Protein 6KUB (pdb70)

Solvent-accessible surface area: 17902 Å² total; per-residue (Å²): 16,70,102,132,47,150,36,16,18,5,26,0,81,6,80,14,27,63,49,68,36,24,127,55,13,158,108,115,183,31,85,95,84,0,53,97,12,5,74,78,58,101,136,55,96,43,134,190,88,190,165,41,28,130,92,94,62,49,82,63,129,80,15,24,7,19,3,20,12,33,75,0,67,0,5,65,78,20,24,118,2,42,0,23,7,81,17,25,15,0,1,0,19,0,0,0,88,153,20,123,21,150,16,1,134,98,13,67,52,0,29,24,94,138,8,185,54,61,94,147,43,75,71,105,17,129,57,101,56,196,57,8,35,19,20,5,38,4,0,56,2,50,0,12,2,34,119,15,35,0,51,5,74,0,0,10,7,41,64,8,85,30,55,82,94,68,16,64,135,24,106,4,2,3,36,0,0,2,0,35,86,39,66,22,178,53,101,28,51,14,0,0,33,38,0,82,81,82,131,96,22,129,55,0,5,1,0,3,0,0,7,41,142,68,72,68,51,0,36,0,0,3,0,0,37,4,117,113,0,16,68,55,107,40,32,91,17,168,23,57,81,108,80,36,5,20,0,72,4,38,0,27,1,39,160,24,49,23,111,149,0,43,0,17,1,25,2,12,2,7,6,0,0,0,25,38,110,7,0,72,94,9,27,120,89,8,46,19,17,30,0,58,162,34,74,7,25,1,6,72,48,60,18,139,113,14,33,43,0,46,0,100,15,140,114,81,62,1,34,0,85,29,162,36,0,8,26,78,0,110,91,6,47,81,48,7,3,11,11,10,1,33,21,2,78,48,126,187,40,2,0,0,1,0,9,7,0,0,16,37,11,0,0,0,4,10,9,58,104,74,18,0,0,3,5,90,20,66,98,92

Sequence (380 aa):
AISDPKYSTVGFNIENSYDRLMMKTIKEHKLKNYIKESVKLFNKGLTKKSYLGSEFDNVELKDLANVLSFGEEAKLGDNGQKFNFLFHTASSNVWVPSIKCTSESCESKNHYDSSKSKTYEKDDTPVKLTSKAGTISGIFSKDLVTIGKLSSVPYKFIEMTEEIVGFEPFYSESDVDGVFGLGWKDLSIGSIDPYIVELKKTQNKIEQAVVYSIYLPPENKNKGYLTIGGIEERFFDGPLNYEKLNHDLMMWQVDLDVHFGNVSSKKANVILDSATSVITVPTEFFNQFVESASVFKVPFLSLYVVTTCCGNTKLPTLEYRSPNKVYTLEPKQYLEPLENIFSALCCMLNIVPIDLEKNTFVLGDPFMRKYFTVYDYDNHTVGFALAKNL

Structure (mmCIF, N/CA/C/O backbone):
data_6KUB
#
_entry.id   6KUB
#
_cell.length_a   122.900
_cell.length_b   69.300
_cell.length_c   73.400
_cell.angle_alpha   90.000
_cell.angle_beta   126.100
_cell.angle_gamma   90.000
#
_symmetry.space_group_name_H-M   'C 1 2 1'
#
loop_
_entity.id
_entity.type
_entity.pdbx_description
1 polymer 'HAP protein'
2 non-polymer GLYCEROL
3 non-polymer DI(HYDROXYETHYL)ETHER
4 water water
#
loop_
_atom_site.group_PDB
_atom_site.id
_atom_site.type_symbol
_atom_site.label_atom_id
_atom_site.label_alt_id
_atom_site.label_comp_id
_atom_site.label_asym_id
_atom_site.label_entity_id
_atom_site.label_seq_id
_atom_site.pdbx_PDB_ins_code
_atom_site.Cartn_x
_atom_site.Cartn_y
_atom_site.Cartn_z
_atom_site.occupancy
_atom_site.B_iso_or_equiv
_atom_site.auth_seq_id
_atom_site.auth_comp_id
_atom_site.auth_asym_id
_atom_site.auth_atom_id
_atom_site.pdbx_PDB_model_num
ATOM 1 N N . ALA A 1 1 ? -20.785 -9.570 -7.096 1.00 103.58 -4 ALA A N 1
ATOM 2 C CA . ALA A 1 1 ? -19.905 -8.714 -7.936 1.00 100.97 -4 ALA A CA 1
ATOM 3 C C . ALA A 1 1 ? -20.077 -9.106 -9.400 1.00 100.76 -4 ALA A C 1
ATOM 4 O O . ALA A 1 1 ? -20.810 -8.420 -10.120 1.00 98.50 -4 ALA A O 1
ATOM 6 N N . ILE A 1 2 ? -19.433 -10.204 -9.828 1.00 101.38 -3 ILE A N 1
ATOM 7 C CA . ILE A 1 2 ? -19.527 -10.683 -11.235 1.00 100.59 -3 ILE A CA 1
ATOM 8 C C . ILE A 1 2 ? -20.419 -11.935 -11.407 1.00 105.20 -3 ILE A C 1
ATOM 9 O O . ILE A 1 2 ? -20.971 -12.142 -12.491 1.00 108.88 -3 ILE A O 1
ATOM 14 N N . SER A 1 3 ? -20.574 -12.747 -10.358 1.00 109.67 -2 SER A N 1
ATOM 15 C CA . SER A 1 3 ? -21.585 -13.820 -10.328 1.00 114.03 -2 SER A CA 1
ATOM 16 C C . SER A 1 3 ? -22.896 -13.306 -9.716 1.00 116.67 -2 SER A C 1
ATOM 17 O O . SER A 1 3 ? -23.028 -13.258 -8.489 1.00 122.48 -2 SER A O 1
ATOM 20 N N . ASP A 1 4 ? -23.856 -12.933 -10.566 1.00 114.69 -1 ASP A N 1
ATOM 21 C CA . ASP A 1 4 ? -25.160 -12.362 -10.136 1.00 114.78 -1 ASP A CA 1
ATOM 22 C C . ASP A 1 4 ? -25.058 -11.008 -9.382 1.00 110.40 -1 ASP A C 1
ATOM 23 O O . ASP A 1 4 ? -25.348 -10.949 -8.180 1.00 108.48 -1 ASP A O 1
ATOM 28 N N . PRO A 1 5 ? -24.646 -9.922 -10.089 1.00 104.28 0 PRO A N 1
ATOM 29 C CA . PRO A 1 5 ? -24.600 -8.581 -9.471 1.00 100.50 0 PRO A CA 1
ATOM 30 C C . PRO A 1 5 ? -25.954 -7.938 -9.134 1.00 97.05 0 PRO A C 1
ATOM 31 O O . PRO A 1 5 ? -27.017 -8.437 -9.512 1.00 98.55 0 PRO A O 1
ATOM 35 N N . LYS A 1 6 P -25.861 -6.818 -8.421 1.00 92.88 77 LYS A N 1
ATOM 36 C CA . LYS A 1 6 P -26.999 -5.999 -7.987 1.00 89.97 77 LYS A CA 1
ATOM 37 C C . LYS A 1 6 P -27.440 -5.033 -9.103 1.00 81.93 77 LYS A C 1
ATOM 38 O O . LYS A 1 6 P -28.632 -4.865 -9.348 1.00 80.13 77 LYS A O 1
ATOM 44 N N . TYR A 1 7 P -26.456 -4.401 -9.751 1.00 73.43 78 TYR A N 1
ATOM 45 C CA . TYR A 1 7 P -26.665 -3.495 -10.879 1.00 67.92 78 TYR A CA 1
ATOM 46 C C . TYR A 1 7 P -26.093 -4.126 -12.140 1.00 64.02 78 TYR A C 1
ATOM 47 O O . TYR A 1 7 P -25.192 -4.954 -12.066 1.00 65.80 78 TYR A O 1
ATOM 56 N N . SER A 1 8 P -26.590 -3.716 -13.300 1.00 60.46 79 SER A N 1
ATOM 57 C CA . SER A 1 8 P -26.167 -4.307 -14.589 1.00 56.96 79 SER A CA 1
ATOM 58 C C . SER A 1 8 P -24.698 -4.158 -14.901 1.00 51.70 79 SER A C 1
ATOM 59 O O . SER A 1 8 P -24.201 -3.054 -15.009 1.00 48.47 79 SER A O 1
ATOM 62 N N . THR A 1 9 P -24.034 -5.285 -15.090 1.00 49.73 80 THR A N 1
ATOM 63 C CA . THR A 1 9 P -22.626 -5.297 -15.368 1.00 48.87 80 THR A CA 1
ATOM 64 C C . THR A 1 9 P -22.334 -6.003 -16.681 1.00 47.79 80 THR A C 1
ATOM 65 O O . THR A 1 9 P -22.890 -7.056 -16.940 1.00 49.61 80 THR A O 1
ATOM 69 N N . VAL A 1 10 P -21.438 -5.444 -17.485 1.00 45.78 81 VAL A N 1
ATOM 70 C CA . VAL A 1 10 P -20.948 -6.128 -18.675 1.00 44.99 81 VAL A CA 1
ATOM 71 C C . VAL A 1 10 P -19.435 -6.213 -18.693 1.00 43.33 81 VAL A C 1
ATOM 72 O O . VAL A 1 10 P -18.756 -5.248 -18.349 1.00 42.30 81 VAL A O 1
ATOM 76 N N . GLY A 1 11 P -18.933 -7.359 -19.149 1.00 43.13 82 GLY A N 1
ATOM 77 C CA . GLY A 1 11 P -17.528 -7.598 -19.305 1.00 42.96 82 GLY A CA 1
ATOM 78 C C . GLY A 1 11 P -17.127 -7.038 -20.646 1.00 42.94 82 GLY A C 1
ATOM 79 O O . GLY A 1 11 P -17.938 -6.962 -21.554 1.00 44.09 82 GLY A O 1
ATOM 80 N N . PHE A 1 12 P -15.890 -6.597 -20.754 1.00 41.28 83 PHE A N 1
ATOM 81 C CA . PHE A 1 12 P -15.319 -6.201 -22.020 1.00 40.76 83 PHE A CA 1
ATOM 82 C C . PHE A 1 12 P -13.908 -6.679 -22.113 1.00 40.64 83 PHE A C 1
ATOM 83 O O . PHE A 1 12 P -13.239 -6.906 -21.082 1.00 39.50 83 PHE A O 1
ATOM 91 N N . ASN A 1 13 P -13.465 -6.807 -23.360 1.00 41.47 84 ASN A N 1
ATOM 92 C CA . ASN A 1 13 P -12.164 -7.315 -23.692 1.00 42.33 84 ASN A CA 1
ATOM 93 C C . ASN A 1 13 P -11.249 -6.159 -23.973 1.00 41.37 84 ASN A C 1
ATOM 94 O O . ASN A 1 13 P -11.703 -5.080 -24.378 1.00 41.82 84 ASN A O 1
ATOM 99 N N . ILE A 1 14 P -9.961 -6.370 -23.726 1.00 41.04 85 ILE A N 1
ATOM 100 C CA . ILE A 1 14 P -8.935 -5.349 -23.920 1.00 40.36 85 ILE A CA 1
ATOM 101 C C . ILE A 1 14 P -7.761 -5.920 -24.714 1.00 41.70 85 ILE A C 1
ATOM 102 O O . ILE A 1 14 P -7.195 -6.948 -24.347 1.00 40.68 85 ILE A O 1
ATOM 107 N N . GLU A 1 15 P -7.428 -5.262 -25.816 1.00 44.58 86 GLU A N 1
ATOM 108 C CA . GLU A 1 15 P -6.135 -5.428 -26.458 1.00 48.25 86 GLU A CA 1
ATOM 109 C C . GLU A 1 15 P -5.260 -4.338 -25.898 1.00 49.01 86 GLU A C 1
ATOM 110 O O . GLU A 1 15 P -5.551 -3.161 -26.115 1.00 50.06 86 GLU A O 1
ATOM 116 N N . ASN A 1 16 P -4.191 -4.740 -25.205 1.00 50.10 87 ASN A N 1
ATOM 117 C CA . ASN A 1 16 P -3.359 -3.830 -24.426 1.00 50.25 87 ASN A CA 1
ATOM 118 C C . ASN A 1 16 P -1.981 -3.577 -25.060 1.00 48.83 87 ASN A C 1
ATOM 119 O O . ASN A 1 16 P -1.685 -4.080 -26.136 1.00 48.12 87 ASN A O 1
ATOM 124 N N . SER A 1 17 P -1.162 -2.775 -24.386 1.00 49.68 88 SER A N 1
ATOM 125 C CA . SER A 1 17 P 0.135 -2.357 -24.926 1.00 50.16 88 SER A CA 1
ATOM 126 C C . SER A 1 17 P 1.173 -3.481 -24.882 1.00 46.23 88 SER A C 1
ATOM 127 O O . SER A 1 17 P 1.966 -3.647 -25.796 1.00 46.15 88 SER A O 1
ATOM 130 N N . TYR A 1 18 P 1.115 -4.281 -23.843 1.00 44.30 89 TYR A N 1
ATOM 131 C CA . TYR A 1 18 P 1.901 -5.486 -23.790 1.00 44.44 89 TYR A CA 1
ATOM 132 C C . TYR A 1 18 P 1.642 -6.345 -25.061 1.00 43.17 89 TYR A C 1
ATOM 133 O O . TYR A 1 18 P 2.571 -6.771 -25.709 1.00 40.93 89 TYR A O 1
ATOM 142 N N . ASP A 1 19 P 0.383 -6.571 -25.405 1.00 43.50 90 ASP A N 1
ATOM 143 C CA . ASP A 1 19 P 0.052 -7.422 -26.537 1.00 43.68 90 ASP A CA 1
ATOM 144 C C . ASP A 1 19 P 0.614 -6.870 -27.840 1.00 42.43 90 ASP A C 1
ATOM 145 O O . ASP A 1 19 P 1.143 -7.616 -28.642 1.00 40.83 90 ASP A O 1
ATOM 150 N N . ARG A 1 20 P 0.489 -5.568 -28.028 1.00 41.77 91 ARG A N 1
ATOM 151 C CA . ARG A 1 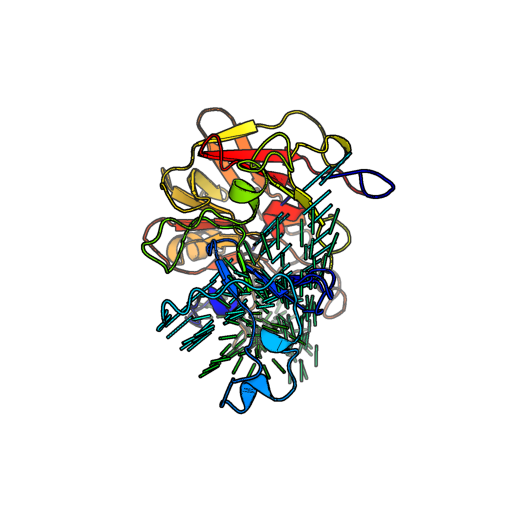20 P 0.943 -4.928 -29.251 1.00 43.58 91 ARG A CA 1
ATOM 152 C C . ARG A 1 20 P 2.474 -4.985 -29.320 1.00 42.41 91 ARG A C 1
ATOM 153 O O . ARG A 1 20 P 3.056 -5.313 -30.367 1.00 42.74 91 ARG A O 1
ATOM 161 N N . LEU A 1 21 P 3.127 -4.701 -28.194 1.00 40.80 92 LEU A N 1
ATOM 162 C CA . LEU A 1 21 P 4.570 -4.803 -28.123 1.00 38.55 92 LEU A CA 1
ATOM 163 C C . LEU A 1 21 P 5.044 -6.194 -28.452 1.00 37.59 92 LEU A C 1
ATOM 164 O O . LEU A 1 21 P 5.978 -6.318 -29.212 1.00 38.75 92 LEU A O 1
ATOM 169 N N A MET A 1 22 P 4.440 -7.231 -27.880 0.88 37.19 93 MET A N 1
ATOM 170 N N B MET A 1 22 P 4.424 -7.223 -27.874 0.12 37.67 93 MET A N 1
ATOM 171 C CA A MET A 1 22 P 4.853 -8.608 -28.198 0.88 39.81 93 MET A CA 1
ATOM 172 C CA B MET A 1 22 P 4.801 -8.608 -28.172 0.12 38.39 93 MET A CA 1
ATOM 173 C C A MET A 1 22 P 4.648 -8.908 -29.704 0.88 39.74 93 MET A C 1
ATOM 174 C C B MET A 1 22 P 4.622 -8.942 -29.659 0.12 39.79 93 MET A C 1
ATOM 175 O O A MET A 1 22 P 5.449 -9.581 -30.322 0.88 39.08 93 MET A O 1
ATOM 176 O O B MET A 1 22 P 5.420 -9.686 -30.223 0.12 40.34 93 MET A O 1
ATOM 185 N N . LYS A 1 23 P 3.583 -8.385 -30.283 1.00 40.06 94 LYS A N 1
ATOM 186 C CA . LYS A 1 23 P 3.340 -8.579 -31.737 1.00 44.23 94 LYS A CA 1
ATOM 187 C C . LYS A 1 23 P 4.510 -7.966 -32.535 1.00 42.99 94 LYS A C 1
ATOM 188 O O . LYS A 1 23 P 5.159 -8.633 -33.336 1.00 42.59 94 LYS A O 1
ATOM 194 N N . THR A 1 24 P 4.817 -6.717 -32.240 1.00 43.05 95 THR A N 1
ATOM 195 C CA . THR A 1 24 P 5.940 -6.046 -32.854 1.00 45.74 95 THR A CA 1
ATOM 196 C C . THR A 1 24 P 7.282 -6.762 -32.685 1.00 44.97 95 THR A C 1
ATOM 197 O O . THR A 1 24 P 8.101 -6.786 -33.621 1.00 44.53 95 THR A O 1
ATOM 201 N N . ILE A 1 25 P 7.498 -7.350 -31.507 1.00 42.69 96 ILE A N 1
ATOM 202 C CA . ILE A 1 25 P 8.723 -8.067 -31.236 1.00 42.94 96 ILE A CA 1
ATOM 203 C C . ILE A 1 25 P 8.812 -9.340 -32.049 1.00 44.41 96 ILE A C 1
ATOM 204 O O . ILE A 1 25 P 9.872 -9.622 -32.574 1.00 44.83 96 ILE A O 1
ATOM 209 N N . LYS A 1 26 P 7.732 -10.111 -32.124 1.00 47.99 97 LYS A N 1
ATOM 210 C CA . LYS A 1 26 P 7.665 -11.304 -33.027 1.00 53.75 97 LYS A CA 1
ATOM 211 C C . LYS A 1 26 P 7.836 -10.937 -34.516 1.00 55.05 97 LYS A C 1
ATOM 212 O O . LYS A 1 26 P 8.608 -11.563 -35.239 1.00 56.54 97 LYS A O 1
ATOM 218 N N . GLU A 1 27 P 7.096 -9.928 -34.950 1.00 56.19 98 GLU A N 1
ATOM 219 C CA . GLU A 1 27 P 7.128 -9.449 -36.337 1.00 59.13 98 GLU A CA 1
ATOM 220 C C . GLU A 1 27 P 8.534 -9.135 -36.778 1.00 57.36 98 GLU A C 1
ATOM 221 O O . GLU A 1 27 P 8.972 -9.610 -37.800 1.00 57.06 98 GLU A O 1
ATOM 227 N N . HIS A 1 28 P 9.229 -8.318 -35.990 1.00 53.48 99 HIS A N 1
ATOM 228 C CA . HIS A 1 28 P 10.527 -7.835 -36.374 1.00 51.92 99 HIS A CA 1
ATOM 229 C C . HIS A 1 28 P 11.650 -8.639 -35.764 1.00 49.70 99 HIS A C 1
ATOM 230 O O . HIS A 1 28 P 12.797 -8.289 -35.945 1.00 49.01 99 HIS A O 1
ATOM 237 N N . LYS A 1 29 P 11.323 -9.751 -35.112 1.00 48.81 100 LYS A N 1
ATOM 238 C CA . LYS A 1 29 P 12.293 -10.640 -34.479 1.00 48.42 100 LYS A CA 1
ATOM 239 C C . LYS A 1 29 P 13.287 -9.889 -33.527 1.00 45.52 100 LYS A C 1
ATOM 240 O O . LYS A 1 29 P 14.494 -9.927 -33.726 1.00 43.61 100 LYS A O 1
ATOM 246 N N . LEU A 1 30 P 12.735 -9.169 -32.559 1.00 43.83 101 LEU A N 1
ATOM 247 C CA . LEU A 1 30 P 13.507 -8.211 -31.714 1.00 43.45 101 LEU A CA 1
ATOM 248 C C . LEU A 1 30 P 13.966 -8.703 -30.344 1.00 42.62 101 LEU A C 1
ATOM 249 O O . LEU A 1 30 P 14.617 -7.957 -29.632 1.00 43.75 101 LEU A O 1
ATOM 254 N N . LYS A 1 31 P 13.625 -9.922 -29.961 1.00 42.76 102 LYS A N 1
ATOM 255 C CA . LYS A 1 31 P 13.847 -10.398 -28.615 1.00 42.78 102 LYS A CA 1
ATOM 256 C C . LYS A 1 31 P 15.337 -10.352 -28.220 1.00 44.50 102 LYS A C 1
ATOM 257 O O . LYS A 1 31 P 15.695 -9.835 -27.141 1.00 42.36 102 LYS A O 1
ATOM 263 N N . ASN A 1 32 P 16.177 -10.919 -29.087 1.00 43.77 103 ASN A N 1
ATOM 264 C CA . ASN A 1 32 P 17.605 -10.999 -28.852 1.00 43.35 103 ASN A CA 1
ATOM 265 C C . ASN A 1 32 P 18.270 -9.632 -28.889 1.00 42.44 103 ASN A C 1
ATOM 266 O O . ASN A 1 32 P 19.142 -9.346 -28.054 1.00 40.85 103 ASN A O 1
ATOM 271 N N . TYR A 1 33 P 17.832 -8.758 -29.788 1.00 40.35 104 TYR A N 1
ATOM 272 C CA . TYR A 1 33 P 18.302 -7.383 -29.745 1.00 39.61 104 TYR A CA 1
ATOM 273 C C . TYR A 1 33 P 18.068 -6.765 -28.361 1.00 40.31 104 TYR A C 1
ATOM 274 O O . TYR A 1 33 P 19.001 -6.152 -27.812 1.00 40.72 104 TYR A O 1
ATOM 283 N N . ILE A 1 34 P 16.836 -6.900 -27.841 1.00 39.31 105 ILE A N 1
ATOM 284 C CA . ILE A 1 34 P 16.458 -6.320 -26.569 1.00 39.54 105 ILE A CA 1
ATOM 285 C C . ILE A 1 34 P 17.334 -6.945 -25.459 1.00 39.79 105 ILE A C 1
ATOM 286 O O . ILE A 1 34 P 17.904 -6.217 -24.712 1.00 40.46 105 ILE A O 1
ATOM 291 N N . LYS A 1 35 P 17.420 -8.276 -25.411 1.00 40.78 106 LYS A N 1
ATOM 292 C CA . LYS A 1 35 P 18.227 -9.035 -24.467 1.00 43.53 106 LYS A CA 1
ATOM 293 C C . LYS A 1 35 P 19.697 -8.606 -24.498 1.00 42.84 106 LYS A C 1
ATOM 294 O O . LYS A 1 35 P 20.267 -8.258 -23.449 1.00 43.28 106 LYS A O 1
ATOM 300 N N . GLU A 1 36 P 20.299 -8.613 -25.685 1.00 40.44 107 GLU A N 1
ATOM 301 C CA . GLU A 1 36 P 21.671 -8.169 -25.836 1.00 41.08 107 GLU A CA 1
ATOM 302 C C . GLU A 1 36 P 21.883 -6.691 -25.454 1.00 39.84 107 GLU A C 1
ATOM 303 O O . GLU A 1 36 P 22.901 -6.358 -24.833 1.00 38.73 107 GLU A O 1
ATOM 309 N N . SER A 1 37 P 20.920 -5.819 -25.736 1.00 38.69 108 SER A N 1
ATOM 310 C CA . SER A 1 37 P 21.070 -4.413 -25.323 1.00 40.39 108 SER A CA 1
ATOM 311 C C . SER A 1 37 P 21.032 -4.228 -23.788 1.00 40.63 108 SER A C 1
ATOM 312 O O . SER A 1 37 P 21.765 -3.393 -23.253 1.00 40.30 108 SER A O 1
ATOM 315 N N . VAL A 1 38 P 20.155 -4.985 -23.125 1.00 41.20 109 VAL A N 1
ATOM 316 C CA . VAL A 1 38 P 20.022 -4.932 -21.688 1.00 43.18 109 VAL A CA 1
ATOM 317 C C . VAL A 1 38 P 21.314 -5.394 -21.043 1.00 43.92 109 VAL A C 1
ATOM 318 O O . VAL A 1 38 P 21.783 -4.744 -20.122 1.00 45.61 109 VAL A O 1
ATOM 322 N N . LYS A 1 39 P 21.859 -6.517 -21.521 1.00 44.67 110 LYS A N 1
ATOM 323 C CA . LYS A 1 39 P 23.145 -7.023 -21.056 1.00 45.28 110 LYS A CA 1
ATOM 324 C C . LYS A 1 39 P 24.244 -5.972 -21.111 1.00 45.72 110 LYS A C 1
ATOM 325 O O . LYS A 1 39 P 25.050 -5.856 -20.169 1.00 44.78 110 LYS A O 1
ATOM 331 N N . LEU A 1 40 P 24.225 -5.176 -22.181 1.00 44.86 111 LEU A N 1
ATOM 332 C CA . LEU A 1 40 P 25.147 -4.075 -22.364 1.00 44.95 111 LEU A CA 1
ATOM 333 C C . LEU A 1 40 P 24.983 -3.012 -21.283 1.00 45.58 111 LEU A C 1
ATOM 334 O O . LEU A 1 40 P 25.981 -2.515 -20.725 1.00 45.58 111 LEU A O 1
ATOM 339 N N . PHE A 1 41 P 23.731 -2.662 -21.014 1.00 43.60 112 PHE A N 1
ATOM 340 C CA . PHE A 1 41 P 23.378 -1.723 -19.971 1.00 44.54 112 PHE A CA 1
ATOM 341 C C . PHE A 1 41 P 23.906 -2.197 -18.592 1.00 45.27 112 PHE A C 1
ATOM 342 O O . PHE A 1 41 P 24.513 -1.407 -17.876 1.00 45.12 112 PHE A O 1
ATOM 350 N N . ASN A 1 42 P 23.699 -3.486 -18.285 1.00 44.35 113 ASN A N 1
ATOM 351 C CA . ASN A 1 42 P 24.064 -4.087 -17.021 1.00 44.78 113 ASN A CA 1
ATOM 352 C C . ASN A 1 42 P 25.597 -4.161 -16.818 1.00 47.43 113 ASN A C 1
ATOM 353 O O . ASN A 1 42 P 26.060 -4.123 -15.670 1.00 46.91 113 ASN A O 1
ATOM 358 N N . LYS A 1 43 P 26.353 -4.298 -17.917 1.00 47.91 114 LYS A N 1
ATOM 359 C CA . LYS A 1 43 P 27.808 -4.279 -17.895 1.00 49.40 114 LYS A CA 1
ATOM 360 C C . LYS A 1 43 P 28.384 -2.858 -17.726 1.00 51.66 114 LYS A C 1
ATOM 361 O O . LYS A 1 43 P 29.573 -2.692 -17.510 1.00 53.66 114 LYS A O 1
ATOM 367 N N . GLY A 1 44 P 27.552 -1.829 -17.789 1.00 53.26 115 GLY A N 1
ATOM 368 C CA . GLY A 1 44 P 28.020 -0.457 -17.549 1.00 54.62 115 GLY A CA 1
ATOM 369 C C . GLY A 1 44 P 28.591 0.165 -18.813 1.00 55.93 115 GLY A C 1
ATOM 370 O O . GLY A 1 44 P 29.311 1.155 -18.745 1.00 56.40 115 GLY A O 1
ATOM 371 N N . LEU A 1 45 P 28.220 -0.382 -19.976 1.00 55.11 116 LEU A N 1
ATOM 372 C CA . LEU A 1 45 P 28.843 -0.006 -21.245 1.00 55.44 116 LEU A CA 1
ATOM 373 C C . LEU A 1 45 P 28.008 0.918 -22.106 1.00 54.28 116 LEU A C 1
ATOM 374 O O . LEU A 1 45 P 28.380 1.168 -23.238 1.00 55.88 116 LEU A O 1
ATOM 379 N N . THR A 1 46 P 26.904 1.439 -21.578 1.00 54.53 117 THR A N 1
ATOM 380 C CA . THR A 1 46 P 26.084 2.430 -22.284 1.00 56.67 117 THR A CA 1
ATOM 381 C C . THR A 1 46 P 26.251 3.691 -21.488 1.00 62.05 117 THR A C 1
ATOM 382 O O . THR A 1 46 P 26.203 3.633 -20.275 1.00 66.19 117 THR A O 1
ATOM 386 N N . LYS A 1 47 P 26.510 4.825 -22.119 1.00 68.49 118 LYS A N 1
ATOM 387 C CA . LYS A 1 47 P 27.020 5.951 -21.334 1.00 74.46 118 LYS A CA 1
ATOM 388 C C . LYS A 1 47 P 26.976 7.314 -22.029 1.00 79.70 118 LYS A C 1
ATOM 389 O O . LYS A 1 47 P 26.705 7.380 -23.231 1.00 78.88 118 LYS A O 1
ATOM 395 N N . LYS A 1 48 P 27.188 8.410 -21.277 1.00 86.75 119 LYS A N 1
ATOM 396 C CA . LYS A 1 48 P 27.160 8.451 -19.785 1.00 89.97 119 LYS A CA 1
ATOM 397 C C . LYS A 1 48 P 25.756 8.025 -19.384 1.00 91.83 119 LYS A C 1
ATOM 398 O O . LYS A 1 48 P 25.554 7.225 -18.470 1.00 93.31 119 LYS A O 1
ATOM 404 N N . SER A 1 49 P 24.810 8.624 -20.093 1.00 95.78 120 SER A N 1
ATOM 405 C CA . SER A 1 49 P 23.491 8.082 -20.389 1.00 95.95 120 SER A CA 1
ATOM 406 C C . SER A 1 49 P 22.995 9.122 -21.383 1.00 98.26 120 SER A C 1
ATOM 407 O O . SER A 1 49 P 22.996 10.322 -21.072 1.00 100.75 120 SER A O 1
ATOM 410 N N . TYR A 1 50 P 22.629 8.699 -22.585 1.00 98.63 121 TYR A N 1
ATOM 411 C CA . TYR A 1 50 P 22.195 9.664 -23.589 1.00 101.84 121 TYR A CA 1
ATOM 412 C C . TYR A 1 50 P 20.681 9.726 -23.687 1.00 104.18 121 TYR A C 1
ATOM 413 O O . TYR A 1 50 P 19.970 8.880 -23.132 1.00 101.90 121 TYR A O 1
ATOM 422 N N . LEU A 1 51 P 20.207 10.754 -24.384 1.00 109.31 122 LEU A N 1
ATOM 423 C CA . LEU A 1 51 P 18.788 11.054 -24.488 1.00 111.08 122 LEU A CA 1
ATOM 424 C C . LEU A 1 51 P 18.350 10.724 -25.921 1.00 113.90 122 LEU A C 1
ATOM 425 O O . LEU A 1 51 P 18.681 11.453 -26.863 1.00 115.21 122 LEU A O 1
ATOM 430 N N . GLY A 1 52 P 17.655 9.590 -26.069 1.00 114.26 123 GLY A N 1
ATOM 431 C CA . GLY A 1 52 P 17.063 9.157 -27.342 1.00 115.65 123 GLY A CA 1
ATOM 432 C C . GLY A 1 52 P 15.568 8.902 -27.221 1.00 116.82 123 GLY A C 1
ATOM 433 O O . GLY A 1 52 P 15.041 7.977 -27.845 1.00 116.85 123 GLY A O 1
ATOM 434 N N . SER A 1 53 ? 14.889 9.743 -26.434 1.00 118.60 1 SER A N 1
ATOM 435 C CA . SER A 1 53 ? 13.442 9.635 -26.184 1.00 116.75 1 SER A CA 1
ATOM 436 C C . SER A 1 53 ? 12.556 10.192 -27.307 1.00 117.75 1 SER A C 1
ATOM 437 O O . SER A 1 53 ? 11.335 10.002 -27.258 1.00 118.09 1 SER A O 1
ATOM 440 N N . GLU A 1 54 ? 13.157 10.882 -28.287 1.00 118.11 2 GLU A N 1
ATOM 441 C CA . GLU A 1 54 ? 12.431 11.593 -29.348 1.00 117.05 2 GLU A CA 1
ATOM 442 C C . GLU A 1 54 ? 12.696 10.977 -30.739 1.00 114.48 2 GLU A C 1
ATOM 443 O O . GLU A 1 54 ? 13.597 11.456 -31.444 1.00 114.77 2 GLU A O 1
ATOM 449 N N . PHE A 1 55 ? 11.954 9.952 -31.192 1.00 109.73 3 PHE A N 1
ATOM 450 C CA . PHE A 1 55 ? 10.774 9.278 -30.563 1.00 105.36 3 PHE A CA 1
ATOM 451 C C . PHE A 1 55 ? 9.649 10.129 -29.958 1.00 104.24 3 PHE A C 1
ATOM 452 O O . PHE A 1 55 ? 8.985 9.739 -28.999 1.00 97.98 3 PHE A O 1
ATOM 460 N N . ASP A 1 56 ? 9.441 11.291 -30.572 1.00 107.38 4 ASP A N 1
ATOM 461 C CA . ASP A 1 56 ? 8.234 12.059 -30.402 1.00 108.44 4 ASP A CA 1
ATOM 462 C C . ASP A 1 56 ? 7.247 11.304 -31.264 1.00 107.24 4 ASP A C 1
ATOM 463 O O . ASP A 1 56 ? 7.232 11.498 -32.487 1.00 109.34 4 ASP A O 1
ATOM 468 N N . ASN A 1 57 ? 6.465 10.408 -30.652 1.00 103.38 5 ASN A N 1
ATOM 469 C CA . ASN A 1 57 ? 5.420 9.696 -31.424 1.00 102.10 5 ASN A CA 1
ATOM 470 C C . ASN A 1 57 ? 4.464 10.764 -31.991 1.00 103.91 5 ASN A C 1
ATOM 471 O O . ASN A 1 57 ? 4.159 10.722 -33.186 1.00 106.62 5 ASN A O 1
ATOM 476 N N . VAL A 1 58 ? 3.963 11.698 -31.166 1.00 102.54 6 VAL A N 1
ATOM 477 C CA . VAL A 1 58 ? 3.776 11.530 -29.696 1.00 96.15 6 VAL A CA 1
ATOM 478 C C . VAL A 1 58 ? 2.437 10.833 -29.488 1.00 89.63 6 VAL A C 1
ATOM 479 O O . VAL A 1 58 ? 2.358 9.830 -28.782 1.00 87.90 6 VAL A O 1
ATOM 483 N N . GLU A 1 59 ? 1.422 11.385 -30.152 1.00 86.75 7 GLU A N 1
ATOM 484 C CA . GLU A 1 59 ? 0.032 10.954 -30.148 1.00 82.00 7 GLU A CA 1
ATOM 485 C C . GLU A 1 59 ? -0.476 10.114 -28.963 1.00 74.30 7 GLU A C 1
ATOM 486 O O . GLU A 1 59 ? -0.034 8.982 -28.720 1.00 70.51 7 GLU A O 1
ATOM 492 N N . LEU A 1 60 ? -1.435 10.697 -28.249 1.00 69.70 8 LEU A N 1
ATOM 493 C CA . LEU A 1 60 ? -2.218 9.971 -27.262 1.00 64.80 8 LEU A CA 1
ATOM 494 C C . LEU A 1 60 ? -2.904 8.735 -27.885 1.00 61.90 8 LEU A C 1
ATOM 495 O O . LEU A 1 60 ? -3.051 7.731 -27.200 1.00 56.53 8 LEU A O 1
ATOM 500 N N . LYS A 1 61 ? -3.259 8.766 -29.181 1.00 62.60 9 LYS A N 1
ATOM 501 C CA . LYS A 1 61 ? -3.912 7.598 -29.810 1.00 62.73 9 LYS A CA 1
ATOM 502 C C . LYS A 1 61 ? -2.967 6.412 -30.108 1.00 61.67 9 LYS A C 1
ATOM 503 O O . LYS A 1 61 ? -3.412 5.277 -30.153 1.00 58.45 9 LYS A O 1
ATOM 509 N N . ASP A 1 62 ? -1.668 6.650 -30.258 1.00 65.99 10 ASP A N 1
ATOM 510 C CA . ASP A 1 62 ? -0.659 5.539 -30.217 1.00 69.55 10 ASP A CA 1
ATOM 511 C C . ASP A 1 62 ? -0.682 4.740 -28.901 1.00 66.62 10 ASP A C 1
ATOM 512 O O . ASP A 1 62 ? -0.095 3.654 -28.821 1.00 69.57 10 ASP A O 1
ATOM 517 N N . LEU A 1 63 ? -1.331 5.281 -27.867 1.00 62.08 11 LEU A N 1
ATOM 518 C CA . LEU A 1 63 ? -1.324 4.690 -26.536 1.00 57.00 11 LEU A CA 1
ATOM 519 C C . LEU A 1 63 ? -2.672 4.110 -26.174 1.00 52.95 11 LEU A C 1
ATOM 520 O O . LEU A 1 63 ? -2.837 3.561 -25.102 1.00 50.07 11 LEU A O 1
ATOM 525 N N . ALA A 1 64 ? -3.645 4.198 -27.068 1.00 50.96 12 ALA A N 1
ATOM 526 C CA . ALA A 1 64 ? -4.985 3.749 -26.729 1.00 50.59 12 ALA A CA 1
ATOM 527 C C . ALA A 1 64 ? -5.076 2.228 -26.775 1.00 48.21 12 ALA A C 1
ATOM 528 O O . ALA A 1 64 ? -4.572 1.598 -27.684 1.00 49.84 12 ALA A O 1
ATOM 530 N N . ASN A 1 65 ? -5.648 1.638 -25.741 1.00 45.65 13 ASN A N 1
ATOM 531 C CA . ASN A 1 65 ? -6.088 0.269 -25.814 1.00 44.25 13 ASN A CA 1
ATOM 532 C C . ASN A 1 65 ? -7.441 0.237 -26.494 1.00 45.44 13 ASN A C 1
ATOM 533 O O . ASN A 1 65 ? -8.146 1.250 -26.532 1.00 46.28 13 ASN A O 1
ATOM 538 N N . VAL A 1 66 ? -7.823 -0.951 -26.958 1.00 44.61 14 VAL A N 1
ATOM 539 C CA . VAL A 1 66 ? -9.137 -1.182 -27.535 1.00 43.67 14 VAL A CA 1
ATOM 540 C C . VAL A 1 66 ? -9.950 -1.948 -26.537 1.00 41.71 14 VAL A C 1
ATOM 541 O O . VAL A 1 66 ? -9.686 -3.112 -26.296 1.00 42.26 14 VAL A O 1
ATOM 545 N N . LEU A 1 67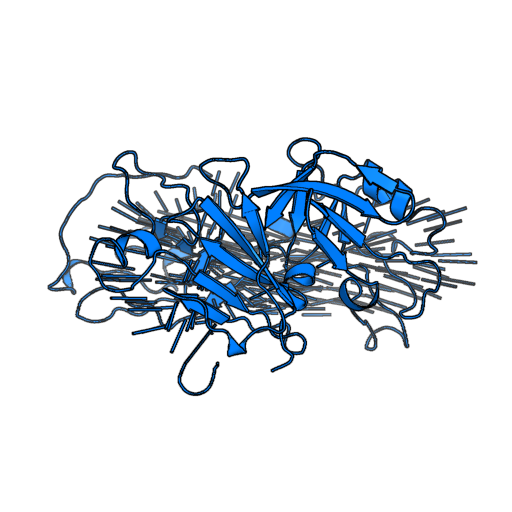 ? -10.942 -1.291 -25.971 1.00 41.85 15 LEU A N 1
ATOM 546 C CA . LEU A 1 67 ? -11.872 -1.882 -25.023 1.00 43.09 15 LEU A CA 1
ATOM 547 C C . LEU A 1 67 ? -13.162 -2.210 -25.785 1.00 44.29 15 LEU A C 1
ATOM 548 O O . LEU A 1 67 ? -13.892 -1.309 -26.144 1.00 45.26 15 LEU A O 1
ATOM 553 N N . SER A 1 68 ? -13.467 -3.478 -25.978 1.00 44.43 16 SER A N 1
ATOM 554 C CA . SER A 1 68 ? -14.562 -3.843 -26.849 1.00 46.95 16 SER A CA 1
ATOM 555 C C . SER A 1 68 ? -15.490 -4.884 -26.238 1.00 47.13 16 SER A C 1
ATOM 556 O O . SER A 1 68 ? -15.105 -5.652 -25.373 1.00 43.50 16 SER A O 1
ATOM 559 N N . PHE A 1 69 ? -16.723 -4.902 -26.728 1.00 49.45 17 PHE A N 1
ATOM 560 C CA . PHE A 1 69 ? -17.690 -5.918 -26.335 1.00 51.45 17 PHE A CA 1
ATOM 561 C C . PHE A 1 69 ? -18.800 -6.056 -27.391 1.00 52.98 17 PHE A C 1
ATOM 562 O O . PHE A 1 69 ? -19.033 -5.140 -28.188 1.00 51.29 17 PHE A O 1
ATOM 570 N N . GLY A 1 70 ? -19.460 -7.200 -27.377 1.00 55.78 18 GLY A N 1
ATOM 571 C CA . GLY A 1 70 ? -20.347 -7.602 -28.491 1.00 61.34 18 GLY A CA 1
ATOM 572 C C . GLY A 1 70 ? -21.772 -7.947 -28.112 1.00 62.82 18 GLY A C 1
ATOM 573 O O . GLY A 1 70 ? -22.468 -8.619 -28.862 1.00 65.31 18 GLY A O 1
ATOM 574 N N A GLU A 1 71 ? -22.191 -7.450 -26.954 0.50 62.75 19 GLU A N 1
ATOM 575 N N B GLU A 1 71 ? -22.203 -7.490 -26.942 0.50 63.24 19 GLU A N 1
ATOM 576 C CA A GLU A 1 71 ? -23.465 -7.786 -26.346 0.50 64.04 19 GLU A CA 1
ATOM 577 C CA B GLU A 1 71 ? -23.519 -7.820 -26.423 0.50 64.86 19 GLU A CA 1
ATOM 578 C C A GLU A 1 71 ? -24.505 -6.662 -26.480 0.50 63.64 19 GLU A C 1
ATOM 579 C C B GLU A 1 71 ? -24.560 -6.733 -26.699 0.50 64.13 19 GLU A C 1
ATOM 580 O O A GLU A 1 71 ? -25.631 -6.828 -26.029 0.50 65.49 19 GLU A O 1
ATOM 581 O O B GLU A 1 71 ? -25.750 -7.011 -26.601 0.50 65.99 19 GLU A O 1
ATOM 592 N N . ALA A 1 72 ? -24.136 -5.525 -27.072 1.00 61.90 20 ALA A N 1
ATOM 593 C CA . ALA A 1 72 ? -25.084 -4.426 -27.280 1.00 63.47 20 ALA A CA 1
ATOM 594 C C . ALA A 1 72 ? -25.857 -4.593 -28.593 1.00 65.99 20 ALA A C 1
ATOM 595 O O . ALA A 1 72 ? -25.329 -5.093 -29.584 1.00 67.14 20 ALA A O 1
ATOM 597 N N . LYS A 1 73 ? -27.118 -4.189 -28.554 1.00 67.30 21 LYS A N 1
ATOM 598 C CA . LYS A 1 73 ? -28.045 -4.409 -29.659 1.00 71.06 21 LYS A CA 1
ATOM 599 C C . LYS A 1 73 ? -28.852 -3.163 -29.930 1.00 69.80 21 LYS A C 1
ATOM 600 O O . LYS A 1 73 ? -29.111 -2.363 -29.014 1.00 67.70 21 LYS A O 1
ATOM 606 N N . LEU A 1 74 ? -29.224 -3.010 -31.199 1.00 71.29 22 LEU A N 1
ATOM 607 C CA . LEU A 1 74 ? -30.037 -1.891 -31.688 1.00 73.12 22 LEU A CA 1
ATOM 608 C C . LEU A 1 74 ? -31.350 -2.424 -32.263 1.00 74.80 22 LEU A C 1
ATOM 609 O O . LEU A 1 74 ? -31.365 -3.437 -32.944 1.00 73.40 22 LEU A O 1
ATOM 614 N N . GLY A 1 75 ? -32.446 -1.761 -31.926 1.00 77.79 23 GLY A N 1
ATOM 615 C CA . GLY A 1 75 ? -33.779 -2.121 -32.418 1.00 82.10 23 GLY A CA 1
ATOM 616 C C . GLY A 1 75 ? -34.464 -3.282 -31.732 1.00 84.82 23 GLY A C 1
ATOM 617 O O . GLY A 1 75 ? -33.847 -4.028 -30.979 1.00 82.73 23 GLY A O 1
ATOM 618 N N . ASP A 1 76 ? -35.758 -3.435 -32.019 1.00 89.36 24 ASP A N 1
ATOM 619 C CA . ASP A 1 76 ? -36.587 -4.497 -31.438 1.00 92.09 24 ASP A CA 1
ATOM 620 C C . ASP A 1 76 ? -36.242 -5.891 -31.967 1.00 93.34 24 ASP A C 1
ATOM 621 O O . ASP A 1 76 ? -36.549 -6.891 -31.316 1.00 91.70 24 ASP A O 1
ATOM 626 N N . ASN A 1 77 ? -35.631 -5.945 -33.153 1.00 96.22 25 ASN A N 1
ATOM 627 C CA . ASN A 1 77 ? -35.024 -7.186 -33.686 1.00 96.76 25 ASN A CA 1
ATOM 628 C C . ASN A 1 77 ? -33.600 -7.450 -33.160 1.00 93.33 25 ASN A C 1
ATOM 629 O O . ASN A 1 77 ? -32.986 -8.451 -33.525 1.00 93.75 25 ASN A O 1
ATOM 634 N N . GLY A 1 78 ? -33.080 -6.557 -32.312 1.00 90.47 26 GLY A N 1
ATOM 635 C CA . GLY A 1 78 ? -31.805 -6.755 -31.645 1.00 85.99 26 GLY A CA 1
ATOM 636 C C . GLY A 1 78 ? -30.690 -7.012 -32.630 1.00 85.14 26 GLY A C 1
ATOM 637 O O . GLY A 1 78 ? -30.141 -8.107 -32.664 1.00 87.68 26 GLY A O 1
ATOM 638 N N . GLN A 1 79 ? -30.371 -6.006 -33.438 1.00 83.32 27 GLN A N 1
ATOM 639 C CA . GLN A 1 79 ? -29.301 -6.104 -34.439 1.00 82.97 27 GLN A CA 1
ATOM 640 C C . GLN A 1 79 ? -27.965 -6.048 -33.673 1.00 80.88 27 GLN A C 1
ATOM 641 O O . GLN A 1 79 ? -27.754 -5.120 -32.902 1.00 78.21 27 GLN A O 1
ATOM 647 N N . LYS A 1 80 ? -27.102 -7.050 -33.863 1.00 80.38 28 LYS A N 1
ATOM 648 C CA . LYS A 1 80 ? -25.869 -7.201 -33.076 1.00 79.87 28 LYS A CA 1
ATOM 649 C C . LYS A 1 80 ? -24.701 -6.360 -33.604 1.00 75.35 28 LYS A C 1
ATOM 650 O O . LYS A 1 80 ? -24.519 -6.220 -34.836 1.00 74.21 28 LYS A O 1
ATOM 656 N N . PHE A 1 81 ? -23.935 -5.784 -32.666 1.00 67.43 29 PHE A N 1
ATOM 657 C CA . PHE A 1 81 ? -22.742 -4.995 -32.975 1.00 63.31 29 PHE A CA 1
ATOM 658 C C . PHE A 1 81 ? -21.617 -5.217 -31.953 1.00 60.50 29 PHE A C 1
ATOM 659 O O . PHE A 1 81 ? -21.883 -5.569 -30.793 1.00 57.12 29 PHE A O 1
ATOM 667 N N . ASN A 1 82 ? -20.377 -5.012 -32.422 1.00 58.45 30 ASN A N 1
ATOM 668 C CA . ASN A 1 82 ? -19.176 -4.984 -31.618 1.00 56.73 30 ASN A CA 1
ATOM 669 C C . ASN A 1 82 ? -18.786 -3.540 -31.536 1.00 56.44 30 ASN A C 1
ATOM 670 O O . ASN A 1 82 ? -18.581 -2.915 -32.571 1.00 56.87 30 ASN A O 1
ATOM 675 N N . PHE A 1 83 ? -18.689 -3.036 -30.299 1.00 53.80 31 PHE A N 1
ATOM 676 C CA . PHE A 1 83 ? -18.489 -1.628 -29.997 1.00 53.96 31 PHE A CA 1
ATOM 677 C C . PHE A 1 83 ? -17.188 -1.512 -29.222 1.00 52.57 31 PHE A C 1
ATOM 678 O O . PHE A 1 83 ? -16.912 -2.374 -28.375 1.00 52.34 31 PHE A O 1
ATOM 686 N N . LEU A 1 84 ? -16.416 -0.461 -29.473 1.00 52.24 32 LEU A N 1
ATOM 687 C CA . LEU A 1 84 ? -15.355 -0.071 -28.515 1.00 51.76 32 LEU A CA 1
ATOM 688 C C . LEU A 1 84 ? -15.863 1.064 -27.639 1.00 51.90 32 LEU A C 1
ATOM 689 O O . LEU A 1 84 ? -16.720 1.845 -28.061 1.00 53.84 32 LEU A O 1
ATOM 694 N N . PHE A 1 85 ? -15.395 1.114 -26.391 1.00 50.78 33 PHE A N 1
ATOM 695 C CA . PHE A 1 85 ? -15.789 2.170 -25.461 1.00 49.98 33 PHE A CA 1
ATOM 696 C C . PHE A 1 85 ? -14.849 3.338 -25.627 1.00 49.14 33 PHE A C 1
ATOM 697 O O . PHE A 1 85 ? -13.671 3.151 -25.864 1.00 49.72 33 PHE A O 1
ATOM 705 N N . HIS A 1 86 ? -15.401 4.541 -25.556 1.00 51.42 34 HIS A N 1
ATOM 706 C CA . HIS A 1 86 ? -14.667 5.801 -25.697 1.00 53.60 34 HIS A CA 1
ATOM 707 C C . HIS A 1 86 ? -15.126 6.636 -24.518 1.00 53.32 34 HIS A C 1
ATOM 708 O O . HIS A 1 86 ? -16.332 6.846 -24.340 1.00 53.09 34 HIS A O 1
ATOM 715 N N . THR A 1 87 ? -14.182 7.057 -23.674 1.00 52.03 35 THR A N 1
ATOM 716 C CA . THR A 1 87 ? -14.543 7.692 -22.390 1.00 53.42 35 THR A CA 1
ATOM 717 C C . THR A 1 87 ? -14.814 9.185 -22.494 1.00 56.03 35 THR A C 1
ATOM 718 O O . THR A 1 87 ? -15.305 9.750 -21.533 1.00 58.40 35 THR A O 1
ATOM 722 N N . ALA A 1 88 ? -14.485 9.800 -23.630 1.00 57.74 36 ALA A N 1
ATOM 723 C CA . ALA A 1 88 ? -14.746 11.236 -23.884 1.00 61.70 36 ALA A CA 1
ATOM 724 C C . ALA A 1 88 ? -16.011 11.593 -24.740 1.00 62.16 36 ALA A C 1
ATOM 725 O O . ALA A 1 88 ? -16.596 12.656 -24.565 1.00 66.53 36 ALA A O 1
ATOM 727 N N . SER A 1 89 ? -16.510 10.667 -25.539 1.00 61.34 37 SER A N 1
ATOM 728 C CA . SER A 1 89 ? -17.669 10.890 -26.431 1.00 62.70 37 SER A CA 1
ATOM 729 C C . SER A 1 89 ? -18.921 10.529 -25.658 1.00 62.26 37 SER A C 1
ATOM 730 O O . SER A 1 89 ? -18.884 9.587 -24.866 1.00 58.68 37 SER A O 1
ATOM 733 N N . SER A 1 90 ? -20.038 11.233 -25.892 1.00 62.21 38 SER A N 1
ATOM 734 C CA . SER A 1 90 ? -21.311 10.820 -25.278 1.00 64.16 38 SER A CA 1
ATOM 735 C C . SER A 1 90 ? -22.294 10.179 -26.269 1.00 64.65 38 SER A C 1
ATOM 736 O O . SER A 1 90 ? -23.384 9.820 -25.844 1.00 65.13 38 SER A O 1
ATOM 739 N N . ASN A 1 91 ? -21.887 10.028 -27.532 1.00 63.84 39 ASN A N 1
ATOM 740 C CA . ASN A 1 91 ? -22.716 9.393 -28.589 1.00 65.06 39 ASN A CA 1
ATOM 741 C C . ASN A 1 91 ? -22.418 7.889 -28.752 1.00 64.30 39 ASN A C 1
ATOM 742 O O . ASN A 1 91 ? -21.325 7.388 -28.369 1.00 60.82 39 ASN A O 1
ATOM 747 N N . VAL A 1 92 ? -23.399 7.199 -29.324 1.00 63.00 40 VAL A N 1
ATOM 748 C CA . VAL A 1 92 ? -23.265 5.853 -29.840 1.00 63.01 40 VAL A CA 1
ATOM 749 C C . VAL A 1 92 ? -23.210 5.971 -31.349 1.00 64.78 40 VAL A C 1
ATOM 750 O O . VAL A 1 92 ? -23.978 6.736 -31.937 1.00 67.72 40 VAL A O 1
ATOM 754 N N . TRP A 1 93 ? -22.314 5.218 -31.971 1.00 65.36 41 TRP A N 1
ATOM 755 C CA . TRP A 1 93 ? -22.044 5.292 -33.413 1.00 67.43 41 TRP A CA 1
ATOM 756 C C . TRP A 1 93 ? -22.058 3.881 -33.994 1.00 67.07 41 TRP A C 1
ATOM 757 O O . TRP A 1 93 ? -21.419 3.002 -33.418 1.00 61.71 41 TRP A O 1
ATOM 768 N N . VAL A 1 94 ? -22.739 3.667 -35.136 1.00 108.14 42 VAL A N 1
ATOM 769 C CA . VAL A 1 94 ? -22.737 2.353 -35.835 1.00 110.29 42 VAL A CA 1
ATOM 770 C C . VAL A 1 94 ? -22.698 2.529 -37.332 1.00 116.91 42 VAL A C 1
ATOM 771 O O . VAL A 1 94 ? -23.205 3.541 -37.808 1.00 121.62 42 VAL A O 1
ATOM 775 N N . PRO A 1 95 ? -22.148 1.543 -38.089 1.00 118.84 43 PRO A N 1
ATOM 776 C CA . PRO A 1 95 ? -22.218 1.672 -39.562 1.00 126.89 43 PRO A CA 1
ATOM 777 C C . PRO A 1 95 ? -23.638 1.515 -40.088 1.00 131.08 43 PRO A C 1
ATOM 778 O O . PRO A 1 95 ? -24.352 0.609 -39.643 1.00 126.84 43 PRO A O 1
ATOM 782 N N . SER A 1 96 ? -24.042 2.408 -40.997 1.00 138.10 44 SER A N 1
ATOM 783 C CA . SER A 1 96 ? -25.318 2.257 -41.722 1.00 145.66 44 SER A CA 1
ATOM 784 C C . SER A 1 96 ? -25.226 1.219 -42.819 1.00 151.40 44 SER A C 1
ATOM 785 O O . SER A 1 96 ? -24.221 1.133 -43.520 1.00 153.51 44 SER A O 1
ATOM 788 N N . ILE A 1 97 ? -26.305 0.475 -43.014 1.00 155.35 45 ILE A N 1
ATOM 789 C CA . ILE A 1 97 ? -26.458 -0.359 -44.221 1.00 164.99 45 ILE A CA 1
ATOM 790 C C . ILE A 1 97 ? -26.188 0.427 -45.530 1.00 176.37 45 ILE A C 1
ATOM 791 O O . ILE A 1 97 ? -25.756 -0.164 -46.528 1.00 182.84 45 ILE A O 1
ATOM 796 N N . LYS A 1 98 ? -26.415 1.747 -45.507 1.00 179.14 46 LYS A N 1
ATOM 797 C CA . LYS A 1 98 ? -26.150 2.619 -46.650 1.00 191.28 46 LYS A CA 1
ATOM 798 C C . LYS A 1 98 ? -24.702 3.119 -46.752 1.00 191.10 46 LYS A C 1
ATOM 799 O O . LYS A 1 98 ? -24.432 4.014 -47.542 1.00 197.95 46 LYS A O 1
ATOM 805 N N . CYS A 1 99 ? -23.771 2.557 -45.979 1.00 187.08 47 CYS A N 1
ATOM 806 C CA . CYS A 1 99 ? -22.384 3.031 -45.981 1.00 186.62 47 CYS A CA 1
ATOM 807 C C . CYS A 1 99 ? -21.715 2.670 -47.305 1.00 196.91 47 CYS A C 1
ATOM 808 O O . CYS A 1 99 ? -21.671 1.505 -47.701 1.00 198.65 47 CYS A O 1
ATOM 811 N N . THR A 1 100 ? -21.207 3.693 -47.980 1.00 205.52 48 THR A N 1
ATOM 812 C CA . THR A 1 100 ? -20.642 3.555 -49.319 1.00 218.77 48 THR A CA 1
ATOM 813 C C . THR A 1 100 ? -19.157 3.173 -49.296 1.00 215.89 48 THR A C 1
ATOM 814 O O . THR A 1 100 ? -18.628 2.707 -50.304 1.00 222.83 48 THR A O 1
ATOM 818 N N . SER A 1 101 ? -18.502 3.371 -48.150 1.00 205.08 49 SER A N 1
ATOM 819 C CA . SER A 1 101 ? -17.065 3.128 -48.003 1.00 202.33 49 SER A CA 1
ATOM 820 C C . SER A 1 101 ? -16.721 1.639 -48.034 1.00 202.81 49 SER A C 1
ATOM 821 O O . SER A 1 101 ? -17.577 0.788 -47.789 1.00 203.23 49 SER A O 1
ATOM 824 N N . GLU A 1 102 ? -15.462 1.338 -48.335 1.00 205.03 50 GLU A N 1
ATOM 825 C CA . GLU A 1 102 ? -14.966 -0.046 -48.355 1.00 207.10 50 GLU A CA 1
ATOM 826 C C . GLU A 1 102 ? -14.749 -0.587 -46.932 1.00 192.46 50 GLU A C 1
ATOM 827 O O . GLU A 1 102 ? -14.876 -1.789 -46.677 1.00 190.12 50 GLU A O 1
ATOM 833 N N . SER A 1 103 ? -14.374 0.316 -46.034 1.00 183.14 51 SER A N 1
ATOM 834 C CA . SER A 1 103 ? -14.282 0.048 -44.600 1.00 172.82 51 SER A CA 1
ATOM 835 C C . SER A 1 103 ? -15.469 -0.701 -44.021 1.00 167.90 51 SER A C 1
ATOM 836 O O . SER A 1 103 ? -15.299 -1.581 -43.184 1.00 162.38 51 SER A O 1
ATOM 839 N N . CYS A 1 104 ? -16.667 -0.306 -44.444 1.00 169.82 52 CYS A N 1
ATOM 840 C CA . CYS A 1 104 ? -17.902 -0.811 -43.860 1.00 166.04 52 CYS A CA 1
ATOM 841 C C . CYS A 1 104 ? -18.283 -2.190 -44.368 1.00 167.64 52 CYS A C 1
ATOM 842 O O . CYS A 1 104 ? -19.187 -2.804 -43.803 1.00 161.95 52 CYS A O 1
ATOM 845 N N . GLU A 1 105 ? -17.625 -2.682 -45.421 1.00 174.07 53 GLU A N 1
ATOM 846 C CA . GLU A 1 105 ? -18.136 -3.849 -46.149 1.00 180.00 53 GLU A CA 1
ATOM 847 C C . GLU A 1 105 ? -18.135 -5.109 -45.307 1.00 172.49 53 GLU A C 1
ATOM 848 O O . GLU A 1 105 ? -19.096 -5.864 -45.353 1.00 174.23 53 GLU A O 1
ATOM 854 N N . SER A 1 106 ? -17.080 -5.314 -44.522 1.00 163.49 54 SER A N 1
ATOM 855 C CA . SER A 1 106 ? -16.995 -6.482 -43.639 1.00 159.23 54 SER A CA 1
ATOM 856 C C . SER A 1 106 ? -17.681 -6.293 -42.253 1.00 148.33 54 SER A C 1
ATOM 857 O O . SER A 1 106 ? -17.651 -7.197 -41.425 1.00 143.53 54 SER A O 1
ATOM 860 N N . LYS A 1 107 ? -18.324 -5.146 -42.024 1.00 143.54 55 LYS A N 1
ATOM 861 C CA . LYS A 1 107 ? -18.859 -4.782 -40.702 1.00 133.51 55 LYS A CA 1
ATOM 862 C C . LYS A 1 107 ? -20.355 -5.105 -40.564 1.00 133.76 55 LYS A C 1
ATOM 863 O O . LYS A 1 107 ? -21.079 -5.190 -41.554 1.00 137.84 55 LYS A O 1
ATOM 869 N N . ASN A 1 108 ? -20.810 -5.271 -39.326 1.00 127.25 56 ASN A N 1
ATOM 870 C CA . ASN A 1 108 ? -22.250 -5.284 -39.046 1.00 126.78 56 ASN A CA 1
ATOM 871 C C . ASN A 1 108 ? -22.827 -3.903 -39.286 1.00 127.17 56 ASN A C 1
ATOM 872 O O . ASN A 1 108 ? -22.189 -2.901 -38.932 1.00 122.28 56 ASN A O 1
ATOM 877 N N . HIS A 1 109 ? -24.031 -3.876 -39.877 1.00 50.63 57 HIS A N 1
ATOM 878 C CA . HIS A 1 109 ? -24.720 -2.648 -40.297 1.00 51.12 57 HIS A CA 1
ATOM 879 C C . HIS A 1 109 ? -26.061 -2.503 -39.584 1.00 49.60 57 HIS A C 1
ATOM 880 O O . HIS A 1 109 ? -26.677 -3.501 -39.223 1.00 49.98 57 HIS A O 1
ATOM 887 N N . TYR A 1 110 ? -26.493 -1.259 -39.376 1.00 48.18 58 TYR A N 1
ATOM 888 C CA . TYR A 1 110 ? -27.826 -0.961 -38.873 1.00 47.67 58 TYR A CA 1
ATOM 889 C C . TYR A 1 110 ? -28.672 -0.723 -40.120 1.00 49.88 58 TYR A C 1
ATOM 890 O O . TYR A 1 110 ? -28.271 0.027 -41.016 1.00 50.52 58 TYR A O 1
ATOM 899 N N . ASP A 1 111 ? -29.832 -1.378 -40.144 1.00 50.21 59 ASP A N 1
ATOM 900 C CA . ASP A 1 111 ? -30.825 -1.295 -41.229 1.00 50.73 59 ASP A CA 1
ATOM 901 C C . ASP A 1 111 ? -32.190 -0.887 -40.662 1.00 50.52 59 ASP A C 1
ATOM 902 O O . ASP A 1 111 ? -32.986 -1.721 -40.173 1.00 50.80 59 ASP A O 1
ATOM 907 N N . SER A 1 112 ? -32.444 0.415 -40.738 1.00 51.70 60 SER A N 1
ATOM 908 C CA . SER A 1 112 ? -33.606 1.036 -40.103 1.00 53.78 60 SER A CA 1
ATOM 909 C C . SER A 1 112 ? -34.934 0.434 -40.568 1.00 56.85 60 SER A C 1
ATOM 910 O O . SER A 1 112 ? -35.909 0.396 -39.809 1.00 57.94 60 SER A O 1
ATOM 913 N N . SER A 1 113 ? -34.943 -0.060 -41.802 1.00 56.93 61 SER A N 1
ATOM 914 C CA . SER A 1 113 ? -36.114 -0.709 -42.374 1.00 60.33 61 SER A CA 1
ATOM 915 C C . SER A 1 113 ? -36.476 -2.036 -41.689 1.00 62.89 61 SER A C 1
ATOM 916 O O . SER A 1 113 ? -37.632 -2.437 -41.766 1.00 63.99 61 SER A O 1
ATOM 919 N N . LYS A 1 114 ? -35.525 -2.705 -41.011 1.00 63.16 62 LYS A N 1
ATOM 920 C CA . LYS A 1 114 ? -35.801 -4.011 -40.369 1.00 63.96 62 LYS A CA 1
ATOM 921 C C . LYS A 1 114 ? -36.263 -3.897 -38.921 1.00 63.89 62 LYS A C 1
ATOM 922 O O . LYS A 1 114 ? -36.575 -4.921 -38.285 1.00 63.46 62 LYS A O 1
ATOM 928 N N . SER A 1 115 ? -36.268 -2.680 -38.383 1.00 62.90 63 SER A N 1
ATOM 929 C CA . SER A 1 115 ? -36.634 -2.468 -36.995 1.00 62.01 63 SER A CA 1
ATOM 930 C C . SER A 1 115 ? -37.972 -1.761 -36.904 1.00 62.37 63 SER A C 1
ATOM 931 O O . SER A 1 115 ? -38.092 -0.640 -37.362 1.00 61.67 63 SER A O 1
ATOM 934 N N . LYS A 1 116 ? -38.955 -2.394 -36.262 1.00 64.35 64 LYS A N 1
ATOM 935 C CA . LYS A 1 116 ? -40.253 -1.740 -36.011 1.00 66.27 64 LYS A CA 1
ATOM 936 C C . LYS A 1 116 ? -40.154 -0.548 -35.066 1.00 63.00 64 LYS A C 1
ATOM 937 O O . LYS A 1 116 ? -41.030 0.301 -35.073 1.00 60.95 64 LYS A O 1
ATOM 943 N N . THR A 1 117 ? -39.105 -0.486 -34.244 1.00 61.33 65 THR A N 1
ATOM 944 C CA . THR A 1 117 ? -38.956 0.605 -33.273 1.00 60.70 65 THR A CA 1
ATOM 945 C C . THR A 1 117 ? -38.189 1.830 -33.749 1.00 58.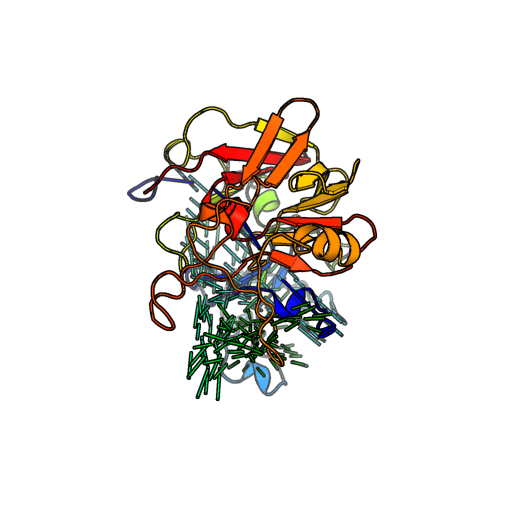39 65 THR A C 1
ATOM 946 O O . THR A 1 117 ? -38.150 2.816 -33.042 1.00 59.52 65 THR A O 1
ATOM 950 N N . TYR A 1 118 ? -37.577 1.778 -34.922 1.00 56.88 66 TYR A N 1
ATOM 951 C CA . TYR A 1 118 ? -36.914 2.949 -35.509 1.00 55.43 66 TYR A CA 1
ATOM 952 C C . TYR A 1 118 ? -37.834 4.161 -35.605 1.00 58.28 66 TYR A C 1
ATOM 953 O O . TYR A 1 118 ? -38.985 4.032 -35.998 1.00 59.32 66 TYR A O 1
ATOM 962 N N . GLU A 1 119 ? -37.330 5.325 -35.214 1.00 58.39 67 GLU A N 1
ATOM 963 C CA . GLU A 1 119 ? -37.956 6.610 -35.519 1.00 59.62 67 GLU A CA 1
ATOM 964 C C . GLU A 1 119 ? -36.909 7.451 -36.222 1.00 59.70 67 GLU A C 1
ATOM 965 O O . GLU A 1 119 ? -35.758 7.634 -35.739 1.00 58.13 67 GLU A O 1
ATOM 971 N N . LYS A 1 120 ? -37.327 7.978 -37.353 1.00 60.40 68 LYS A N 1
ATOM 972 C CA . LYS A 1 120 ? -36.495 8.790 -38.202 1.00 63.16 68 LYS A CA 1
ATOM 973 C C . LYS A 1 120 ? -36.108 10.044 -37.465 1.00 61.50 68 LYS A C 1
ATOM 974 O O . LYS A 1 120 ? -36.888 10.583 -36.688 1.00 58.19 68 LYS A O 1
ATOM 980 N N . ASP A 1 121 ? -34.876 10.470 -37.684 1.00 62.27 69 ASP A N 1
ATOM 981 C CA . ASP A 1 121 ? -34.437 11.804 -37.272 1.00 63.39 69 ASP A CA 1
ATOM 982 C C . ASP A 1 121 ? -33.785 12.466 -38.476 1.00 62.14 69 ASP A C 1
ATOM 983 O O . ASP A 1 121 ? -34.171 13.568 -38.821 1.00 64.73 69 ASP A O 1
ATOM 988 N N . ASP A 1 122 ? -32.792 11.808 -39.083 1.00 59.81 70 ASP A N 1
ATOM 989 C CA . ASP A 1 122 ? -32.111 12.283 -40.302 1.00 60.15 70 ASP A CA 1
ATOM 990 C C . ASP A 1 122 ? -31.256 13.550 -40.117 1.00 58.93 70 ASP A C 1
ATOM 991 O O . ASP A 1 122 ? -30.740 14.075 -41.119 1.00 57.22 70 ASP A O 1
ATOM 996 N N . THR A 1 123 ? -31.076 14.054 -38.887 1.00 57.57 71 THR A N 1
ATOM 997 C CA . THR A 1 123 ? -30.242 15.248 -38.720 1.00 58.40 71 THR A CA 1
ATOM 998 C C . THR A 1 123 ? -28.840 14.808 -39.091 1.00 58.07 71 THR A C 1
ATOM 999 O O . THR A 1 123 ? -28.354 13.833 -38.514 1.00 59.31 71 THR A O 1
ATOM 1003 N N . PRO A 1 124 ? -28.212 15.492 -40.070 1.00 59.06 72 PRO A N 1
ATOM 1004 C CA . PRO A 1 124 ? -26.882 15.109 -40.495 1.00 59.07 72 PRO A CA 1
ATOM 1005 C C . PRO A 1 124 ? -25.851 15.536 -39.475 1.00 60.06 72 PRO A C 1
ATOM 1006 O O . PRO A 1 124 ? -26.086 16.457 -38.679 1.00 61.60 72 PRO A O 1
ATOM 1010 N N . VAL A 1 125 ? -24.733 14.830 -39.477 1.00 60.90 73 VAL A N 1
ATOM 1011 C CA . VAL A 1 125 ? -23.712 15.012 -38.452 1.00 61.69 73 VAL A CA 1
ATOM 1012 C C . VAL A 1 125 ? -22.378 14.604 -39.043 1.00 62.75 73 VAL A C 1
ATOM 1013 O O . VAL A 1 125 ? -22.316 13.702 -39.880 1.00 62.02 73 VAL A O 1
ATOM 1017 N N . LYS A 1 126 ? -21.324 15.300 -38.631 1.00 66.07 74 LYS A N 1
ATOM 1018 C CA . LYS A 1 126 ? -19.995 15.023 -39.160 1.00 70.07 74 LYS A CA 1
ATOM 1019 C C . LYS A 1 126 ? -18.863 15.353 -38.194 1.00 68.88 74 LYS A C 1
ATOM 1020 O O . LYS A 1 126 ? -18.801 16.460 -37.643 1.00 68.63 74 LYS A O 1
ATOM 1026 N N . LEU A 1 127 ? -17.996 14.351 -38.011 1.00 69.47 75 LEU A N 1
ATOM 1027 C CA . LEU A 1 127 ? -16.722 14.458 -37.311 1.00 70.83 75 LEU A CA 1
ATOM 1028 C C . LEU A 1 127 ? -15.621 14.525 -38.361 1.00 73.34 75 LEU A C 1
ATOM 1029 O O . LEU A 1 127 ? -15.552 13.679 -39.253 1.00 72.05 75 LEU A O 1
ATOM 1034 N N . THR A 1 128 ? -14.754 15.518 -38.236 1.00 77.49 76 THR A N 1
ATOM 1035 C CA . THR A 1 128 ? -13.514 15.532 -38.989 1.00 81.92 76 THR A CA 1
ATOM 1036 C C . THR A 1 128 ? -12.353 15.667 -38.015 1.00 78.93 76 THR A C 1
ATOM 1037 O O . THR A 1 128 ? -12.375 16.512 -37.130 1.00 78.31 76 THR A O 1
ATOM 1041 N N . SER A 1 129 ? -11.364 14.795 -38.163 1.00 79.64 77 SER A N 1
ATOM 1042 C CA . SER A 1 129 ? -10.159 14.844 -37.330 1.00 82.29 77 SER A CA 1
ATOM 1043 C C . SER A 1 129 ? -8.940 14.402 -38.140 1.00 83.64 77 SER A C 1
ATOM 1044 O O . SER A 1 129 ? -9.066 14.004 -39.304 1.00 80.23 77 SER A O 1
ATOM 1047 N N . LYS A 1 130 ? -7.764 14.512 -37.523 1.00 88.47 78 LYS A N 1
ATOM 1048 C CA . LYS A 1 130 ? -6.505 14.117 -38.157 1.00 91.60 78 LYS A CA 1
ATOM 1049 C C . LYS A 1 130 ? -6.526 12.640 -38.539 1.00 89.03 78 LYS A C 1
ATOM 1050 O O . LYS A 1 130 ? -6.137 12.289 -39.653 1.00 92.61 78 LYS A O 1
ATOM 1056 N N . ALA A 1 131 ? -7.005 11.793 -37.626 1.00 84.88 79 ALA A N 1
ATOM 1057 C CA . ALA A 1 131 ? -7.083 10.344 -37.860 1.00 83.23 79 ALA A CA 1
ATOM 1058 C C . ALA A 1 131 ? -8.073 9.945 -38.961 1.00 83.10 79 ALA A C 1
ATOM 1059 O O . ALA A 1 131 ? -7.860 8.940 -39.657 1.00 86.34 79 ALA A O 1
ATOM 1061 N N . GLY A 1 132 ? -9.146 10.721 -39.127 1.00 79.65 80 GLY A N 1
ATOM 1062 C CA . GLY A 1 132 ? -10.124 10.456 -40.189 1.00 77.08 80 GLY A CA 1
ATOM 1063 C C . GLY A 1 132 ? -11.448 11.204 -40.074 1.00 74.68 80 GLY A C 1
ATOM 1064 O O . GLY A 1 132 ? -11.671 11.959 -39.102 1.00 68.91 80 GLY A O 1
ATOM 1065 N N . THR A 1 133 ? -12.323 10.970 -41.070 1.00 73.69 81 THR A N 1
ATOM 1066 C CA . THR A 1 133 ? -13.636 11.628 -41.165 1.00 72.58 81 THR A CA 1
ATOM 1067 C C . THR A 1 133 ? -14.821 10.653 -41.283 1.00 70.53 81 THR A C 1
ATOM 1068 O O . THR A 1 133 ? -14.816 9.717 -42.083 1.00 69.05 81 THR A O 1
ATOM 1072 N N . ILE A 1 134 ? -15.825 10.910 -40.450 1.00 70.06 82 ILE A N 1
ATOM 1073 C CA . ILE A 1 134 ? -17.054 10.151 -40.381 1.00 69.31 82 ILE A CA 1
ATOM 1074 C C . ILE A 1 134 ? -18.187 11.130 -40.628 1.00 70.31 82 ILE A C 1
ATOM 1075 O O . ILE A 1 134 ? -18.301 12.141 -39.919 1.00 69.52 82 ILE A O 1
ATOM 1080 N N . SER A 1 135 ? -19.032 10.823 -41.606 1.00 70.36 83 SER A N 1
ATOM 1081 C CA . SER A 1 135 ? -20.318 11.507 -41.761 1.00 69.45 83 SER A CA 1
ATOM 1082 C C . SER A 1 135 ? -21.463 10.490 -41.735 1.00 65.43 83 SER A C 1
ATOM 1083 O O . SER A 1 135 ? -21.306 9.362 -42.184 1.00 65.86 83 SER A O 1
ATOM 1086 N N . GLY A 1 136 ? -22.602 10.910 -41.194 1.00 61.56 84 GLY A N 1
ATOM 1087 C CA . GLY A 1 136 ? -23.786 10.065 -41.081 1.00 58.29 84 GLY A CA 1
ATOM 1088 C C . GLY A 1 136 ? -24.996 10.885 -40.707 1.00 56.55 84 GLY A C 1
ATOM 1089 O O . GLY A 1 136 ? -25.051 12.074 -41.000 1.00 57.80 84 GLY A O 1
ATOM 1090 N N . ILE A 1 137 ? -25.960 10.254 -40.052 1.00 53.29 85 ILE A N 1
ATOM 1091 C CA . ILE A 1 137 ? -27.183 10.932 -39.634 1.00 53.33 85 ILE A CA 1
ATOM 1092 C C . ILE A 1 137 ? -27.662 10.353 -38.309 1.00 51.64 85 ILE A C 1
ATOM 1093 O O . ILE A 1 137 ? -27.387 9.202 -38.010 1.00 50.74 85 ILE A O 1
ATOM 1098 N N . PHE A 1 138 ? -28.386 11.151 -37.531 1.00 50.96 86 PHE A N 1
ATOM 1099 C CA . PHE A 1 138 ? -29.019 10.661 -36.333 1.00 50.53 86 PHE A CA 1
ATOM 1100 C C . PHE A 1 138 ? -30.221 9.804 -36.656 1.00 52.30 86 PHE A C 1
ATOM 1101 O O . PHE A 1 138 ? -31.001 10.086 -37.589 1.00 52.84 86 PHE A O 1
ATOM 1109 N N . SER A 1 139 ? -30.364 8.741 -35.879 1.00 51.55 87 SER A N 1
ATOM 1110 C CA . SER A 1 139 ? -31.544 7.885 -35.941 1.00 51.18 87 SER A CA 1
ATOM 1111 C C . SER A 1 139 ? -31.890 7.474 -34.524 1.00 52.08 87 SER A C 1
ATOM 1112 O O . SER A 1 139 ? -30.998 7.385 -33.641 1.00 48.23 87 SER A O 1
ATOM 1115 N N . LYS A 1 140 ? -33.170 7.194 -34.312 1.00 52.85 88 LYS A N 1
ATOM 1116 C CA . LYS A 1 140 ? -33.638 6.795 -32.995 1.00 54.16 88 LYS A CA 1
ATOM 1117 C C . LYS A 1 140 ? -34.131 5.356 -33.000 1.00 53.14 88 LYS A C 1
ATOM 1118 O O . LYS A 1 140 ? -34.917 4.959 -33.861 1.00 50.46 88 LYS A O 1
ATOM 1124 N N . ASP A 1 141 ? -33.646 4.580 -32.044 1.00 50.04 89 ASP A N 1
ATOM 1125 C CA . ASP A 1 141 ? -34.116 3.220 -31.841 1.00 50.94 89 ASP A CA 1
ATOM 1126 C C . ASP A 1 141 ? -33.796 2.777 -30.414 1.00 50.33 89 ASP A C 1
ATOM 1127 O O . ASP A 1 141 ? -33.160 3.500 -29.663 1.00 47.75 89 ASP A O 1
ATOM 1132 N N . LEU A 1 142 ? -34.210 1.564 -30.082 1.00 52.55 90 LEU A N 1
ATOM 1133 C CA . LEU A 1 142 ? -33.853 0.919 -28.828 1.00 53.54 90 LEU A CA 1
ATOM 1134 C C . LEU A 1 142 ? -32.364 0.559 -28.797 1.00 51.31 90 LEU A C 1
ATOM 1135 O O . LEU A 1 142 ? -31.852 -0.114 -29.702 1.00 47.66 90 LEU A O 1
ATOM 1140 N N . VAL A 1 143 ? -31.682 1.000 -27.742 1.00 49.92 91 VAL A N 1
ATOM 1141 C CA . VAL A 1 143 ? -30.291 0.624 -27.507 1.00 49.34 91 VAL A CA 1
ATOM 1142 C C . VAL A 1 143 ? -30.276 -0.158 -26.205 1.00 50.08 91 VAL A C 1
ATOM 1143 O O . VAL A 1 143 ? -30.660 0.374 -25.163 1.00 48.89 91 VAL A O 1
ATOM 1147 N N . THR A 1 144 ? -29.896 -1.430 -26.316 1.00 51.08 92 THR A N 1
ATOM 1148 C CA . THR A 1 144 ? -29.961 -2.402 -25.243 1.00 53.84 92 THR A CA 1
ATOM 1149 C C . THR A 1 144 ? -28.538 -2.848 -24.895 1.00 56.87 92 THR A C 1
ATOM 1150 O O . THR A 1 144 ? -27.782 -3.282 -25.788 1.00 54.04 92 THR A O 1
ATOM 1154 N N . ILE A 1 145 ? -28.175 -2.711 -23.615 1.00 60.67 93 ILE A N 1
ATOM 1155 C CA . ILE A 1 145 ? -26.963 -3.353 -23.038 1.00 65.00 93 ILE A CA 1
ATOM 1156 C C . ILE A 1 145 ? -27.427 -4.377 -21.995 1.00 69.79 93 ILE A C 1
ATOM 1157 O O . ILE A 1 145 ? -27.396 -4.123 -20.790 1.00 69.76 93 ILE A O 1
ATOM 1162 N N . GLY A 1 146 ? -27.916 -5.510 -22.509 1.00 73.06 94 GLY A N 1
ATOM 1163 C CA . GLY A 1 146 ? -28.320 -6.649 -21.707 1.00 72.54 94 GLY A CA 1
ATOM 1164 C C . GLY A 1 146 ? -29.583 -6.371 -20.953 1.00 75.00 94 GLY A C 1
ATOM 1165 O O . GLY A 1 146 ? -30.710 -6.502 -21.473 1.00 76.60 94 GLY A O 1
ATOM 1166 N N . LYS A 1 147 ? -29.382 -5.958 -19.713 1.00 75.62 95 LYS A N 1
ATOM 1167 C CA . LYS A 1 147 ? -30.471 -5.788 -18.774 1.00 74.98 95 LYS A CA 1
ATOM 1168 C C . LYS A 1 147 ? -31.134 -4.429 -18.986 1.00 67.06 95 LYS A C 1
ATOM 1169 O O . LYS A 1 147 ? -32.320 -4.273 -18.717 1.00 66.35 95 LYS A O 1
ATOM 1175 N N . LEU A 1 148 ? -30.358 -3.473 -19.495 1.00 58.41 96 LEU A N 1
ATOM 1176 C CA . LEU A 1 148 ? -30.786 -2.105 -19.662 1.00 55.09 96 LEU A CA 1
ATOM 1177 C C . LEU A 1 148 ? -31.166 -1.804 -21.106 1.00 54.65 96 LEU A C 1
ATOM 1178 O O . LEU A 1 148 ? -30.444 -2.176 -22.030 1.00 53.78 96 LEU A O 1
ATOM 1183 N N . SER A 1 149 ? -32.272 -1.087 -21.268 1.00 54.95 97 SER A N 1
ATOM 1184 C CA A SER A 1 149 ? -32.822 -0.735 -22.588 0.42 55.68 97 SER A CA 1
ATOM 1185 C CA B SER A 1 149 ? -32.776 -0.715 -22.586 0.58 56.83 97 SER A CA 1
ATOM 1186 C C . SER A 1 149 ? -33.440 0.658 -22.519 1.00 56.37 97 SER A C 1
ATOM 1187 O O . SER A 1 149 ? -34.112 0.993 -21.523 1.00 55.80 97 SER A O 1
ATOM 1192 N N . VAL A 1 150 ? -33.217 1.457 -23.563 1.00 54.47 98 VAL A N 1
ATOM 1193 C CA . VAL A 1 150 ? -33.901 2.736 -23.707 1.00 54.57 98 VAL A CA 1
ATOM 1194 C C . VAL A 1 150 ? -33.909 3.210 -25.166 1.00 54.11 98 VAL A C 1
ATOM 1195 O O . VAL A 1 150 ? -32.895 3.080 -25.887 1.00 51.05 98 VAL A O 1
ATOM 1199 N N . PRO A 1 151 ? -35.062 3.751 -25.616 1.00 54.57 99 PRO A N 1
ATOM 1200 C CA . PRO A 1 151 ? -35.097 4.480 -26.879 1.00 53.52 99 PRO A CA 1
ATOM 1201 C C . PRO A 1 151 ? -34.080 5.606 -26.826 1.00 52.01 99 PRO A C 1
ATOM 1202 O O . PRO A 1 151 ? -34.048 6.350 -25.848 1.00 50.96 99 PRO A O 1
ATOM 1206 N N . TYR A 1 152 ? -33.233 5.686 -27.847 1.00 50.54 100 TYR A N 1
ATOM 1207 C CA . TYR A 1 152 ? -32.039 6.509 -27.791 1.00 50.43 100 TYR A CA 1
ATOM 1208 C C . TYR A 1 152 ? -31.611 6.932 -29.183 1.00 49.04 100 TYR A C 1
ATOM 1209 O O . TYR A 1 152 ? -31.714 6.153 -30.135 1.00 48.10 100 TYR A O 1
ATOM 1218 N N . LYS A 1 153 ? -31.108 8.159 -29.286 1.00 49.65 101 LYS A N 1
ATOM 1219 C CA . LYS A 1 153 ? -30.660 8.746 -30.559 1.00 49.66 101 LYS A CA 1
ATOM 1220 C C . LYS A 1 153 ? -29.183 8.572 -30.769 1.00 48.30 101 LYS A C 1
ATOM 1221 O O . LYS A 1 153 ? -28.387 9.193 -30.091 1.00 49.51 101 LYS A O 1
ATOM 1227 N N . PHE A 1 154 ? -28.827 7.727 -31.710 1.00 47.27 102 PHE A N 1
ATOM 1228 C CA . PHE A 1 154 ? -27.436 7.412 -32.031 1.00 46.12 102 PHE A CA 1
ATOM 1229 C C . PHE A 1 154 ? -27.096 7.870 -33.456 1.00 46.17 102 PHE A C 1
ATOM 1230 O O . PHE A 1 154 ? -27.966 8.304 -34.213 1.00 45.75 102 PHE A O 1
ATOM 1238 N N . ILE A 1 155 ? -25.825 7.765 -33.820 1.00 46.01 103 ILE A N 1
ATOM 1239 C CA . ILE A 1 155 ? -25.369 8.189 -35.129 1.00 47.09 103 ILE A CA 1
ATOM 1240 C C . ILE A 1 155 ? -25.225 6.971 -36.004 1.00 48.26 103 ILE A C 1
ATOM 1241 O O . ILE A 1 155 ? -24.471 6.060 -35.717 1.00 45.58 103 ILE A O 1
ATOM 1246 N N . GLU A 1 156 ? -25.964 6.991 -37.108 1.00 50.23 104 GLU A N 1
ATOM 1247 C CA . GLU A 1 156 ? -25.872 5.979 -38.128 1.00 50.34 104 GLU A CA 1
ATOM 1248 C C . GLU A 1 156 ? -24.854 6.525 -39.106 1.00 50.08 104 GLU A C 1
ATOM 1249 O O . GLU A 1 156 ? -25.089 7.593 -39.655 1.00 55.76 104 GLU A O 1
ATOM 1255 N N . MET A 1 157 ? -23.753 5.818 -39.352 1.00 50.57 105 MET A N 1
ATOM 1256 C CA . MET A 1 157 ? -22.643 6.322 -40.208 1.00 52.71 105 MET A CA 1
ATOM 1257 C C . MET A 1 157 ? -22.752 5.892 -41.688 1.00 54.64 105 MET A C 1
ATOM 1258 O O . MET A 1 157 ? -22.764 4.703 -42.016 1.00 53.79 105 MET A O 1
ATOM 1263 N N . THR A 1 158 ? -22.772 6.872 -42.578 1.00 57.31 106 THR A N 1
ATOM 1264 C CA . THR A 1 158 ? -22.947 6.653 -44.021 1.00 61.18 106 THR A CA 1
ATOM 1265 C C . THR A 1 158 ? -21.644 6.727 -44.852 1.00 64.28 106 THR A C 1
ATOM 1266 O O . THR A 1 158 ? -21.618 6.325 -46.015 1.00 63.20 106 THR A O 1
ATOM 1270 N N . GLU A 1 159 ? -20.575 7.239 -44.248 1.00 66.22 107 GLU A N 1
ATOM 1271 C CA A GLU A 1 159 ? -19.283 7.370 -44.914 0.50 68.46 107 GLU A CA 1
ATOM 1272 C CA B GLU A 1 159 ? -19.287 7.351 -44.912 0.50 68.88 107 GLU A CA 1
ATOM 1273 C C . GLU A 1 159 ? -18.199 7.489 -43.841 1.00 68.65 107 GLU A C 1
ATOM 1274 O O . GLU A 1 159 ? -18.293 8.345 -42.960 1.00 67.34 107 GLU A O 1
ATOM 1285 N N . ILE A 1 160 ? -17.188 6.615 -43.921 1.00 70.96 108 ILE A N 1
ATOM 1286 C CA . ILE A 1 160 ? -16.072 6.546 -42.965 1.00 72.43 108 ILE A CA 1
ATOM 1287 C C . ILE A 1 160 ? -14.768 6.547 -43.776 1.00 74.25 108 ILE A C 1
ATOM 1288 O O . ILE A 1 160 ? -14.521 5.617 -44.555 1.00 73.51 108 ILE A O 1
ATOM 1293 N N . VAL A 1 161 ? -13.943 7.577 -43.599 1.00 75.38 109 VAL A N 1
ATOM 1294 C CA . VAL A 1 161 ? -12.664 7.657 -44.300 1.00 78.77 109 VAL A CA 1
ATOM 1295 C C . VAL A 1 161 ? -11.548 7.763 -43.270 1.00 79.92 109 VAL A C 1
ATOM 1296 O O . VAL A 1 161 ? -11.643 8.547 -42.321 1.00 79.73 109 VAL A O 1
ATOM 1300 N N . GLY A 1 162 ? -10.493 6.972 -43.453 1.00 80.42 110 GLY A N 1
ATOM 1301 C CA . GLY A 1 162 ? -9.369 6.959 -42.511 1.00 80.95 110 GLY A CA 1
ATOM 1302 C C . GLY A 1 162 ? -9.578 5.957 -41.396 1.00 78.74 110 GLY A C 1
ATOM 1303 O O . GLY A 1 162 ? -10.297 4.986 -41.571 1.00 80.93 110 GLY A O 1
ATOM 1304 N N . PHE A 1 163 ? -8.943 6.192 -40.252 1.00 77.88 111 PHE A N 1
ATOM 1305 C CA . PHE A 1 163 ? -8.875 5.202 -39.151 1.00 77.98 111 PHE A CA 1
ATOM 1306 C C . PHE A 1 163 ? -8.272 3.825 -39.556 1.00 77.90 111 PHE A C 1
ATOM 1307 O O . PHE A 1 163 ? -8.575 2.813 -38.927 1.00 73.91 111 PHE A O 1
ATOM 1315 N N . GLU A 1 164 ? -7.416 3.807 -40.589 1.00 79.35 112 GLU A N 1
ATOM 1316 C CA . GLU A 1 164 ? -6.773 2.590 -41.097 1.00 79.51 112 GLU A CA 1
ATOM 1317 C C . GLU A 1 164 ? -5.289 2.607 -40.720 1.00 82.19 112 GLU A C 1
ATOM 1318 O O . GLU A 1 164 ? -4.739 3.688 -40.498 1.00 85.24 112 GLU A O 1
ATOM 1324 N N . PRO A 1 165 ? -4.624 1.446 -40.629 1.00 81.52 113 PRO A N 1
ATOM 1325 C CA . PRO A 1 165 ? -5.161 0.132 -40.981 1.00 80.56 113 PRO A CA 1
ATOM 1326 C C . PRO A 1 165 ? -6.037 -0.537 -39.888 1.00 76.32 113 PRO A C 1
ATOM 1327 O O . PRO A 1 165 ? -6.494 -1.666 -40.083 1.00 77.08 113 PRO A O 1
ATOM 1331 N N . PHE A 1 166 ? -6.285 0.163 -38.780 1.00 70.79 114 PHE A N 1
ATOM 1332 C CA . PHE A 1 166 ? -6.944 -0.412 -37.614 1.00 68.09 114 PHE A CA 1
ATOM 1333 C C . PHE A 1 166 ? -8.375 -0.893 -37.896 1.00 66.26 114 PHE A C 1
ATOM 1334 O O . PHE A 1 166 ? -8.714 -2.039 -37.571 1.00 65.49 114 PHE A O 1
ATOM 1342 N N . TYR A 1 167 ? -9.212 -0.019 -38.461 1.00 63.37 115 TYR A N 1
ATOM 1343 C CA . TYR A 1 167 ? -10.646 -0.296 -38.533 1.00 61.30 115 TYR A CA 1
ATOM 1344 C C . TYR A 1 167 ? -10.899 -1.559 -39.332 1.00 61.55 115 TYR A C 1
ATOM 1345 O O . TYR A 1 167 ? -11.579 -2.460 -38.856 1.00 60.84 115 TYR A O 1
ATOM 1354 N N . SER A 1 168 ? -10.291 -1.658 -40.503 1.00 62.58 116 SER A N 1
ATOM 1355 C CA . SER A 1 168 ? -10.466 -2.831 -41.333 1.00 65.88 116 SER A CA 1
ATOM 1356 C C . SER A 1 168 ? -9.899 -4.085 -40.695 1.00 66.84 116 SER A C 1
ATOM 1357 O O . SER A 1 168 ? -10.466 -5.165 -40.858 1.00 66.96 116 SER A O 1
ATOM 1360 N N . GLU A 1 169 ? -8.792 -3.947 -39.967 1.00 67.50 117 GLU A N 1
ATOM 1361 C CA . GLU A 1 169 ? -8.201 -5.094 -39.286 1.00 68.54 117 GLU A CA 1
ATOM 1362 C C . GLU A 1 169 ? -8.973 -5.524 -38.036 1.00 66.51 117 GLU A C 1
ATOM 1363 O O . GLU A 1 169 ? -8.900 -6.689 -37.665 1.00 68.50 117 GLU A O 1
ATOM 1369 N N . SER A 1 170 ? -9.712 -4.604 -37.402 1.00 63.28 118 SER A N 1
ATOM 1370 C CA . SER A 1 170 ? -10.433 -4.890 -36.143 1.00 59.52 118 SER A CA 1
ATOM 1371 C C . SER A 1 170 ? -11.784 -5.556 -36.411 1.00 57.00 118 SER A C 1
ATOM 1372 O O . SER A 1 170 ? -12.378 -5.336 -37.449 1.00 56.15 118 SER A O 1
ATOM 1375 N N . ASP A 1 171 ? -12.278 -6.338 -35.450 1.00 55.67 119 ASP A N 1
ATOM 1376 C CA . ASP A 1 171 ? -13.671 -6.809 -35.488 1.00 56.01 119 ASP A CA 1
ATOM 1377 C C . ASP A 1 171 ? -14.702 -5.785 -34.977 1.00 51.99 119 ASP A C 1
ATOM 1378 O O . ASP A 1 171 ? -15.891 -6.064 -34.958 1.00 49.42 119 ASP A O 1
ATOM 1383 N N . VAL A 1 172 ? -14.237 -4.605 -34.583 1.00 50.08 120 VAL A N 1
ATOM 1384 C CA . VAL A 1 172 ? -15.091 -3.556 -34.029 1.00 48.57 120 VAL A CA 1
ATOM 1385 C C . VAL A 1 172 ? -15.916 -2.937 -35.151 1.00 46.91 120 VAL A C 1
ATOM 1386 O O . VAL A 1 172 ? -15.404 -2.728 -36.239 1.00 47.82 120 VAL A O 1
ATOM 1390 N N . ASP A 1 173 ? -17.189 -2.659 -34.870 1.00 46.29 121 ASP A N 1
ATOM 1391 C CA . ASP A 1 173 ? -18.106 -2.016 -35.830 1.00 46.84 121 ASP A CA 1
ATOM 1392 C C . ASP A 1 173 ? -18.255 -0.524 -35.525 1.00 46.56 121 ASP A C 1
ATOM 1393 O O . ASP A 1 173 ? -18.156 0.301 -36.427 1.00 45.27 121 ASP A O 1
ATOM 1398 N N . GLY A 1 174 ? -18.524 -0.194 -34.261 1.00 45.04 122 GLY A N 1
ATOM 1399 C CA . GLY A 1 174 ? -18.752 1.204 -33.841 1.00 46.23 122 GLY A CA 1
ATOM 1400 C C . GLY A 1 174 ? -18.184 1.586 -32.455 1.00 45.86 122 GLY A C 1
ATOM 1401 O O . GLY A 1 174 ? -17.339 0.896 -31.922 1.00 45.73 122 GLY A O 1
ATOM 1402 N N . VAL A 1 175 ? -18.680 2.688 -31.894 1.00 45.18 123 VAL A N 1
ATOM 1403 C CA . VAL A 1 175 ? -18.140 3.331 -30.691 1.00 43.19 123 VAL A CA 1
ATOM 1404 C C . VAL A 1 175 ? -19.315 3.619 -29.781 1.00 44.38 123 VAL A C 1
ATOM 1405 O O . VAL A 1 175 ? -20.367 4.132 -30.267 1.00 43.04 123 VAL A O 1
ATOM 1409 N N . PHE A 1 176 ? -19.157 3.289 -28.485 1.00 42.08 124 PHE A N 1
ATOM 1410 C CA . PHE A 1 176 ? -20.179 3.489 -27.481 1.00 41.91 124 PHE A CA 1
ATOM 1411 C C . PHE A 1 176 ? -19.621 4.477 -26.457 1.00 43.16 124 PHE A C 1
ATOM 1412 O O . PHE A 1 176 ? -18.590 4.206 -25.792 1.00 40.98 124 PHE A O 1
ATOM 1420 N N . GLY A 1 177 ? -20.299 5.617 -26.338 1.00 43.04 125 GLY A N 1
ATOM 1421 C CA . GLY A 1 177 ? -19.798 6.779 -25.612 1.00 42.48 125 GLY A CA 1
ATOM 1422 C C . GLY A 1 177 ? -20.098 6.723 -24.131 1.00 42.46 125 GLY A C 1
ATOM 1423 O O . GLY A 1 177 ? -21.267 6.660 -23.716 1.00 41.60 125 GLY A O 1
ATOM 1424 N N . LEU A 1 178 ? -19.024 6.747 -23.326 1.00 43.44 126 LEU A N 1
ATOM 1425 C CA . LEU A 1 178 ? -19.115 6.816 -21.857 1.00 41.83 126 LEU A CA 1
ATOM 1426 C C . LEU A 1 178 ? -18.632 8.151 -21.313 1.00 42.82 126 LEU A C 1
ATOM 1427 O O . LEU A 1 178 ? -18.241 8.263 -20.114 1.00 42.08 126 LEU A O 1
ATOM 1432 N N . GLY A 1 179 ? -18.670 9.167 -22.173 1.00 42.47 127 GLY A N 1
ATOM 1433 C CA . GLY A 1 179 ? -18.214 10.508 -21.873 1.00 42.98 127 GLY A CA 1
ATOM 1434 C C . GLY A 1 179 ? -19.317 11.526 -21.857 1.00 43.07 127 GLY A C 1
ATOM 1435 O O . GLY A 1 179 ? -20.472 11.174 -21.658 1.00 43.30 127 GLY A O 1
ATOM 1436 N N . TRP A 1 180 ? -18.931 12.797 -22.032 1.00 43.85 128 TRP A N 1
ATOM 1437 C CA . TRP A 1 180 ? -19.840 13.945 -21.955 1.00 45.91 128 TRP A CA 1
ATOM 1438 C C . TRP A 1 180 ? -20.086 14.699 -23.285 1.00 46.82 128 TRP A C 1
ATOM 1439 O O . TRP A 1 180 ? -20.995 15.528 -23.375 1.00 47.44 128 TRP A O 1
ATOM 1450 N N . LYS A 1 181 ? -19.219 14.485 -24.257 1.00 46.11 129 LYS A N 1
ATOM 1451 C CA . LYS A 1 181 ? -19.147 15.344 -25.412 1.00 48.97 129 LYS A CA 1
ATOM 1452 C C . LYS A 1 181 ? -20.081 14.812 -26.521 1.00 46.46 129 LYS A C 1
ATOM 1453 O O . LYS A 1 181 ? -19.895 13.706 -26.981 1.00 45.07 129 LYS A O 1
ATOM 1459 N N . ASP A 1 182 ? -21.131 15.582 -26.824 1.00 49.40 130 ASP A N 1
ATOM 1460 C CA . ASP A 1 182 ? -22.162 15.257 -27.868 1.00 49.95 130 ASP A CA 1
ATOM 1461 C C . ASP A 1 182 ? -21.809 16.055 -29.122 1.00 51.21 130 ASP A C 1
ATOM 1462 O O . ASP A 1 182 ? -21.526 17.232 -29.016 1.00 50.93 130 ASP A O 1
ATOM 1467 N N . LEU A 1 183 ? -21.846 15.423 -30.299 1.00 54.08 131 LEU A N 1
ATOM 1468 C CA . LEU A 1 183 ? -21.534 16.105 -31.564 1.00 56.49 131 LEU A CA 1
ATOM 1469 C C . LEU A 1 183 ? -22.665 16.961 -32.060 1.00 58.87 131 LEU A C 1
ATOM 1470 O O . LEU A 1 183 ? -22.434 17.946 -32.763 1.00 60.69 131 LEU A O 1
ATOM 1475 N N . SER A 1 184 ? -23.886 16.545 -31.745 1.00 58.51 132 SER A N 1
ATOM 1476 C CA . SER A 1 184 ? -25.080 17.349 -31.998 1.00 58.34 132 SER A CA 1
ATOM 1477 C C . SER A 1 184 ? -25.130 18.685 -31.219 1.00 58.38 132 SER A C 1
ATOM 1478 O O . SER A 1 184 ? -24.407 18.924 -30.270 1.00 57.46 132 SER A O 1
ATOM 1481 N N . ILE A 1 185 ? -26.043 19.539 -31.616 1.00 60.77 133 ILE A N 1
ATOM 1482 C CA . ILE A 1 185 ? -26.407 20.687 -30.793 1.00 63.21 133 ILE A CA 1
ATOM 1483 C C . ILE A 1 185 ? -27.844 20.533 -30.255 1.00 62.43 133 ILE A C 1
ATOM 1484 O O . ILE A 1 185 ? -28.450 21.504 -29.769 1.00 62.28 133 ILE A O 1
ATOM 1489 N N . GLY A 1 186 ? -28.347 19.289 -30.320 1.00 61.03 134 GLY A N 1
ATOM 1490 C CA . GLY A 1 186 ? -29.667 18.904 -29.796 1.00 62.07 134 GLY A CA 1
ATOM 1491 C C . GLY A 1 186 ? -29.647 18.302 -28.384 1.00 60.59 134 GLY A C 1
ATOM 1492 O O . GLY A 1 186 ? -30.630 17.678 -27.978 1.00 57.63 134 GLY A O 1
ATOM 1493 N N . SER A 1 187 ? -28.539 18.475 -27.646 1.00 60.41 135 SER A N 1
ATOM 1494 C CA . SER A 1 187 ? -28.502 18.174 -26.186 1.00 60.72 135 SER A CA 1
ATOM 1495 C C . SER A 1 187 ? -28.971 16.738 -25.955 1.00 60.80 135 SER A C 1
ATOM 1496 O O . SER A 1 187 ? -29.951 16.481 -25.235 1.00 60.23 135 SER A O 1
ATOM 1499 N N . ILE A 1 188 ? -28.301 15.827 -26.654 1.00 62.20 136 ILE A N 1
ATOM 1500 C CA . ILE A 1 188 ? -28.514 14.403 -26.508 1.00 60.29 136 ILE A CA 1
ATOM 1501 C C . ILE A 1 188 ? -27.668 14.015 -25.304 1.00 58.25 136 ILE A C 1
ATOM 1502 O O . ILE A 1 188 ? -26.421 14.007 -25.363 1.00 57.81 136 ILE A O 1
ATOM 1507 N N . ASP A 1 189 ? -28.388 13.723 -24.218 1.00 57.97 137 ASP A N 1
ATOM 1508 C CA . ASP A 1 189 ? -27.843 13.096 -23.015 1.00 57.09 137 ASP A CA 1
ATOM 1509 C C . ASP A 1 189 ? -27.059 11.818 -23.372 1.00 51.13 137 ASP A C 1
ATOM 1510 O O . ASP A 1 189 ? -27.448 11.075 -24.288 1.00 49.53 137 ASP A O 1
ATOM 1515 N N . PRO A 1 190 ? -25.963 11.546 -22.646 1.00 45.84 138 PRO A N 1
ATOM 1516 C CA . PRO A 1 190 ? -25.302 10.260 -22.742 1.00 43.47 138 PRO A CA 1
ATOM 1517 C C . PRO A 1 190 ? -26.258 9.120 -22.484 1.00 41.52 138 PRO A C 1
ATOM 1518 O O . PRO A 1 190 ? -27.234 9.265 -21.754 1.00 41.25 138 PRO A O 1
ATOM 1522 N N . TYR A 1 191 ? -25.958 7.981 -23.066 1.00 39.83 139 TYR A N 1
ATOM 1523 C CA . TYR A 1 191 ? -26.775 6.816 -22.884 1.00 39.87 139 TYR A CA 1
ATOM 1524 C C . TYR A 1 191 ? -27.109 6.606 -21.392 1.00 41.68 139 TYR A C 1
ATOM 1525 O O . TYR A 1 191 ? -28.273 6.353 -21.003 1.00 41.16 139 TYR A O 1
ATOM 1534 N N . ILE A 1 192 ? -26.094 6.789 -20.544 1.00 41.84 140 ILE A N 1
ATOM 1535 C CA . ILE A 1 192 ? -26.260 6.554 -19.125 1.00 43.09 140 ILE A CA 1
ATOM 1536 C C . ILE A 1 192 ? -27.188 7.550 -18.484 1.00 43.14 140 ILE A C 1
ATOM 1537 O O . ILE A 1 192 ? -27.971 7.162 -17.600 1.00 44.63 140 ILE A O 1
ATOM 1542 N N . VAL A 1 193 ? -27.077 8.814 -18.867 1.00 41.87 141 VAL A N 1
ATOM 1543 C CA . VAL A 1 193 ? -27.975 9.808 -18.326 1.00 46.12 141 VAL A CA 1
ATOM 1544 C C . VAL A 1 193 ? -29.431 9.495 -18.796 1.00 48.92 141 VAL A C 1
ATOM 1545 O O . VAL A 1 193 ? -30.386 9.548 -17.998 1.00 48.38 141 VAL A O 1
ATOM 1549 N N . GLU A 1 194 ? -29.590 9.113 -20.063 1.00 50.95 142 GLU A N 1
ATOM 1550 C CA . GLU A 1 194 ? -30.942 8.876 -20.603 1.00 53.81 142 GLU A CA 1
ATOM 1551 C C . GLU A 1 194 ? -31.632 7.692 -19.873 1.00 55.50 142 GLU A C 1
ATOM 1552 O O . GLU A 1 194 ? -32.835 7.725 -19.615 1.00 55.77 142 GLU A O 1
ATOM 1558 N N . LEU A 1 195 ? -30.870 6.657 -19.541 1.00 53.58 143 LEU A N 1
ATOM 1559 C CA . LEU A 1 195 ? -31.410 5.567 -18.727 1.00 54.49 143 LEU A CA 1
ATOM 1560 C C . LEU A 1 195 ? -32.067 6.086 -17.436 1.00 55.36 143 LEU A C 1
ATOM 1561 O O . LEU A 1 195 ? -33.148 5.624 -17.061 1.00 54.03 143 LEU A O 1
ATOM 1566 N N . LYS A 1 196 ? -31.402 7.035 -16.775 1.00 55.87 144 LYS A N 1
ATOM 1567 C CA A LYS A 1 196 ? -31.906 7.612 -15.528 0.61 57.18 144 LYS A CA 1
ATOM 1568 C CA B LYS A 1 196 ? -31.921 7.596 -15.532 0.39 56.55 144 LYS A CA 1
ATOM 1569 C C . LYS A 1 196 ? -33.129 8.483 -15.820 1.00 58.00 144 LYS A C 1
ATOM 1570 O O . LYS A 1 196 ? -34.142 8.367 -15.148 1.00 60.82 144 LYS A O 1
ATOM 1581 N N . THR A 1 197 ? -33.015 9.363 -16.806 1.00 56.13 145 THR A N 1
ATOM 1582 C CA . THR A 1 197 ? -34.145 10.158 -17.255 1.00 59.31 145 THR A CA 1
ATOM 1583 C C . THR A 1 197 ? -35.418 9.317 -17.430 1.00 60.63 145 THR A C 1
ATOM 1584 O O . THR A 1 197 ? -36.486 9.716 -16.972 1.00 65.18 145 THR A O 1
ATOM 1588 N N . GLN A 1 198 ? -35.288 8.156 -18.062 1.00 59.74 146 GLN A N 1
ATOM 1589 C CA . GLN A 1 198 ? -36.419 7.264 -18.316 1.00 60.84 146 GLN A CA 1
ATOM 1590 C C . GLN A 1 198 ? -36.671 6.239 -17.172 1.00 59.98 146 GLN A C 1
ATOM 1591 O O . GLN A 1 198 ? -37.476 5.315 -17.344 1.00 55.66 146 GLN A O 1
ATOM 1597 N N . ASN A 1 199 ? -35.979 6.400 -16.021 1.00 58.14 147 ASN A N 1
ATOM 1598 C CA . ASN A 1 199 ? -36.155 5.550 -14.829 1.00 58.84 147 ASN A CA 1
ATOM 1599 C C . ASN A 1 199 ? -35.809 4.090 -15.059 1.00 56.31 147 ASN A C 1
ATOM 1600 O O . ASN A 1 199 ? -36.407 3.197 -14.452 1.00 57.58 147 ASN A O 1
ATOM 1605 N N . LYS A 1 200 ? -34.816 3.854 -15.898 1.00 53.61 148 LYS A N 1
ATOM 1606 C CA . LYS A 1 200 ? -34.281 2.510 -16.116 1.00 52.51 148 LYS A CA 1
ATOM 1607 C C . LYS A 1 200 ? -33.281 2.152 -15.028 1.00 51.29 148 LYS A C 1
ATOM 1608 O O . LYS A 1 200 ? -33.081 0.990 -14.715 1.00 50.72 148 LYS A O 1
ATOM 1614 N N . ILE A 1 201 ? -32.669 3.169 -14.440 1.00 52.49 149 ILE A N 1
ATOM 1615 C CA . ILE A 1 201 ? -31.692 2.994 -13.340 1.00 51.51 149 ILE A CA 1
ATOM 1616 C C . ILE A 1 201 ? -31.977 4.030 -12.256 1.00 54.94 149 ILE A C 1
ATOM 1617 O O . ILE A 1 201 ? -32.631 5.036 -12.515 1.00 56.01 149 ILE A O 1
ATOM 1622 N N . GLU A 1 202 ? -31.473 3.788 -11.048 1.00 60.59 150 GLU A N 1
ATOM 1623 C CA . GLU A 1 202 ? -31.622 4.720 -9.920 1.00 64.92 150 GLU A CA 1
ATOM 1624 C C . GLU A 1 202 ? -30.848 6.038 -10.140 1.00 62.90 150 GLU A C 1
ATOM 1625 O O . GLU A 1 202 ? -31.368 7.117 -9.897 1.00 63.39 150 GLU A O 1
ATOM 1631 N N . GLN A 1 203 ? -29.588 5.929 -10.571 1.00 60.90 151 GLN A N 1
ATOM 1632 C CA . GLN A 1 203 ? -28.661 7.069 -10.684 1.00 58.76 151 GLN A CA 1
ATOM 1633 C C . GLN A 1 203 ? -27.874 7.033 -12.029 1.00 52.57 151 GLN A C 1
ATOM 1634 O O . GLN A 1 203 ? -27.645 5.943 -12.563 1.00 50.25 151 GLN A O 1
ATOM 1640 N N . ALA A 1 204 ? -27.462 8.194 -12.564 1.00 48.20 152 ALA A N 1
ATOM 1641 C CA . ALA A 1 204 ? -26.602 8.251 -13.779 1.00 45.37 152 ALA A CA 1
ATOM 1642 C C . ALA A 1 204 ? -25.150 8.145 -13.383 1.00 45.29 152 ALA A C 1
ATOM 1643 O O . ALA A 1 204 ? -24.404 9.148 -13.379 1.00 44.13 152 ALA A O 1
ATOM 1645 N N . VAL A 1 205 ? -24.760 6.910 -13.074 1.00 45.03 153 VAL A N 1
ATOM 1646 C CA A VAL A 1 205 ? -23.395 6.595 -12.652 0.59 44.28 153 VAL A CA 1
ATOM 1647 C CA B VAL A 1 205 ? -23.411 6.597 -12.616 0.41 43.81 153 VAL A CA 1
ATOM 1648 C C . VAL A 1 205 ? -23.001 5.273 -13.256 1.00 42.71 153 VAL A C 1
ATOM 1649 O O . VAL A 1 205 ? -23.870 4.447 -13.602 1.00 43.11 153 VAL A O 1
ATOM 1656 N N . TYR A 1 206 ? -21.699 5.105 -13.429 1.00 40.25 154 TYR A N 1
ATOM 1657 C CA . TYR A 1 206 ? -21.137 3.838 -13.826 1.00 39.40 154 TYR A CA 1
ATOM 1658 C C . TYR A 1 206 ? -19.779 3.681 -13.187 1.00 38.99 154 TYR A C 1
ATOM 1659 O O . TYR A 1 206 ? -19.174 4.651 -12.748 1.00 39.78 154 TYR A O 1
ATOM 1668 N N . SER A 1 207 ? -19.298 2.455 -13.168 1.00 39.32 155 SER A N 1
ATOM 1669 C CA . SER A 1 207 ? -17.976 2.173 -12.638 1.00 37.76 155 SER A CA 1
ATOM 1670 C C . SER A 1 207 ? -17.227 1.276 -13.604 1.00 37.48 155 SER A C 1
ATOM 1671 O O . SER A 1 207 ? -17.861 0.550 -14.407 1.00 35.30 155 SER A O 1
ATOM 1674 N N . ILE A 1 208 ? -15.892 1.364 -13.536 1.00 37.05 156 ILE A N 1
ATOM 1675 C CA . ILE A 1 208 ? -14.942 0.520 -14.263 1.00 36.18 156 ILE A CA 1
ATOM 1676 C C . ILE A 1 208 ? -14.161 -0.293 -13.240 1.00 37.36 156 ILE A C 1
ATOM 1677 O O . ILE A 1 208 ? -13.525 0.275 -12.318 1.00 37.84 156 ILE A O 1
ATOM 1682 N N . TYR A 1 209 ? -14.233 -1.621 -13.359 1.00 36.91 157 TYR A N 1
ATOM 1683 C CA . TYR A 1 209 ? -13.417 -2.510 -12.555 1.00 36.91 157 TYR A CA 1
ATOM 1684 C C . TYR A 1 209 ? -12.498 -3.261 -13.513 1.00 37.71 157 TYR A C 1
ATOM 1685 O O . TYR A 1 209 ? -12.966 -3.958 -14.442 1.00 36.64 157 TYR A O 1
ATOM 1694 N N . LEU A 1 210 ? -11.189 -3.101 -13.287 1.00 36.67 158 LEU A N 1
ATOM 1695 C CA . LEU A 1 210 ? -10.181 -3.751 -14.084 1.00 36.71 158 LEU A CA 1
ATOM 1696 C C . LEU A 1 210 ? -9.483 -4.774 -13.189 1.00 38.75 158 LEU A C 1
ATOM 1697 O O . LEU A 1 210 ? -8.743 -4.397 -12.308 1.00 37.19 158 LEU A O 1
ATOM 1702 N N . PRO A 1 211 ? -9.705 -6.074 -13.420 1.00 40.20 159 PRO A N 1
ATOM 1703 C CA . PRO A 1 211 ? -9.151 -7.029 -12.460 1.00 41.14 159 PRO A CA 1
ATOM 1704 C C . PRO A 1 211 ? -7.617 -7.078 -12.490 1.00 42.33 159 PRO A C 1
ATOM 1705 O O . PRO A 1 211 ? -7.029 -7.149 -13.554 1.00 40.51 159 PRO A O 1
ATOM 1709 N N . PRO A 1 212 ? -6.965 -6.992 -11.310 1.00 45.35 160 PRO A N 1
ATOM 1710 C CA . PRO A 1 212 ? -5.494 -6.988 -11.235 1.00 46.46 160 PRO A CA 1
ATOM 1711 C C . PRO A 1 212 ? -4.780 -8.099 -11.941 1.00 48.28 160 PRO A C 1
ATOM 1712 O O . PRO A 1 212 ? -3.678 -7.895 -12.403 1.00 51.41 160 PRO A O 1
ATOM 1716 N N . GLU A 1 213 ? -5.392 -9.261 -12.036 1.00 51.85 161 GLU A N 1
ATOM 1717 C CA . GLU A 1 213 ? -4.734 -10.398 -12.626 1.00 56.14 161 GLU A CA 1
ATOM 1718 C C . GLU A 1 213 ? -5.300 -10.852 -13.949 1.00 54.90 161 GLU A C 1
ATOM 1719 O O . GLU A 1 213 ? -4.965 -11.957 -14.400 1.00 56.27 161 GLU A O 1
ATOM 1725 N N . ASN A 1 214 ? -6.134 -10.028 -14.597 1.00 51.04 162 ASN A N 1
ATOM 1726 C CA . ASN A 1 214 ? -6.437 -10.272 -16.017 1.00 49.77 162 ASN A CA 1
ATOM 1727 C C . ASN A 1 214 ? -6.405 -8.979 -16.838 1.00 48.07 162 ASN A C 1
ATOM 1728 O O . ASN A 1 214 ? -7.412 -8.251 -16.937 1.00 44.57 162 ASN A O 1
ATOM 1733 N N . LYS A 1 215 ? -5.248 -8.709 -17.454 1.00 47.43 163 LYS A N 1
ATOM 1734 C CA . LYS A 1 215 ? -5.069 -7.449 -18.180 1.00 46.72 163 LYS A CA 1
ATOM 1735 C C . LYS A 1 215 ? -5.792 -7.371 -19.545 1.00 43.79 163 LYS A C 1
ATOM 1736 O O . LYS A 1 215 ? -5.771 -6.323 -20.212 1.00 42.13 163 LYS A O 1
ATOM 1742 N N . ASN A 1 216 ? -6.438 -8.468 -19.943 1.00 42.58 164 ASN A N 1
ATOM 1743 C CA . ASN A 1 216 ? -7.311 -8.497 -21.130 1.00 41.82 164 ASN A CA 1
ATOM 1744 C C . ASN A 1 216 ? -8.797 -8.349 -20.839 1.00 39.89 164 ASN A C 1
ATOM 1745 O O . ASN A 1 216 ? -9.625 -8.565 -21.757 1.00 40.41 164 ASN A O 1
ATOM 1750 N N . LYS A 1 217 ? -9.141 -7.966 -19.610 1.00 38.77 165 LYS A N 1
ATOM 1751 C CA . LYS A 1 217 ? -10.516 -7.904 -19.173 1.00 39.12 165 LYS A CA 1
ATOM 1752 C C . LYS A 1 217 ? -10.788 -6.643 -18.352 1.00 38.30 165 LYS A C 1
ATOM 1753 O O . LYS A 1 217 ? -9.891 -6.118 -17.650 1.00 37.65 165 LYS A O 1
ATOM 1759 N N . GLY A 1 218 ? -11.995 -6.108 -18.501 1.00 36.28 166 GLY A N 1
ATOM 1760 C CA . GLY A 1 218 ? -12.556 -5.118 -17.594 1.00 36.18 166 GLY A CA 1
ATOM 1761 C C . GLY A 1 218 ? -14.059 -5.324 -17.454 1.00 36.84 166 GLY A C 1
ATOM 1762 O O . GLY A 1 218 ? -14.662 -6.098 -18.206 1.00 35.90 166 GLY A O 1
ATOM 1763 N N . TYR A 1 219 ? -14.656 -4.638 -16.476 1.00 37.96 167 TYR A N 1
ATOM 1764 C CA . TYR A 1 219 ? -16.100 -4.698 -16.218 1.00 38.28 167 TYR A CA 1
ATOM 1765 C C . TYR A 1 219 ? -16.691 -3.324 -16.020 1.00 38.22 167 TYR A C 1
ATOM 1766 O O . TYR A 1 219 ? -16.184 -2.525 -15.246 1.00 38.66 167 TYR A O 1
ATOM 1775 N N . LEU A 1 220 ? -17.786 -3.066 -16.728 1.00 38.34 168 LEU A N 1
ATOM 1776 C CA . LEU A 1 220 ? -18.519 -1.835 -16.669 1.00 39.15 168 LEU A CA 1
ATOM 1777 C C . LEU A 1 220 ? -19.848 -2.108 -15.929 1.00 40.16 168 LEU A C 1
ATOM 1778 O O . LEU A 1 220 ? -20.606 -2.974 -16.341 1.00 41.66 168 LEU A O 1
ATOM 1783 N N . THR A 1 221 ? -20.120 -1.355 -14.868 1.00 39.98 169 THR A N 1
ATOM 1784 C CA . THR A 1 221 ? -21.347 -1.470 -14.084 1.00 41.64 169 THR A CA 1
ATOM 1785 C C . THR A 1 221 ? -22.108 -0.156 -14.165 1.00 42.06 169 THR A C 1
ATOM 1786 O O . THR A 1 221 ? -21.531 0.924 -14.026 1.00 40.21 169 THR A O 1
ATOM 1790 N N . ILE A 1 222 ? -23.394 -0.252 -14.475 1.00 43.27 170 ILE A N 1
ATOM 1791 C CA . ILE A 1 222 ? -24.198 0.924 -14.740 1.00 45.41 170 ILE A CA 1
ATOM 1792 C C . ILE A 1 222 ? -25.320 1.062 -13.714 1.00 46.21 170 ILE A C 1
ATOM 1793 O O . ILE A 1 222 ? -26.031 0.090 -13.402 1.00 46.53 170 ILE A O 1
ATOM 1798 N N . GLY A 1 223 ? -25.505 2.276 -13.213 1.00 46.98 171 GLY A N 1
ATOM 1799 C CA . GLY A 1 223 ? -26.698 2.591 -12.402 1.00 48.57 171 GLY A CA 1
ATOM 1800 C C . GLY A 1 223 ? -26.563 2.432 -10.891 1.00 48.42 171 GLY A C 1
ATOM 1801 O O . GLY A 1 223 ? -27.539 2.531 -10.169 1.00 48.83 171 GLY A O 1
ATOM 1802 N N . GLY A 1 224 ? -25.357 2.192 -10.392 1.00 48.24 172 GLY A N 1
ATOM 1803 C CA . GLY A 1 224 ? -25.160 2.097 -8.937 1.00 48.23 172 GLY A CA 1
ATOM 1804 C C . GLY A 1 224 ? -23.777 1.633 -8.578 1.00 46.55 172 GLY A C 1
ATOM 1805 O O . GLY A 1 224 ? -22.999 1.271 -9.447 1.00 44.18 172 GLY A O 1
ATOM 1806 N N . ILE A 1 225 ? -23.485 1.661 -7.286 1.00 49.03 173 ILE A N 1
ATOM 1807 C CA . ILE A 1 225 ? -22.173 1.318 -6.741 1.00 47.99 173 ILE A CA 1
ATOM 1808 C C . ILE A 1 225 ? -22.242 -0.145 -6.312 1.00 49.03 173 ILE A C 1
ATOM 1809 O O . ILE A 1 225 ? -23.021 -0.499 -5.425 1.00 50.06 173 ILE A O 1
ATOM 1814 N N . GLU A 1 226 ? -21.451 -0.997 -6.949 1.00 49.12 174 GLU A N 1
ATOM 1815 C CA . GLU A 1 226 ? -21.377 -2.407 -6.581 1.00 52.33 174 GLU A CA 1
ATOM 1816 C C . GLU A 1 226 ? -20.179 -2.613 -5.634 1.00 53.17 174 GLU A C 1
ATOM 1817 O O . GLU A 1 226 ? -19.028 -2.752 -6.077 1.00 48.92 174 GLU A O 1
ATOM 1823 N N . GLU A 1 227 ? -20.491 -2.695 -4.339 1.00 54.56 175 GLU A N 1
ATOM 1824 C CA . GLU A 1 227 ? -19.488 -2.563 -3.288 1.00 59.00 175 GLU A CA 1
ATOM 1825 C C . GLU A 1 227 ? -18.552 -3.753 -3.186 1.00 57.48 175 GLU A C 1
ATOM 1826 O O . GLU A 1 227 ? -17.504 -3.655 -2.568 1.00 58.36 175 GLU A O 1
ATOM 1832 N N . ARG A 1 228 ? -18.929 -4.860 -3.810 1.00 57.13 176 ARG A N 1
ATOM 1833 C CA . ARG A 1 228 ? -18.123 -6.059 -3.818 1.00 58.02 176 ARG A CA 1
ATOM 1834 C C . ARG A 1 228 ? -16.915 -5.997 -4.746 1.00 54.98 176 ARG A C 1
ATOM 1835 O O . ARG A 1 228 ? -16.114 -6.931 -4.758 1.00 56.19 176 ARG A O 1
ATOM 1843 N N . PHE A 1 229 ? -16.755 -4.901 -5.490 1.00 49.96 177 PHE A N 1
ATOM 1844 C CA . PHE A 1 229 ? -15.527 -4.675 -6.260 1.00 48.03 177 PHE A CA 1
ATOM 1845 C C . PHE A 1 229 ? -14.369 -4.107 -5.480 1.00 47.31 177 PHE A C 1
ATOM 1846 O O . PHE A 1 229 ? -13.228 -4.239 -5.923 1.00 47.99 177 PHE A O 1
ATOM 1854 N N . PHE A 1 230 ? -14.638 -3.450 -4.351 1.00 46.43 178 PHE A N 1
ATOM 1855 C CA . PHE A 1 230 ? -13.614 -2.660 -3.701 1.00 45.59 178 PHE A CA 1
ATOM 1856 C C . PHE A 1 230 ? -13.605 -2.806 -2.199 1.00 47.56 178 PHE A C 1
ATOM 1857 O O . PHE A 1 230 ? -14.595 -3.218 -1.606 1.00 47.65 178 PHE A O 1
ATOM 1865 N N . ASP A 1 231 ? -12.453 -2.474 -1.621 1.00 49.04 179 ASP A N 1
ATOM 1866 C CA . ASP A 1 231 ? -12.234 -2.428 -0.182 1.00 49.79 179 ASP A CA 1
ATOM 1867 C C . ASP A 1 231 ? -12.152 -0.984 0.274 1.00 49.95 179 ASP A C 1
ATOM 1868 O O . ASP A 1 231 ? -11.590 -0.102 -0.433 1.00 47.21 179 ASP A O 1
ATOM 1873 N N . GLY A 1 232 ? -12.637 -0.765 1.501 1.00 50.22 180 GLY A N 1
ATOM 1874 C CA . GLY A 1 232 ? -12.555 0.540 2.156 1.00 48.87 180 GLY A CA 1
ATOM 1875 C C . GLY A 1 232 ? -13.496 1.557 1.534 1.00 48.22 180 GLY A C 1
ATOM 1876 O O . GLY A 1 232 ? -14.438 1.193 0.794 1.00 46.43 180 GLY A O 1
ATOM 1877 N N . PRO A 1 233 ? -13.266 2.844 1.843 1.00 47.24 181 PRO A N 1
ATOM 1878 C CA . PRO A 1 233 ? -14.213 3.871 1.384 1.00 46.61 181 PRO A CA 1
ATOM 1879 C C . PRO A 1 233 ? -14.002 4.293 -0.071 1.00 45.36 181 PRO A C 1
ATOM 1880 O O . PRO A 1 233 ? -12.901 4.165 -0.623 1.00 44.61 181 PRO A O 1
ATOM 1884 N N . LEU A 1 234 ? -15.051 4.857 -0.640 1.00 45.33 182 LEU A N 1
ATOM 1885 C CA . LEU A 1 234 ? -14.965 5.610 -1.882 1.00 45.07 182 LEU A CA 1
ATOM 1886 C C . LEU A 1 234 ? -14.661 7.029 -1.508 1.00 46.12 182 LEU A C 1
ATOM 1887 O O . LEU A 1 234 ? -15.397 7.627 -0.722 1.00 49.49 182 LEU A O 1
ATOM 1892 N N . ASN A 1 235 ? -13.583 7.565 -2.065 1.00 45.64 183 ASN A N 1
ATOM 1893 C CA . ASN A 1 235 ? -13.302 8.995 -2.032 1.00 44.74 183 ASN A CA 1
ATOM 1894 C C . ASN A 1 235 ? -13.722 9.651 -3.336 1.00 43.54 183 ASN A C 1
ATOM 1895 O O . ASN A 1 235 ? -13.431 9.110 -4.371 1.00 42.80 183 ASN A O 1
ATOM 1900 N N . TYR A 1 236 ? -14.289 10.850 -3.269 1.00 44.55 184 TYR A N 1
ATOM 1901 C CA . TYR A 1 236 ? -14.741 11.589 -4.439 1.00 44.99 184 TYR A CA 1
ATOM 1902 C C . TYR A 1 236 ? -13.929 12.839 -4.697 1.00 44.66 184 TYR A C 1
ATOM 1903 O O . TYR A 1 236 ? -13.531 13.507 -3.776 1.00 43.85 184 TYR A O 1
ATOM 1912 N N . GLU A 1 237 ? -13.648 13.110 -5.971 1.00 43.13 185 GLU A N 1
ATOM 1913 C CA . GLU A 1 237 ? -13.044 14.385 -6.408 1.00 43.67 185 GLU A CA 1
ATOM 1914 C C . GLU A 1 237 ? -13.983 15.063 -7.425 1.00 44.42 185 GLU A C 1
ATOM 1915 O O . GLU A 1 237 ? -14.680 14.376 -8.178 1.00 41.87 185 GLU A O 1
ATOM 1921 N N . LYS A 1 238 ? -14.051 16.393 -7.362 1.00 46.40 186 LYS A N 1
ATOM 1922 C CA . LYS A 1 238 ? -14.873 17.186 -8.254 1.00 48.15 186 LYS A CA 1
ATOM 1923 C C . LYS A 1 238 ? -14.186 17.372 -9.602 1.00 46.61 186 LYS A C 1
ATOM 1924 O O . LYS A 1 238 ? -12.984 17.650 -9.681 1.00 44.38 186 LYS A O 1
ATOM 1930 N N . LEU A 1 239 ? -14.968 17.263 -10.665 1.00 45.73 187 LEU A N 1
ATOM 1931 C CA . LEU A 1 239 ? -14.437 17.494 -11.988 1.00 46.09 187 LEU A CA 1
ATOM 1932 C C . LEU A 1 239 ? -14.053 18.947 -12.074 1.00 46.46 187 LEU A C 1
ATOM 1933 O O . LEU A 1 239 ? -14.768 19.798 -11.553 1.00 47.33 187 LEU A O 1
ATOM 1938 N N . ASN A 1 240 ? -12.929 19.231 -12.719 1.00 47.99 188 ASN A N 1
ATOM 1939 C CA . ASN A 1 240 ? -12.533 20.623 -13.002 1.00 50.83 188 ASN A CA 1
ATOM 1940 C C . ASN A 1 240 ? -12.855 21.076 -14.450 1.00 51.51 188 ASN A C 1
ATOM 1941 O O . ASN A 1 240 ? -12.215 21.987 -14.953 1.00 52.48 188 ASN A O 1
ATOM 1946 N N . HIS A 1 241 ? -13.826 20.430 -15.108 1.00 52.36 189 HIS A N 1
ATOM 1947 C CA . HIS A 1 241 ? -14.195 20.689 -16.537 1.00 52.96 189 HIS A CA 1
ATOM 1948 C C . HIS A 1 241 ? -15.606 20.187 -16.636 1.00 53.57 189 HIS A C 1
ATOM 1949 O O . HIS A 1 241 ? -15.917 19.134 -16.087 1.00 50.16 189 HIS A O 1
ATOM 1956 N N . ASP A 1 242 ? -16.461 20.910 -17.366 1.00 56.78 190 ASP A N 1
ATOM 1957 C CA . ASP A 1 242 ? -17.860 20.502 -17.521 1.00 56.97 190 ASP A CA 1
ATOM 1958 C C . ASP A 1 242 ? -18.080 19.265 -18.356 1.00 54.94 190 ASP A C 1
ATOM 1959 O O . ASP A 1 242 ? -19.113 18.634 -18.198 1.00 59.79 190 ASP A O 1
ATOM 1964 N N . LEU A 1 243 ? -17.123 18.893 -19.205 1.00 51.20 191 LEU A N 1
ATOM 1965 C CA . LEU A 1 243 ? -17.317 17.870 -20.242 1.00 50.14 191 LEU A CA 1
ATOM 1966 C C . LEU A 1 243 ? -16.188 16.815 -20.328 1.00 46.65 191 LEU A C 1
ATOM 1967 O O . LEU A 1 243 ? -16.017 16.178 -21.372 1.00 43.56 191 LEU A O 1
ATOM 1972 N N . MET A 1 244 ? -15.424 16.657 -19.240 1.00 45.27 192 MET A N 1
ATOM 1973 C CA A MET A 1 244 ? -14.318 15.690 -19.184 0.47 44.24 192 MET A CA 1
ATOM 1974 C CA B MET A 1 244 ? -14.322 15.687 -19.174 0.53 45.59 192 MET A CA 1
ATOM 1975 C C . MET A 1 244 ? -14.235 15.088 -17.793 1.00 43.06 192 MET A C 1
ATOM 1976 O O . MET A 1 244 ? -14.556 15.748 -16.813 1.00 40.49 192 MET A O 1
ATOM 1985 N N . TRP A 1 245 ? -13.786 13.841 -17.751 1.00 41.40 193 TRP A N 1
ATOM 1986 C CA . TRP A 1 245 ? -13.524 13.128 -16.536 1.00 41.60 193 TRP A CA 1
ATOM 1987 C C . TRP A 1 245 ? -12.110 13.575 -16.090 1.00 42.24 193 TRP A C 1
ATOM 1988 O O . TRP A 1 245 ? -11.139 12.846 -16.214 1.00 43.52 193 TRP A O 1
ATOM 1999 N N . GLN A 1 246 ? -12.022 14.788 -15.569 1.00 44.05 194 GLN A N 1
ATOM 2000 C CA . GLN A 1 246 ? -10.751 15.450 -15.306 1.00 45.04 194 GLN A CA 1
ATOM 2001 C C . GLN A 1 246 ? -10.803 16.151 -13.935 1.00 44.48 194 GLN A C 1
ATOM 2002 O O . GLN A 1 246 ? -11.800 16.775 -13.588 1.00 42.07 194 GLN A O 1
ATOM 2008 N N . VAL A 1 247 ? -9.716 16.058 -13.164 1.00 44.78 195 VAL A N 1
ATOM 2009 C CA . VAL A 1 247 ? -9.702 16.590 -11.786 1.00 45.71 195 VAL A CA 1
ATOM 2010 C C . VAL A 1 247 ? -8.440 17.414 -11.535 1.00 47.76 195 VAL A C 1
ATOM 2011 O O . VAL A 1 247 ? -7.508 17.351 -12.331 1.00 48.54 195 VAL A O 1
ATOM 2015 N N . ASP A 1 248 ? -8.419 18.154 -10.416 1.00 49.64 196 ASP A N 1
ATOM 2016 C CA . ASP A 1 248 ? -7.247 18.936 -9.977 1.00 52.32 196 ASP A CA 1
ATOM 2017 C C . ASP A 1 248 ? -6.414 18.103 -8.979 1.00 49.31 196 ASP A C 1
ATOM 2018 O O . ASP A 1 248 ? -6.955 17.698 -7.987 1.00 48.45 196 ASP A O 1
ATOM 2023 N N . LEU A 1 249 ? -5.145 17.837 -9.260 1.00 47.26 197 LEU A N 1
ATOM 2024 C CA . LEU A 1 249 ? -4.246 17.122 -8.349 1.00 46.54 197 LEU A CA 1
ATOM 2025 C C . LEU A 1 249 ? -2.769 17.574 -8.445 1.00 46.93 197 LEU A C 1
ATOM 2026 O O . LEU A 1 249 ? -2.320 18.014 -9.491 1.00 47.44 197 LEU A O 1
ATOM 2031 N N . ASP A 1 250 ? -2.017 17.401 -7.354 1.00 47.53 198 ASP A N 1
ATOM 2032 C CA . ASP A 1 250 ? -0.602 17.726 -7.314 1.00 48.06 198 ASP A CA 1
ATOM 2033 C C . ASP A 1 250 ? 0.113 16.410 -7.543 1.00 46.45 198 ASP A C 1
ATOM 2034 O O . ASP A 1 250 ? -0.154 15.425 -6.869 1.00 46.34 198 ASP A O 1
ATOM 2039 N N . VAL A 1 251 ? 1.046 16.364 -8.468 1.00 45.45 199 VAL A N 1
ATOM 2040 C CA . VAL A 1 251 ? 1.658 15.088 -8.818 1.00 45.52 199 VAL A CA 1
ATOM 2041 C C . VAL A 1 251 ? 3.112 15.086 -8.318 1.00 46.91 199 VAL A C 1
ATOM 2042 O O . VAL A 1 251 ? 3.833 16.045 -8.535 1.00 49.16 199 VAL A O 1
ATOM 2046 N N . HIS A 1 252 ? 3.508 14.046 -7.592 1.00 46.75 200 HIS A N 1
ATOM 2047 C CA . HIS A 1 252 ? 4.904 13.904 -7.121 1.00 47.37 200 HIS A CA 1
ATOM 2048 C C . HIS A 1 252 ? 5.391 12.521 -7.517 1.00 47.16 200 HIS A C 1
ATOM 2049 O O . HIS A 1 252 ? 4.766 11.531 -7.130 1.00 47.26 200 HIS A O 1
ATOM 2056 N N . PHE A 1 253 ? 6.455 12.426 -8.309 1.00 48.81 201 PHE A N 1
ATOM 2057 C CA . PHE A 1 253 ? 7.122 11.140 -8.536 1.00 51.03 201 PHE A CA 1
ATOM 2058 C C . PHE A 1 253 ? 8.465 11.270 -7.838 1.00 52.94 201 PHE A C 1
ATOM 2059 O O . PHE A 1 253 ? 9.425 11.769 -8.425 1.00 53.89 201 PHE A O 1
ATOM 2067 N N . GLY A 1 254 ? 8.546 10.840 -6.583 1.00 55.57 202 GLY A N 1
ATOM 2068 C CA . GLY A 1 254 ? 9.798 11.025 -5.812 1.00 56.38 202 GLY A CA 1
ATOM 2069 C C . GLY A 1 254 ? 10.001 12.515 -5.593 1.00 57.86 202 GLY A C 1
ATOM 2070 O O . GLY A 1 254 ? 9.065 13.222 -5.186 1.00 58.62 202 GLY A O 1
ATOM 2071 N N . ASN A 1 255 ? 11.190 13.009 -5.912 1.00 60.26 203 ASN A N 1
ATOM 2072 C CA . ASN A 1 255 ? 11.473 14.457 -5.843 1.00 63.29 203 ASN A CA 1
ATOM 2073 C C . ASN A 1 255 ? 10.954 15.307 -7.019 1.00 63.23 203 ASN A C 1
ATOM 2074 O O . ASN A 1 255 ? 10.877 16.525 -6.926 1.00 63.78 203 ASN A O 1
ATOM 2079 N N . VAL A 1 256 ? 10.540 14.657 -8.096 1.00 65.29 204 VAL A N 1
ATOM 2080 C CA . VAL A 1 256 ? 9.952 15.346 -9.258 1.00 64.07 204 VAL A CA 1
ATOM 2081 C C . VAL A 1 256 ? 8.478 15.600 -8.985 1.00 61.73 204 VAL A C 1
ATOM 2082 O O . VAL A 1 256 ? 7.761 14.652 -8.695 1.00 60.91 204 VAL A O 1
ATOM 2086 N N . SER A 1 257 ? 8.026 16.855 -9.056 1.00 60.86 205 SER A N 1
ATOM 2087 C CA . SER A 1 257 ? 6.617 17.174 -8.814 1.00 59.56 205 SER A CA 1
ATOM 2088 C C . SER A 1 257 ? 6.021 18.291 -9.668 1.00 58.79 205 SER A C 1
ATOM 2089 O O . SER A 1 257 ? 6.738 19.087 -10.223 1.00 58.24 205 SER A O 1
ATOM 2092 N N . SER A 1 258 ? 4.688 18.361 -9.700 1.00 58.84 206 SER A N 1
ATOM 2093 C CA . SER A 1 258 ? 3.957 19.398 -10.448 1.00 59.32 206 SER A CA 1
ATOM 2094 C C . SER A 1 258 ? 2.630 19.736 -9.765 1.00 58.84 206 SER A C 1
ATOM 2095 O O . SER A 1 258 ? 1.756 18.887 -9.653 1.00 58.70 206 SER A O 1
ATOM 2098 N N . LYS A 1 259 ? 2.458 20.972 -9.328 1.00 60.71 207 LYS A N 1
ATOM 2099 C CA . LYS A 1 259 ? 1.259 21.330 -8.569 1.00 63.54 207 LYS A CA 1
ATOM 2100 C C . LYS A 1 259 ? 0.110 21.727 -9.498 1.00 62.87 207 LYS A C 1
ATOM 2101 O O . LYS A 1 259 ? 0.347 22.188 -10.618 1.00 62.94 207 LYS A O 1
ATOM 2107 N N . LYS A 1 260 ? -1.121 21.549 -9.019 1.00 62.32 208 LYS A N 1
ATOM 2108 C CA . LYS A 1 260 ? -2.348 21.878 -9.761 1.00 64.82 208 LYS A CA 1
ATOM 2109 C C . LYS A 1 260 ? -2.363 21.313 -11.179 1.00 59.17 208 LYS A C 1
ATOM 2110 O O . LYS A 1 260 ? -2.638 22.018 -12.137 1.00 59.40 208 LYS A O 1
ATOM 2116 N N . ALA A 1 261 ? -2.011 20.042 -11.295 1.00 55.65 209 ALA A N 1
ATOM 2117 C CA . ALA A 1 261 ? -2.050 19.334 -12.558 1.00 51.76 209 ALA A CA 1
ATOM 2118 C C . ALA A 1 261 ? -3.486 19.053 -12.925 1.00 49.80 209 ALA A C 1
ATOM 2119 O O . ALA A 1 261 ? -4.343 18.846 -12.049 1.00 47.53 209 ALA A O 1
ATOM 2121 N N . ASN A 1 262 ? -3.751 19.038 -14.236 1.00 49.00 210 ASN A N 1
ATOM 2122 C CA . ASN A 1 262 ? -4.984 18.460 -14.745 1.00 47.48 210 ASN A CA 1
ATOM 2123 C C . ASN A 1 262 ? -4.745 16.986 -14.957 1.00 43.57 210 ASN A C 1
ATOM 2124 O O . ASN A 1 262 ? -3.787 16.600 -15.621 1.00 42.49 210 ASN A O 1
ATOM 2129 N N . VAL A 1 263 ? -5.601 16.162 -14.365 1.00 40.98 211 VAL A N 1
ATOM 2130 C CA . VAL A 1 263 ? -5.416 14.734 -14.414 1.00 39.03 211 VAL A CA 1
ATOM 2131 C C . VAL A 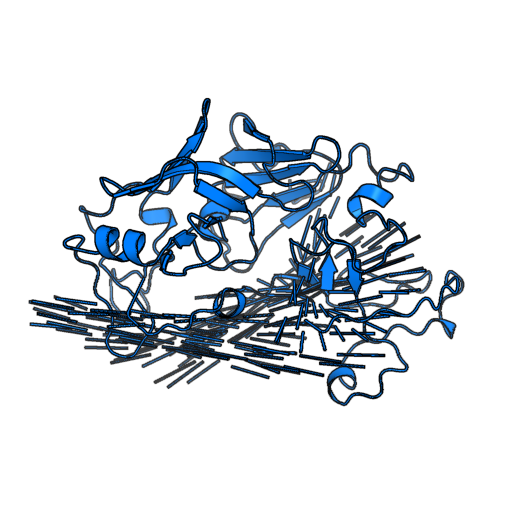1 263 ? -6.711 14.138 -14.949 1.00 38.71 211 VAL A C 1
ATOM 2132 O O . VAL A 1 263 ? -7.767 14.224 -14.290 1.00 38.07 211 VAL A O 1
ATOM 2136 N N . ILE A 1 264 ? -6.605 13.548 -16.151 1.00 38.10 212 ILE A N 1
ATOM 2137 C CA . ILE A 1 264 ? -7.702 12.918 -16.835 1.00 37.75 212 ILE A CA 1
ATOM 2138 C C . ILE A 1 264 ? -7.717 11.447 -16.524 1.00 36.05 212 ILE A C 1
ATOM 2139 O O . ILE A 1 264 ? -6.700 10.766 -16.672 1.00 33.12 212 ILE A O 1
ATOM 2144 N N . LEU A 1 265 ? -8.905 10.961 -16.153 1.00 36.43 213 LEU A N 1
ATOM 2145 C CA . LEU A 1 265 ? -9.164 9.535 -16.011 1.00 36.77 213 LEU A CA 1
ATOM 2146 C C . LEU A 1 265 ? -9.600 8.923 -17.335 1.00 37.19 213 LEU A C 1
ATOM 2147 O O . LEU A 1 265 ? -10.669 9.251 -17.834 1.00 38.78 213 LEU A O 1
ATOM 2152 N N . ASP A 1 266 ? -8.781 8.049 -17.906 1.00 37.37 214 ASP A N 1
ATOM 2153 C CA . ASP A 1 266 ? -9.140 7.361 -19.128 1.00 37.94 214 ASP A CA 1
ATOM 2154 C C . ASP A 1 266 ? -8.627 5.944 -19.137 1.00 38.01 214 ASP A C 1
ATOM 2155 O O . ASP A 1 266 ? -7.507 5.673 -19.593 1.00 37.63 214 ASP A O 1
ATOM 2160 N N . SER A 1 267 ? -9.504 5.032 -18.723 1.00 37.39 215 SER A N 1
ATOM 2161 C CA . SER A 1 267 ? -9.138 3.629 -18.630 1.00 37.56 215 SER A CA 1
ATOM 2162 C C . SER A 1 267 ? -8.746 2.984 -19.935 1.00 36.43 215 SER A C 1
ATOM 2163 O O . SER A 1 267 ? -8.089 1.951 -19.917 1.00 38.31 215 SER A O 1
ATOM 2166 N N . ALA A 1 268 ? -9.130 3.586 -21.059 1.00 37.63 216 ALA A N 1
ATOM 2167 C CA . ALA A 1 268 ? -8.699 3.127 -22.380 1.00 37.80 216 ALA A CA 1
ATOM 2168 C C . ALA A 1 268 ? -7.264 3.506 -22.711 1.00 37.57 216 ALA A C 1
ATOM 2169 O O . ALA A 1 268 ? -6.671 2.891 -23.595 1.00 40.06 216 ALA A O 1
ATOM 2171 N N . THR A 1 269 ? -6.691 4.486 -22.035 1.00 36.97 217 THR A N 1
ATOM 2172 C CA . THR A 1 269 ? -5.266 4.768 -22.228 1.00 37.87 217 THR A CA 1
ATOM 2173 C C . THR A 1 269 ? -4.456 3.622 -21.588 1.00 38.80 217 THR A C 1
ATOM 2174 O O . THR A 1 269 ? -4.763 3.166 -20.474 1.00 36.65 217 THR A O 1
ATOM 2178 N N . SER A 1 270 ? -3.448 3.156 -22.323 1.00 38.96 218 SER A N 1
ATOM 2179 C CA . SER A 1 270 ? -2.728 1.947 -21.971 1.00 39.60 218 SER A CA 1
ATOM 2180 C C . SER A 1 270 ? -1.718 2.124 -20.838 1.00 39.93 218 SER A C 1
ATOM 2181 O O . SER A 1 270 ? -1.281 1.138 -20.308 1.00 41.44 218 SER A O 1
ATOM 2184 N N . VAL A 1 271 ? -1.343 3.361 -20.525 1.00 40.08 219 VAL A N 1
ATOM 2185 C CA . VAL A 1 271 ? -0.248 3.685 -19.626 1.00 40.58 219 VAL A CA 1
ATOM 2186 C C . VAL A 1 271 ? -0.578 4.896 -18.757 1.00 40.08 219 VAL A C 1
ATOM 2187 O O . VAL A 1 271 ? -1.625 5.505 -18.883 1.00 38.66 219 VAL A O 1
ATOM 2191 N N . ILE A 1 272 ? 0.336 5.222 -17.850 1.00 39.95 220 ILE A N 1
ATOM 2192 C CA . ILE A 1 272 ? 0.333 6.492 -17.146 1.00 41.17 220 ILE A CA 1
ATOM 2193 C C . ILE A 1 272 ? 1.056 7.464 -18.045 1.00 41.16 220 ILE A C 1
ATOM 2194 O O . ILE A 1 272 ? 2.068 7.105 -18.592 1.00 42.52 220 ILE A O 1
ATOM 2199 N N . THR A 1 273 ? 0.575 8.687 -18.200 1.00 40.84 221 THR A N 1
ATOM 2200 C CA . THR A 1 273 ? 1.368 9.668 -18.939 1.00 43.21 221 THR A CA 1
ATOM 2201 C C . THR A 1 273 ? 1.815 10.835 -18.066 1.00 43.66 221 THR A C 1
ATOM 2202 O O . THR A 1 273 ? 1.095 11.257 -17.175 1.00 43.88 221 THR A O 1
ATOM 2206 N N . VAL A 1 274 ? 2.991 11.364 -18.368 1.00 44.90 222 VAL A N 1
ATOM 2207 C CA . VAL A 1 274 ? 3.490 12.581 -17.755 1.00 47.21 222 VAL A CA 1
ATOM 2208 C C . VAL A 1 274 ? 4.113 13.501 -18.820 1.00 49.50 222 VAL A C 1
ATOM 2209 O O . VAL A 1 274 ? 4.501 13.036 -19.883 1.00 50.25 222 VAL A O 1
ATOM 2213 N N . PRO A 1 275 ? 4.231 14.810 -18.536 1.00 52.27 223 PRO A N 1
ATOM 2214 C CA . PRO A 1 275 ? 4.976 15.684 -19.474 1.00 54.69 223 PRO A CA 1
ATOM 2215 C C . PRO A 1 275 ? 6.400 15.208 -19.719 1.00 56.96 223 PRO A C 1
ATOM 2216 O O . PRO A 1 275 ? 6.981 14.523 -18.865 1.00 58.01 223 PRO A O 1
ATOM 2220 N N . THR A 1 276 ? 6.970 15.588 -20.852 1.00 59.49 224 THR A N 1
ATOM 2221 C CA . THR A 1 276 ? 8.295 15.074 -21.229 1.00 63.13 224 THR A CA 1
ATOM 2222 C C . THR A 1 276 ? 9.391 15.520 -20.280 1.00 63.94 224 THR A C 1
ATOM 2223 O O . THR A 1 276 ? 10.189 14.702 -19.844 1.00 63.21 224 THR A O 1
ATOM 2227 N N . GLU A 1 277 ? 9.420 16.806 -19.958 1.00 65.63 225 GLU A N 1
ATOM 2228 C CA . GLU A 1 277 ? 10.422 17.336 -19.025 1.00 69.81 225 GLU A CA 1
ATOM 2229 C C . GLU A 1 277 ? 10.362 16.610 -17.678 1.00 65.98 225 GLU A C 1
ATOM 2230 O O . GLU A 1 277 ? 11.371 16.120 -17.154 1.00 65.07 225 GLU A O 1
ATOM 2236 N N . PHE A 1 278 ? 9.154 16.522 -17.155 1.00 62.26 226 PHE A N 1
ATOM 2237 C CA . PHE A 1 278 ? 8.869 15.790 -15.931 1.00 60.98 226 PHE A CA 1
ATOM 2238 C C . PHE A 1 278 ? 9.429 14.358 -15.982 1.00 61.58 226 PHE A C 1
ATOM 2239 O O . PHE A 1 278 ? 10.056 13.897 -15.019 1.00 62.19 226 PHE A O 1
ATOM 2247 N N . PHE A 1 279 ? 9.217 13.679 -17.107 1.00 60.82 227 PHE A N 1
ATOM 2248 C CA . PHE A 1 279 ? 9.657 12.286 -17.291 1.00 62.26 227 PHE A CA 1
ATOM 2249 C C . PHE A 1 279 ? 11.168 12.149 -17.258 1.00 63.15 227 PHE A C 1
ATOM 2250 O O . PHE A 1 279 ? 11.692 11.240 -16.642 1.00 61.23 227 PHE A O 1
ATOM 2258 N N . ASN A 1 280 ? 11.847 13.050 -17.956 1.00 66.63 228 ASN A N 1
ATOM 2259 C CA . ASN A 1 280 ? 13.301 13.040 -18.041 1.00 69.91 228 ASN A CA 1
ATOM 2260 C C . ASN A 1 280 ? 13.952 13.152 -16.670 1.00 73.74 228 ASN A C 1
ATOM 2261 O O . ASN A 1 280 ? 14.890 12.412 -16.365 1.00 76.45 228 ASN A O 1
ATOM 2266 N N . GLN A 1 281 ? 13.449 14.072 -15.852 1.00 74.92 229 GLN A N 1
ATOM 2267 C CA . GLN A 1 281 ? 13.933 14.221 -14.484 1.00 79.82 229 GLN A CA 1
ATOM 2268 C C . GLN A 1 281 ? 13.683 12.925 -13.705 1.00 77.15 229 GLN A C 1
ATOM 2269 O O . GLN A 1 281 ? 14.562 12.426 -13.005 1.00 79.64 229 GLN A O 1
ATOM 2275 N N . PHE A 1 282 ? 12.491 12.370 -13.870 1.00 74.06 230 PHE A N 1
ATOM 2276 C CA . PHE A 1 282 ? 12.134 11.097 -13.252 1.00 72.00 230 PHE A CA 1
ATOM 2277 C C . PHE A 1 282 ? 13.119 9.955 -13.593 1.00 72.42 230 PHE A C 1
ATOM 2278 O O . PHE A 1 282 ? 13.618 9.292 -12.701 1.00 72.26 230 PHE A O 1
ATOM 2286 N N . VAL A 1 283 ? 13.404 9.726 -14.867 1.00 73.40 231 VAL A N 1
ATOM 2287 C CA . VAL A 1 283 ? 14.230 8.567 -15.239 1.00 74.81 231 VAL A CA 1
ATOM 2288 C C . VAL A 1 283 ? 15.718 8.794 -15.038 1.00 78.49 231 VAL A C 1
ATOM 2289 O O . VAL A 1 283 ? 16.488 7.839 -15.052 1.00 78.84 231 VAL A O 1
ATOM 2293 N N . GLU A 1 284 ? 16.126 10.052 -14.908 1.00 84.04 232 GLU A N 1
ATOM 2294 C CA . GLU A 1 284 ? 17.539 10.377 -14.724 1.00 90.40 232 GLU A CA 1
ATOM 2295 C C . GLU A 1 284 ? 17.997 9.820 -13.374 1.00 89.13 232 GLU A C 1
ATOM 2296 O O . GLU A 1 284 ? 17.228 9.828 -12.397 1.00 85.62 232 GLU A O 1
ATOM 2302 N N . SER A 1 285 ? 19.217 9.274 -13.369 1.00 90.30 233 SER A N 1
ATOM 2303 C CA . SER A 1 285 ? 19.780 8.457 -12.262 1.00 92.50 233 SER A CA 1
ATOM 2304 C C . SER A 1 285 ? 18.773 7.544 -11.514 1.00 91.00 233 SER A C 1
ATOM 2305 O O . SER A 1 285 ? 18.968 7.254 -10.326 1.00 90.15 233 SER A O 1
ATOM 2308 N N . ALA A 1 286 ? 17.726 7.078 -12.217 1.00 70.96 234 ALA A N 1
ATOM 2309 C CA . ALA A 1 286 ? 16.804 6.084 -11.667 1.00 64.17 234 ALA A CA 1
ATOM 2310 C C . ALA A 1 286 ? 17.127 4.690 -12.203 1.00 61.66 234 ALA A C 1
ATOM 2311 O O . ALA A 1 286 ? 16.431 3.742 -11.864 1.00 59.09 234 ALA A O 1
ATOM 2313 N N . SER A 1 287 ? 18.200 4.556 -13.001 1.00 62.02 235 SER A N 1
ATOM 2314 C CA . SER A 1 287 ? 18.694 3.242 -13.497 1.00 62.63 235 SER A CA 1
ATOM 2315 C C . SER A 1 287 ? 17.691 2.523 -14.423 1.00 58.17 235 SER A C 1
ATOM 2316 O O . SER A 1 287 ? 17.562 1.279 -14.431 1.00 58.35 235 SER A O 1
ATOM 2319 N N . VAL A 1 288 ? 16.999 3.331 -15.203 1.00 53.14 236 VAL A N 1
ATOM 2320 C CA . VAL A 1 288 ? 16.075 2.852 -16.201 1.00 51.19 236 VAL A CA 1
ATOM 2321 C C . VAL A 1 288 ? 16.834 2.980 -17.525 1.00 49.10 236 VAL A C 1
ATOM 2322 O O . VAL A 1 288 ? 17.584 3.930 -17.712 1.00 48.90 236 VAL A O 1
ATOM 2326 N N . PHE A 1 289 ? 16.665 2.003 -18.408 1.00 45.51 237 PHE A N 1
ATOM 2327 C CA . PHE A 1 289 ? 17.378 1.952 -19.666 1.00 44.71 237 PHE A CA 1
ATOM 2328 C C . PHE A 1 289 ? 16.378 2.129 -20.804 1.00 44.36 237 PHE A C 1
ATOM 2329 O O . PHE A 1 289 ? 15.440 1.352 -20.918 1.00 42.79 237 PHE A O 1
ATOM 2337 N N . LYS A 1 290 ? 16.581 3.161 -21.612 1.00 45.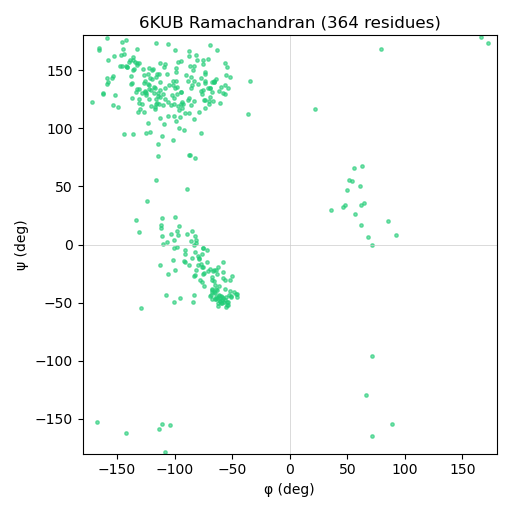52 238 LYS A N 1
ATOM 2338 C CA . LYS A 1 290 ? 15.931 3.309 -22.935 1.00 46.77 238 LYS A CA 1
ATOM 2339 C C . LYS A 1 290 ? 16.604 2.449 -24.011 1.00 46.09 238 LYS A C 1
ATOM 2340 O O . LYS A 1 290 ? 17.726 2.710 -24.384 1.00 46.81 238 LYS A O 1
ATOM 2346 N N . VAL A 1 291 ? 15.892 1.458 -24.532 1.00 44.30 239 VAL A N 1
ATOM 2347 C CA . VAL A 1 291 ? 16.419 0.588 -25.572 1.00 45.94 239 VAL A CA 1
ATOM 2348 C C . VAL A 1 291 ? 16.556 1.362 -26.911 1.00 46.87 239 VAL A C 1
ATOM 2349 O O . VAL A 1 291 ? 15.560 1.892 -27.404 1.00 46.18 239 VAL A O 1
ATOM 2353 N N . PRO A 1 292 ? 17.784 1.445 -27.469 1.00 47.39 240 PRO A N 1
ATOM 2354 C CA . PRO A 1 292 ? 17.954 2.257 -28.651 1.00 49.26 240 PRO A CA 1
ATOM 2355 C C . PRO A 1 292 ? 17.022 1.833 -29.750 1.00 49.40 240 PRO A C 1
ATOM 2356 O O . PRO A 1 292 ? 16.767 0.625 -29.917 1.00 47.32 240 PRO A O 1
ATOM 2360 N N . PHE A 1 293 ? 16.442 2.842 -30.403 1.00 50.70 241 PHE A N 1
ATOM 2361 C CA . PHE A 1 293 ? 15.551 2.648 -31.540 1.00 52.09 241 PHE A CA 1
ATOM 2362 C C . PHE A 1 293 ? 14.185 2.069 -31.209 1.00 50.98 241 PHE A C 1
ATOM 2363 O O . PHE A 1 293 ? 13.403 1.886 -32.114 1.00 52.16 241 PHE A O 1
ATOM 2371 N N . LEU A 1 294 ? 13.866 1.757 -29.959 1.00 50.80 242 LEU A N 1
ATOM 2372 C CA . LEU A 1 294 ? 12.509 1.285 -29.633 1.00 50.70 242 LEU A CA 1
ATOM 2373 C C . LEU A 1 294 ? 11.934 2.209 -28.604 1.00 51.68 242 LEU A C 1
ATOM 2374 O O . LEU A 1 294 ? 12.685 2.807 -27.830 1.00 55.94 242 LEU A O 1
ATOM 2379 N N . SER A 1 295 ? 10.621 2.350 -28.573 1.00 52.05 243 SER A N 1
ATOM 2380 C CA . SER A 1 295 ? 9.994 3.222 -27.575 1.00 54.28 243 SER A CA 1
ATOM 2381 C C . SER A 1 295 ? 9.763 2.392 -26.337 1.00 52.11 243 SER A C 1
ATOM 2382 O O . SER A 1 295 ? 8.656 1.943 -26.088 1.00 54.05 243 SER A O 1
ATOM 2385 N N . LEU A 1 296 ? 10.827 2.154 -25.588 1.00 48.13 244 LEU A N 1
ATOM 2386 C CA . LEU A 1 296 ? 10.799 1.126 -24.603 1.00 47.23 244 LEU A CA 1
ATOM 2387 C C . LEU A 1 296 ? 11.784 1.446 -23.500 1.00 46.51 244 LEU A C 1
ATOM 2388 O O . LEU A 1 296 ? 12.974 1.581 -23.756 1.00 46.53 244 LEU A O 1
ATOM 2393 N N . TYR A 1 297 ? 11.269 1.579 -22.282 1.00 44.65 245 TYR A N 1
ATOM 2394 C CA . TYR A 1 297 ? 12.095 1.865 -21.118 1.00 45.84 245 TYR A CA 1
ATOM 2395 C C . TYR A 1 297 ? 12.029 0.670 -20.215 1.00 43.90 245 TYR A C 1
ATOM 2396 O O . TYR A 1 297 ? 10.926 0.197 -19.902 1.00 43.97 245 TYR A O 1
ATOM 2405 N N . VAL A 1 298 ? 13.206 0.167 -19.835 1.00 41.77 246 VAL A N 1
ATOM 2406 C CA A VAL A 1 298 ? 13.281 -1.090 -19.098 0.82 40.88 246 VAL A CA 1
ATOM 2407 C CA B VAL A 1 298 ? 13.329 -1.107 -19.161 0.18 41.83 246 VAL A CA 1
ATOM 2408 C C . VAL A 1 298 ? 14.165 -0.984 -17.871 1.00 41.76 246 VAL A C 1
ATOM 2409 O O . VAL A 1 298 ? 15.040 -0.115 -17.764 1.00 43.16 246 VAL A O 1
ATOM 2416 N N . THR A 1 299 ? 13.925 -1.881 -16.933 1.00 41.80 247 THR A N 1
ATOM 2417 C CA . THR A 1 299 ? 14.680 -1.900 -15.704 1.00 42.80 247 THR A CA 1
ATOM 2418 C C . THR A 1 299 ? 14.427 -3.208 -15.020 1.00 43.07 247 THR A C 1
ATOM 2419 O O . THR A 1 299 ? 13.539 -3.949 -15.396 1.00 44.45 247 THR A O 1
ATOM 2423 N N . THR A 1 300 ? 15.197 -3.501 -13.998 1.00 43.08 248 THR A N 1
ATOM 2424 C CA . THR A 1 300 ? 15.007 -4.745 -13.270 1.00 43.79 248 THR A CA 1
ATOM 2425 C C . THR A 1 300 ? 13.729 -4.627 -12.410 1.00 41.71 248 THR A C 1
ATOM 2426 O O . THR A 1 300 ? 13.409 -3.552 -11.974 1.00 39.53 248 THR A O 1
ATOM 2430 N N . CYS A 1 301 ? 13.002 -5.722 -12.211 1.00 42.59 249 CYS A N 1
ATOM 2431 C CA A CYS A 1 301 ? 11.737 -5.656 -11.503 0.48 43.22 249 CYS A CA 1
ATOM 2432 C CA B CYS A 1 301 ? 11.748 -5.727 -11.454 0.52 45.03 249 CYS A CA 1
ATOM 2433 C C . CYS A 1 301 ? 11.927 -5.236 -10.008 1.00 45.35 249 CYS A C 1
ATOM 2434 O O . CYS A 1 301 ? 11.123 -4.460 -9.488 1.00 46.36 249 CYS A O 1
ATOM 2439 N N . GLY A 1 302 ? 13.004 -5.670 -9.362 1.00 45.36 250 GLY A N 1
ATOM 2440 C CA . GLY A 1 302 ? 13.359 -5.237 -7.997 1.00 47.81 250 GLY A CA 1
ATOM 2441 C C . GLY A 1 302 ? 14.096 -3.899 -7.808 1.00 48.78 250 GLY A C 1
ATOM 2442 O O . GLY A 1 302 ? 14.522 -3.580 -6.684 1.00 49.52 250 GLY A O 1
ATOM 2443 N N . ASN A 1 303 ? 14.248 -3.110 -8.877 1.00 48.76 251 ASN A N 1
ATOM 2444 C CA . ASN A 1 303 ? 14.864 -1.773 -8.794 1.00 47.52 251 ASN A CA 1
ATOM 2445 C C . ASN A 1 303 ? 14.489 -1.058 -7.494 1.00 46.89 251 ASN A C 1
ATOM 2446 O O . ASN A 1 303 ? 13.317 -0.712 -7.282 1.00 43.50 251 ASN A O 1
ATOM 2451 N N . THR A 1 304 ? 15.492 -0.872 -6.617 1.00 46.70 252 THR A N 1
ATOM 2452 C CA . THR A 1 304 ? 15.288 -0.312 -5.269 1.00 47.22 252 THR A CA 1
ATOM 2453 C C . THR A 1 304 ? 15.234 1.212 -5.278 1.00 47.72 252 THR A C 1
ATOM 2454 O O . THR A 1 304 ? 14.987 1.816 -4.211 1.00 48.41 252 THR A O 1
ATOM 2458 N N . LYS A 1 305 ? 15.508 1.836 -6.432 1.00 45.89 253 LYS A N 1
ATOM 2459 C CA . LYS A 1 305 ? 15.450 3.297 -6.561 1.00 48.13 253 LYS A CA 1
ATOM 2460 C C . LYS A 1 305 ? 14.118 3.862 -7.013 1.00 46.95 253 LYS A C 1
ATOM 2461 O O . LYS A 1 305 ? 13.918 5.076 -6.918 1.00 47.88 253 LYS A O 1
ATOM 2467 N N . LEU A 1 306 ? 13.210 3.023 -7.525 1.00 45.38 254 LEU A N 1
ATOM 2468 C CA . LEU A 1 306 ? 11.998 3.533 -8.165 1.00 43.40 254 LEU A CA 1
ATOM 2469 C C . LEU A 1 306 ? 11.052 3.994 -7.066 1.00 43.02 254 LEU A C 1
ATOM 2470 O O . LEU A 1 306 ? 10.801 3.254 -6.115 1.00 41.25 254 LEU A O 1
ATOM 2475 N N . PRO A 1 307 ? 10.534 5.224 -7.180 1.00 43.25 255 PRO A N 1
ATOM 2476 C CA . PRO A 1 307 ? 9.644 5.744 -6.153 1.00 44.02 255 PRO A CA 1
ATOM 2477 C C . PRO A 1 307 ? 8.180 5.388 -6.363 1.00 45.20 255 PRO A C 1
ATOM 2478 O O . PRO A 1 307 ? 7.780 4.956 -7.461 1.00 43.92 255 PRO A O 1
ATOM 2482 N N . THR A 1 308 ? 7.410 5.606 -5.303 1.00 44.22 256 THR A N 1
ATOM 2483 C CA . THR A 1 308 ? 5.975 5.649 -5.359 1.00 46.26 256 THR A CA 1
ATOM 2484 C C . THR A 1 308 ? 5.467 6.906 -6.111 1.00 46.85 256 THR A C 1
ATOM 2485 O O . THR A 1 308 ? 5.971 8.007 -5.918 1.00 48.18 256 THR A O 1
ATOM 2489 N N . LEU A 1 309 ? 4.493 6.718 -7.006 1.00 44.30 257 LEU A N 1
ATOM 2490 C CA . LEU A 1 309 ? 3.846 7.843 -7.701 1.00 42.68 257 LEU A CA 1
ATOM 2491 C C . LEU A 1 309 ? 2.709 8.343 -6.808 1.00 38.55 257 LEU A C 1
ATOM 2492 O O . LEU A 1 309 ? 1.975 7.541 -6.308 1.00 37.91 257 LEU A O 1
ATOM 2497 N N . GLU A 1 310 ? 2.569 9.648 -6.629 1.00 37.00 258 GLU A N 1
ATOM 2498 C CA . GLU A 1 310 ? 1.563 10.245 -5.734 1.00 37.13 258 GLU A CA 1
ATOM 2499 C C . GLU A 1 310 ? 0.714 11.247 -6.479 1.00 36.84 258 GLU A C 1
ATOM 2500 O O . GLU A 1 310 ? 1.254 12.111 -7.143 1.00 37.66 258 GLU A O 1
ATOM 2506 N N . TYR A 1 311 ? -0.602 11.148 -6.329 1.00 36.60 259 TYR A N 1
ATOM 2507 C CA . TYR A 1 311 ? -1.531 12.086 -6.936 1.00 36.81 259 TYR A CA 1
ATOM 2508 C C . TYR A 1 311 ? -2.311 12.614 -5.762 1.00 36.83 259 TYR A C 1
ATOM 2509 O O . TYR A 1 311 ? -3.130 11.888 -5.190 1.00 37.05 259 TYR A O 1
ATOM 2518 N N . ARG A 1 312 ? -2.002 13.849 -5.359 1.00 36.59 260 ARG A N 1
ATOM 2519 C CA . ARG A 1 312 ? -2.542 14.422 -4.138 1.00 38.04 260 ARG A CA 1
ATOM 2520 C C . ARG A 1 312 ? -3.688 15.376 -4.329 1.00 38.67 260 ARG A C 1
ATOM 2521 O O . ARG A 1 312 ? -3.557 16.367 -5.036 1.00 40.28 260 ARG A O 1
ATOM 2529 N N . SER A 1 313 ? -4.783 15.099 -3.632 1.00 39.90 261 SER A N 1
ATOM 2530 C CA . SER A 1 313 ? -5.861 16.055 -3.452 1.00 41.56 261 SER A CA 1
ATOM 2531 C C . SER A 1 313 ? -5.856 16.637 -2.037 1.00 44.89 261 SER A C 1
ATOM 2532 O O . SER A 1 313 ? -5.086 16.186 -1.156 1.00 44.58 261 SER A O 1
ATOM 2535 N N . PRO A 1 314 ? -6.709 17.646 -1.806 1.00 46.49 262 PRO A N 1
ATOM 2536 C CA . PRO A 1 314 ? -6.797 18.187 -0.458 1.00 46.93 262 PRO A CA 1
ATOM 2537 C C . PRO A 1 314 ? -7.184 17.172 0.637 1.00 47.88 262 PRO A C 1
ATOM 2538 O O . PRO A 1 314 ? -6.816 17.389 1.787 1.00 45.75 262 PRO A O 1
ATOM 2542 N N . ASN A 1 315 ? -7.861 16.065 0.317 1.00 46.69 263 ASN A N 1
ATOM 2543 C CA . ASN A 1 315 ? -8.186 15.106 1.387 1.00 48.12 263 ASN A CA 1
ATOM 2544 C C . ASN A 1 315 ? -7.859 13.648 1.123 1.00 45.06 263 ASN A C 1
ATOM 2545 O O . ASN A 1 315 ? -8.264 12.791 1.910 1.00 45.20 263 ASN A O 1
ATOM 2550 N N . LYS A 1 316 ? -7.113 13.365 0.053 1.00 42.07 264 LYS A N 1
ATOM 2551 C CA . LYS A 1 316 ? -6.716 12.008 -0.262 1.00 40.00 264 LYS A CA 1
ATOM 2552 C C . LYS A 1 316 ? -5.499 12.024 -1.174 1.00 39.31 264 LYS A C 1
ATOM 2553 O O . LYS A 1 316 ? -5.371 12.924 -2.023 1.00 40.51 264 LYS A O 1
ATOM 2559 N N . VAL A 1 317 ? -4.594 11.058 -0.976 1.00 37.52 265 VAL A N 1
ATOM 2560 C CA . VAL A 1 317 ? -3.507 10.772 -1.899 1.00 35.37 265 VAL A CA 1
ATOM 2561 C C . VAL A 1 317 ? -3.786 9.397 -2.510 1.00 34.29 265 VAL A C 1
ATOM 2562 O O . VAL A 1 317 ? -4.016 8.430 -1.777 1.00 32.88 265 VAL A O 1
ATOM 2566 N N . TYR A 1 318 ? -3.775 9.338 -3.859 1.00 33.11 266 TYR A N 1
ATOM 2567 C CA . TYR A 1 318 ? -3.798 8.109 -4.634 1.00 32.49 266 TYR A CA 1
ATOM 2568 C C . TYR A 1 318 ? -2.352 7.835 -4.998 1.00 33.80 266 TYR A C 1
ATOM 2569 O O . TYR A 1 318 ? -1.620 8.745 -5.444 1.00 34.52 266 TYR A O 1
ATOM 2578 N N . THR A 1 319 ? -1.929 6.584 -4.849 1.00 34.55 267 THR A N 1
ATOM 2579 C CA . THR A 1 319 ? -0.541 6.219 -5.159 1.00 35.50 267 THR A CA 1
ATOM 2580 C C . THR A 1 319 ? -0.401 5.016 -6.031 1.00 35.01 267 THR A C 1
ATOM 2581 O O . THR A 1 319 ? -1.228 4.136 -6.014 1.00 35.84 267 THR A O 1
ATOM 2585 N N . LEU A 1 320 ? 0.715 4.931 -6.716 1.00 37.12 268 LEU A N 1
ATOM 2586 C CA . LEU A 1 320 ? 1.062 3.723 -7.444 1.00 38.41 268 LEU A CA 1
ATOM 2587 C C . LEU A 1 320 ? 2.451 3.343 -7.014 1.00 38.53 268 LEU A C 1
ATOM 2588 O O . LEU A 1 320 ? 3.330 4.161 -7.054 1.00 40.68 268 LEU A O 1
ATOM 2593 N N . GLU A 1 321 ? 2.646 2.096 -6.638 1.00 42.13 269 GLU A N 1
ATOM 2594 C CA . GLU A 1 321 ? 3.966 1.564 -6.332 1.00 45.88 269 GLU A CA 1
ATOM 2595 C C . GLU A 1 321 ? 4.610 1.042 -7.609 1.00 44.63 269 GLU A C 1
ATOM 2596 O O . GLU A 1 321 ? 3.903 0.750 -8.576 1.00 42.76 269 GLU A O 1
ATOM 2602 N N . PRO A 1 322 ? 5.947 0.856 -7.598 1.00 44.53 270 PRO A N 1
ATOM 2603 C CA . PRO A 1 322 ? 6.630 0.264 -8.750 1.00 46.11 270 PRO A CA 1
ATOM 2604 C C . PRO A 1 322 ? 6.001 -0.986 -9.287 1.00 46.51 270 PRO A C 1
ATOM 2605 O O . PRO A 1 322 ? 5.839 -1.094 -10.492 1.00 45.79 270 PRO A O 1
ATOM 2609 N N . LYS A 1 323 ? 5.548 -1.881 -8.427 1.00 48.23 271 LYS A N 1
ATOM 2610 C CA . LYS A 1 323 ? 4.947 -3.103 -8.929 1.00 51.39 271 LYS A CA 1
ATOM 2611 C C . LYS A 1 323 ? 3.655 -2.874 -9.746 1.00 50.45 271 LYS A C 1
ATOM 2612 O O . LYS A 1 323 ? 3.296 -3.725 -10.578 1.00 50.35 271 LYS A O 1
ATOM 2618 N N . GLN A 1 324 ? 2.984 -1.730 -9.554 1.00 49.89 272 GLN A N 1
ATOM 2619 C CA . GLN A 1 324 ? 1.782 -1.370 -10.353 1.00 48.05 272 GLN A CA 1
ATOM 2620 C C . GLN A 1 324 ? 2.065 -0.576 -11.606 1.00 45.06 272 GLN A C 1
ATOM 2621 O O . GLN A 1 324 ? 1.228 -0.506 -12.484 1.00 45.38 272 GLN A O 1
ATOM 2627 N N . TYR A 1 325 ? 3.255 -0.010 -11.731 1.00 40.89 273 TYR A N 1
ATOM 2628 C CA . TYR A 1 325 ? 3.626 0.668 -12.963 1.00 38.04 273 TYR A CA 1
ATOM 2629 C C . TYR A 1 325 ? 4.714 0.007 -13.810 1.00 36.97 273 TYR A C 1
ATOM 2630 O O . TYR A 1 325 ? 5.152 0.562 -14.812 1.00 37.36 273 TYR A O 1
ATOM 2639 N N . LEU A 1 326 ? 5.109 -1.186 -13.436 1.00 38.74 274 LEU A N 1
ATOM 2640 C CA . LEU A 1 326 ? 6.053 -1.982 -14.204 1.00 40.73 274 LEU A CA 1
ATOM 2641 C C . LEU A 1 326 ? 5.342 -3.215 -14.747 1.00 41.75 274 LEU A C 1
ATOM 2642 O O . LEU A 1 326 ? 4.479 -3.788 -14.088 1.00 42.59 274 LEU A O 1
ATOM 2647 N N . GLU A 1 327 ? 5.757 -3.654 -15.919 1.00 43.39 275 GLU A N 1
ATOM 2648 C CA . GLU A 1 327 ? 5.166 -4.828 -16.546 1.00 46.30 275 GLU A CA 1
ATOM 2649 C C . GLU A 1 327 ? 6.275 -5.844 -16.754 1.00 43.65 275 GLU A C 1
ATOM 2650 O O . GLU A 1 327 ? 7.225 -5.547 -17.461 1.00 41.64 275 GLU A O 1
ATOM 2656 N N . PRO A 1 328 ? 6.167 -7.037 -16.144 1.00 43.28 276 PRO A N 1
ATOM 2657 C CA . PRO A 1 328 ? 7.203 -8.057 -16.333 1.00 43.31 276 PRO A CA 1
ATOM 2658 C C . PRO A 1 328 ? 7.409 -8.495 -17.773 1.00 43.99 276 PRO A C 1
ATOM 2659 O O . PRO A 1 328 ? 6.444 -8.701 -18.492 1.00 44.65 276 PRO A O 1
ATOM 2663 N N . LEU A 1 329 ? 8.669 -8.608 -18.180 1.00 43.82 277 LEU A N 1
ATOM 2664 C CA . LEU A 1 329 ? 9.036 -9.172 -19.458 1.00 44.67 277 LEU A CA 1
ATOM 2665 C C . LEU A 1 329 ? 9.847 -10.433 -19.261 1.00 45.54 277 LEU A C 1
ATOM 2666 O O . LEU A 1 329 ? 10.913 -10.566 -19.797 1.00 47.13 277 LEU A O 1
ATOM 2671 N N . GLU A 1 330 ? 9.317 -11.379 -18.525 1.00 48.78 278 GLU A N 1
ATOM 2672 C CA . GLU A 1 330 ? 10.084 -12.557 -18.163 1.00 55.81 278 GLU A CA 1
ATOM 2673 C C . GLU A 1 330 ? 10.387 -13.432 -19.398 1.00 57.48 278 GLU A C 1
ATOM 2674 O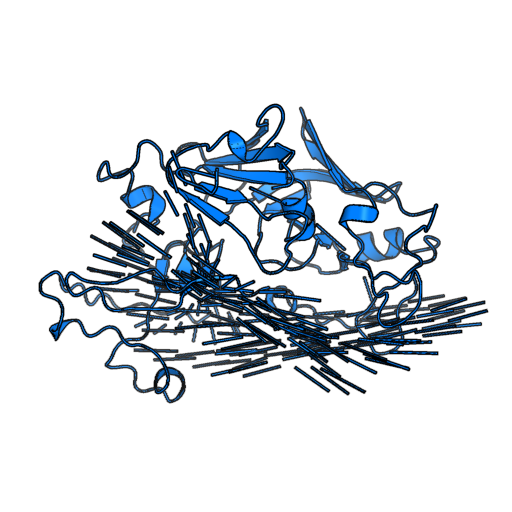 O . GLU A 1 330 ? 11.408 -14.136 -19.446 1.00 60.45 278 GLU A O 1
ATOM 2680 N N . ASN A 1 331 ? 9.514 -13.368 -20.397 1.00 58.26 279 ASN A N 1
ATOM 2681 C CA . ASN A 1 331 ? 9.732 -14.069 -21.664 1.00 58.43 279 ASN A CA 1
ATOM 2682 C C . ASN A 1 331 ? 10.820 -13.490 -22.564 1.00 57.87 279 ASN A C 1
ATOM 2683 O O . ASN A 1 331 ? 11.102 -14.063 -23.619 1.00 58.48 279 ASN A O 1
ATOM 2688 N N . ILE A 1 332 ? 11.411 -12.355 -22.174 1.00 53.73 280 ILE A N 1
ATOM 2689 C CA . ILE A 1 332 ? 12.570 -11.766 -22.870 1.00 51.32 280 ILE A CA 1
ATOM 2690 C C . ILE A 1 332 ? 13.874 -11.924 -22.069 1.00 50.00 280 ILE A C 1
ATOM 2691 O O . ILE A 1 332 ? 14.918 -12.238 -22.623 1.00 47.52 280 ILE A O 1
ATOM 2696 N N . PHE A 1 333 ? 13.795 -11.669 -20.769 1.00 48.47 281 PHE A N 1
ATOM 2697 C CA . PHE A 1 333 ? 14.970 -11.627 -19.925 1.00 49.96 281 PHE A CA 1
ATOM 2698 C C . PHE A 1 333 ? 14.529 -11.765 -18.472 1.00 49.19 281 PHE A C 1
ATOM 2699 O O . PHE A 1 333 ? 13.617 -11.055 -18.022 1.00 47.29 281 PHE A O 1
ATOM 2707 N N . SER A 1 334 ? 15.174 -12.679 -17.753 1.00 49.09 282 SER A N 1
ATOM 2708 C CA . SER A 1 334 ? 14.782 -12.982 -16.393 1.00 50.09 282 SER A CA 1
ATOM 2709 C C . SER A 1 334 ? 14.846 -11.725 -15.534 1.00 47.60 282 SER A C 1
ATOM 2710 O O . SER A 1 334 ? 15.815 -10.991 -15.601 1.00 47.20 282 SER A O 1
ATOM 2713 N N . ALA A 1 335 ? 13.760 -11.470 -14.807 1.00 46.80 283 ALA A N 1
ATOM 2714 C CA . ALA A 1 335 ? 13.567 -10.301 -13.948 1.00 46.54 283 ALA A CA 1
ATOM 2715 C C . ALA A 1 335 ? 13.578 -8.921 -14.638 1.00 46.20 283 ALA A C 1
ATOM 2716 O O . ALA A 1 335 ? 13.681 -7.894 -13.958 1.00 49.47 283 ALA A O 1
ATOM 2718 N N . LEU A 1 336 ? 13.417 -8.877 -15.952 1.00 44.38 284 LEU A N 1
ATOM 2719 C CA . LEU A 1 336 ? 13.281 -7.619 -16.660 1.00 44.04 284 LEU A CA 1
ATOM 2720 C C . LEU A 1 336 ? 11.805 -7.182 -16.642 1.00 42.49 284 LEU A C 1
ATOM 2721 O O . LEU A 1 336 ? 10.894 -8.015 -16.696 1.00 42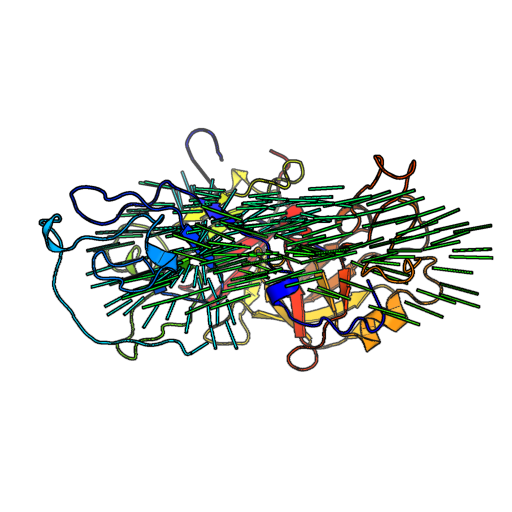.90 284 LEU A O 1
ATOM 2726 N N . CYS A 1 337 ? 11.598 -5.877 -16.545 1.00 41.19 285 CYS A N 1
ATOM 2727 C CA A CYS A 1 337 ? 10.288 -5.249 -16.561 0.80 41.92 285 CYS A CA 1
ATOM 2728 C CA B CYS A 1 337 ? 10.269 -5.302 -16.650 0.20 41.22 285 CYS A CA 1
ATOM 2729 C C . CYS A 1 337 ? 10.350 -4.052 -17.485 1.00 41.09 285 CYS A C 1
ATOM 2730 O O . CYS A 1 337 ? 11.433 -3.490 -17.674 1.00 41.41 285 CYS A O 1
ATOM 2735 N N . MET A 1 338 ? 9.201 -3.626 -18.003 1.00 39.78 286 MET A N 1
ATOM 2736 C CA . MET A 1 338 ? 9.119 -2.314 -18.652 1.00 39.88 286 MET A CA 1
ATOM 2737 C C . MET A 1 338 ? 8.327 -1.305 -17.854 1.00 37.42 286 MET A C 1
ATOM 2738 O O . MET A 1 338 ? 7.426 -1.645 -17.073 1.00 36.52 286 MET A O 1
ATOM 2743 N N . LEU A 1 339 ? 8.668 -0.047 -18.056 1.00 37.57 287 LEU A N 1
ATOM 2744 C CA . LEU A 1 339 ? 7.886 1.048 -17.501 1.00 39.08 287 LEU A CA 1
ATOM 2745 C C . LEU A 1 339 ? 6.613 1.207 -18.288 1.00 38.57 287 LEU A C 1
ATOM 2746 O O . LEU A 1 339 ? 6.701 1.403 -19.500 1.00 38.62 287 LEU A O 1
ATOM 2751 N N . ASN A 1 340 ? 5.467 1.158 -17.612 1.00 38.53 288 ASN A N 1
ATOM 2752 C CA . ASN A 1 340 ? 4.184 1.629 -18.163 1.00 38.57 288 ASN A CA 1
ATOM 2753 C C . ASN A 1 340 ? 3.892 3.098 -17.908 1.00 38.16 288 ASN A C 1
ATOM 2754 O O . ASN A 1 340 ? 2.798 3.488 -17.523 1.00 36.72 288 ASN A O 1
ATOM 2759 N N . ILE A 1 341 ? 4.893 3.916 -18.179 1.00 39.71 289 ILE A N 1
ATOM 2760 C CA . ILE A 1 341 ? 4.819 5.360 -18.015 1.00 42.01 289 ILE A CA 1
ATOM 2761 C C . ILE A 1 341 ? 5.472 5.929 -19.256 1.00 44.68 289 ILE A C 1
ATOM 2762 O O . ILE A 1 341 ? 6.617 5.595 -19.535 1.00 45.89 289 ILE A O 1
ATOM 2767 N N . VAL A 1 342 ? 4.763 6.809 -19.949 1.00 46.17 290 VAL A N 1
ATOM 2768 C CA . VAL A 1 342 ? 5.231 7.389 -21.190 1.00 49.60 290 VAL A CA 1
ATOM 2769 C C . VAL A 1 342 ? 5.264 8.919 -21.088 1.00 50.49 290 VAL A C 1
ATOM 2770 O O . VAL A 1 342 ? 4.339 9.512 -20.547 1.00 51.35 290 VAL A O 1
ATOM 2774 N N . PRO A 1 343 ? 6.327 9.562 -21.606 1.00 52.96 291 PRO A N 1
ATOM 2775 C CA . PRO A 1 343 ? 6.301 11.016 -21.723 1.00 55.65 291 PRO A CA 1
ATOM 2776 C C . PRO A 1 343 ? 5.423 11.470 -22.889 1.00 57.43 291 PRO A C 1
ATOM 2777 O O . PRO A 1 343 ? 5.497 10.909 -23.980 1.00 57.20 291 PRO A O 1
ATOM 2781 N N . ILE A 1 344 ? 4.567 12.449 -22.646 1.00 59.24 292 ILE A N 1
ATOM 2782 C CA . ILE A 1 344 ? 3.750 13.018 -23.714 1.00 61.65 292 ILE A CA 1
ATOM 2783 C C . ILE A 1 344 ? 3.208 14.355 -23.270 1.00 60.74 292 ILE A C 1
ATOM 2784 O O . ILE A 1 344 ? 2.637 14.474 -22.201 1.00 61.14 292 ILE A O 1
ATOM 2789 N N . ASP A 1 345 ? 3.398 15.353 -24.122 1.00 62.52 293 ASP A N 1
ATOM 2790 C CA . ASP A 1 345 ? 2.965 16.699 -23.860 1.00 62.42 293 ASP A CA 1
ATOM 2791 C C . ASP A 1 345 ? 1.635 16.920 -24.528 1.00 65.38 293 ASP A C 1
ATOM 2792 O O . ASP A 1 345 ? 1.485 16.789 -25.761 1.00 67.12 293 ASP A O 1
ATOM 2797 N N . LEU A 1 346 ? 0.662 17.228 -23.681 1.00 66.72 294 LEU A N 1
ATOM 2798 C CA . LEU A 1 346 ? -0.692 17.497 -24.087 1.00 69.09 294 LEU A CA 1
ATOM 2799 C C . LEU A 1 346 ? -0.875 18.973 -23.830 1.00 70.39 294 LEU A C 1
ATOM 2800 O O . LEU A 1 346 ? 0.093 19.737 -23.856 1.00 72.03 294 LEU A O 1
ATOM 2805 N N . GLU A 1 347 ? -2.117 19.377 -23.606 1.00 71.63 295 GLU A N 1
ATOM 2806 C CA . GLU A 1 347 ? -2.416 20.554 -22.814 1.00 74.09 295 GLU A CA 1
ATOM 2807 C C . GLU A 1 347 ? -1.368 20.673 -21.698 1.00 71.87 295 GLU A C 1
ATOM 2808 O O . GLU A 1 347 ? -0.925 19.664 -21.124 1.00 69.52 295 GLU A O 1
ATOM 2814 N N . LYS A 1 348 ? -0.936 21.891 -21.405 1.00 70.52 296 LYS A N 1
ATOM 2815 C CA . LYS A 1 348 ? 0.102 22.089 -20.389 1.00 67.62 296 LYS A CA 1
ATOM 2816 C C . LYS A 1 348 ? -0.303 21.452 -19.046 1.00 62.73 296 LYS A C 1
ATOM 2817 O O . LYS A 1 348 ? -1.485 21.359 -18.698 1.00 60.68 296 LYS A O 1
ATOM 2823 N N . ASN A 1 349 ? 0.687 20.948 -18.329 1.00 60.00 297 ASN A N 1
ATOM 2824 C CA . ASN A 1 349 ? 0.459 20.348 -17.020 1.00 56.79 297 ASN A CA 1
ATOM 2825 C C . ASN A 1 349 ? -0.699 19.325 -16.947 1.00 52.51 297 ASN A C 1
ATOM 2826 O O . ASN A 1 349 ? -1.411 19.251 -15.927 1.00 50.14 297 ASN A O 1
ATOM 2831 N N . THR A 1 350 ? -0.894 18.573 -18.039 1.00 48.88 298 THR A N 1
ATOM 2832 C CA . THR A 1 350 ? -1.954 17.575 -18.136 1.00 46.59 298 THR A CA 1
ATOM 2833 C C . THR A 1 350 ? -1.322 16.177 -18.097 1.00 43.47 298 THR A C 1
ATOM 2834 O O . THR A 1 350 ? -0.310 15.897 -18.763 1.00 42.67 298 THR A O 1
ATOM 2838 N N . PHE A 1 351 ? -1.945 15.315 -17.295 1.00 40.41 299 PHE A N 1
ATOM 2839 C CA . PHE A 1 351 ? -1.465 13.985 -17.030 1.00 39.07 299 PHE A CA 1
ATOM 2840 C C . PHE A 1 351 ? -2.605 13.051 -17.321 1.00 37.23 299 PHE A C 1
ATOM 2841 O O . PHE A 1 351 ? -3.752 13.415 -17.097 1.00 37.79 299 PHE A O 1
ATOM 2849 N N . VAL A 1 352 ? -2.321 11.816 -17.723 1.00 36.62 300 VAL A N 1
ATOM 2850 C CA . VAL A 1 352 ? -3.395 10.821 -17.877 1.00 36.34 300 VAL A CA 1
ATOM 2851 C C . VAL A 1 352 ? -3.192 9.595 -17.005 1.00 35.35 300 VAL A C 1
ATOM 2852 O O . VAL A 1 352 ? -2.120 9.012 -16.965 1.00 33.63 300 VAL A O 1
ATOM 2856 N N . LEU A 1 353 ? -4.276 9.215 -16.330 1.00 35.75 301 LEU A N 1
ATOM 2857 C CA . LEU A 1 353 ? -4.363 7.978 -15.616 1.00 35.87 301 LEU A CA 1
ATOM 2858 C C . LEU A 1 353 ? -5.099 6.957 -16.492 1.00 35.86 301 LEU A C 1
ATOM 2859 O O . LEU A 1 353 ? -6.345 7.013 -16.656 1.00 35.34 301 LEU A O 1
ATOM 2864 N N . GLY A 1 354 ? -4.307 6.019 -17.010 1.00 35.27 302 GLY A N 1
ATOM 2865 C CA . GLY A 1 354 ? -4.763 4.916 -17.783 1.00 35.33 302 GLY A CA 1
ATOM 2866 C C . GLY A 1 354 ? -4.765 3.641 -17.005 1.00 35.37 302 GLY A C 1
ATOM 2867 O O . GLY A 1 354 ? -4.763 3.656 -15.777 1.00 35.67 302 GLY A O 1
ATOM 2868 N N . ASP A 1 355 ? -4.676 2.538 -17.748 1.00 35.25 303 ASP A N 1
ATOM 2869 C CA . ASP A 1 355 ? -4.950 1.205 -17.247 1.00 35.48 303 ASP A CA 1
ATOM 2870 C C . ASP A 1 355 ? -4.187 0.857 -15.938 1.00 34.79 303 ASP A C 1
ATOM 2871 O O . ASP A 1 355 ? -4.800 0.291 -15.034 1.00 34.05 303 ASP A O 1
ATOM 2876 N N . PRO A 1 356 ? -2.877 1.197 -15.852 1.00 33.17 304 PRO A N 1
ATOM 2877 C CA . PRO A 1 356 ? -2.158 0.870 -14.617 1.00 33.13 304 PRO A CA 1
ATOM 2878 C C . PRO A 1 356 ? -2.784 1.411 -13.319 1.00 33.76 304 PRO A C 1
ATOM 2879 O O . PRO A 1 356 ? -2.884 0.676 -12.342 1.00 35.33 304 PRO A O 1
ATOM 2883 N N . PHE A 1 357 ? -3.190 2.672 -13.327 1.00 32.87 305 PHE A N 1
ATOM 2884 C CA . PHE A 1 357 ? -3.903 3.264 -12.218 1.00 33.95 305 PHE A CA 1
ATOM 2885 C C . PHE A 1 357 ? -5.169 2.504 -11.851 1.00 35.14 305 PHE A C 1
ATOM 2886 O O . PHE A 1 357 ? -5.398 2.203 -10.667 1.00 35.06 305 PHE A O 1
ATOM 2894 N N . MET A 1 358 ? -5.984 2.173 -12.864 1.00 33.79 306 MET A N 1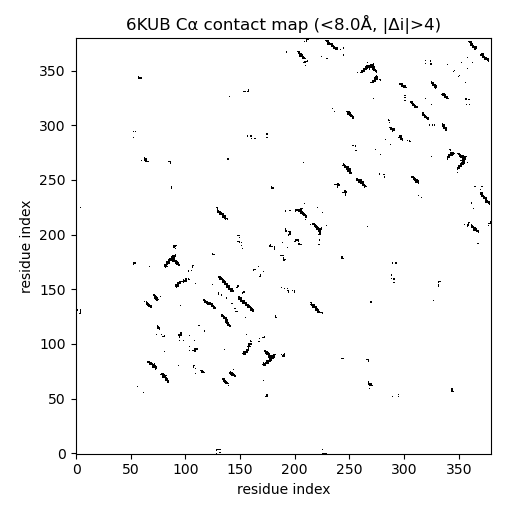
ATOM 2895 C CA . MET A 1 358 ? -7.280 1.529 -12.661 1.00 34.26 306 MET A CA 1
ATOM 2896 C C . MET A 1 358 ? -7.174 0.052 -12.301 1.00 34.52 306 MET A C 1
ATOM 2897 O O . MET A 1 358 ? -8.110 -0.516 -11.793 1.00 35.13 306 MET A O 1
ATOM 2902 N N . ARG A 1 359 ? -6.051 -0.594 -12.581 1.00 35.44 307 ARG A N 1
ATOM 2903 C CA . ARG A 1 359 ? -5.780 -1.929 -12.000 1.00 35.86 307 ARG A CA 1
ATOM 2904 C C . ARG A 1 359 ? -5.666 -1.888 -10.468 1.00 35.32 307 ARG A C 1
ATOM 2905 O O . ARG A 1 359 ? -5.913 -2.894 -9.835 1.00 36.36 307 ARG A O 1
ATOM 2913 N N . LYS A 1 360 ? -5.308 -0.746 -9.891 1.00 34.71 308 LYS A N 1
ATOM 2914 C CA . LYS A 1 360 ? -5.306 -0.589 -8.408 1.00 34.87 308 LYS A CA 1
ATOM 2915 C C . LYS A 1 360 ? -6.603 0.050 -7.889 1.00 34.36 308 LYS A C 1
ATOM 2916 O O . LYS A 1 360 ? -7.173 -0.411 -6.887 1.00 33.43 308 LYS A O 1
ATOM 2922 N N . TYR A 1 361 ? -7.042 1.127 -8.557 1.00 33.88 309 TYR A N 1
ATOM 2923 C CA . TYR A 1 361 ? -8.239 1.835 -8.127 1.00 33.97 309 TYR A CA 1
ATOM 2924 C C . TYR A 1 361 ? -9.470 1.523 -8.994 1.00 34.61 309 TYR A C 1
ATOM 2925 O O . TYR A 1 361 ? -9.458 1.758 -10.243 1.00 33.83 309 TYR A O 1
ATOM 2934 N N . PHE A 1 362 ? -10.488 0.989 -8.318 1.00 34.41 310 PHE A N 1
ATOM 2935 C CA . PHE A 1 362 ? -11.855 0.934 -8.778 1.00 34.84 310 PHE A CA 1
ATOM 2936 C C . PHE A 1 362 ? -12.265 2.368 -8.935 1.00 35.32 310 PHE A C 1
ATOM 2937 O O . PHE A 1 362 ? -11.999 3.178 -8.018 1.00 33.30 310 PHE A O 1
ATOM 2945 N N . THR A 1 363 ? -12.888 2.705 -10.098 1.00 33.98 311 THR A N 1
ATOM 2946 C CA . THR A 1 363 ? -13.251 4.095 -10.380 1.00 34.52 311 THR A CA 1
ATOM 2947 C C . THR A 1 363 ? -14.745 4.266 -10.748 1.00 35.79 311 THR A C 1
ATOM 2948 O O . THR A 1 363 ? -15.358 3.371 -11.281 1.00 35.24 311 THR A O 1
ATOM 2952 N N . VAL A 1 364 ? -15.305 5.406 -10.344 1.00 36.83 312 VAL A N 1
ATOM 2953 C CA . VAL A 1 364 ? -16.729 5.717 -10.428 1.00 38.65 312 VAL A CA 1
ATOM 2954 C C . VAL A 1 364 ? -16.850 7.043 -11.162 1.00 38.15 312 VAL A C 1
ATOM 2955 O O . VAL A 1 364 ? -16.029 7.919 -10.979 1.00 36.73 312 VAL A O 1
ATOM 2959 N N . TYR A 1 365 ? -17.832 7.138 -12.042 1.00 38.01 313 TYR A N 1
ATOM 2960 C CA . TYR A 1 365 ? -17.975 8.274 -12.939 1.00 39.22 313 TYR A CA 1
ATOM 2961 C C . TYR A 1 365 ? -19.454 8.689 -12.828 1.00 41.24 313 TYR A C 1
ATOM 2962 O O . TYR A 1 365 ? -20.352 7.929 -13.188 1.00 40.84 313 TYR A O 1
ATOM 2971 N N . ASP A 1 366 ? -19.676 9.884 -12.291 1.00 42.66 314 ASP A N 1
ATOM 2972 C CA . ASP A 1 366 ? -20.963 10.269 -11.757 1.00 44.30 314 ASP A CA 1
ATOM 2973 C C . ASP A 1 366 ? -21.414 11.479 -12.509 1.00 44.87 314 ASP A C 1
ATOM 2974 O O . ASP A 1 366 ? -21.020 12.594 -12.193 1.00 44.35 314 ASP A O 1
ATOM 2979 N N . TYR A 1 367 ? -22.257 11.231 -13.520 1.00 45.17 315 TYR A N 1
ATOM 2980 C CA . TYR A 1 367 ? -22.855 12.302 -14.266 1.00 46.07 315 TYR A CA 1
ATOM 2981 C C . TYR A 1 367 ? -23.774 13.220 -13.432 1.00 47.74 315 TYR A C 1
ATOM 2982 O O . TYR A 1 367 ? -23.797 14.420 -13.684 1.00 50.02 315 TYR A O 1
ATOM 2991 N N . ASP A 1 368 ? -24.566 12.664 -12.507 1.00 48.95 316 ASP A N 1
ATOM 2992 C CA . ASP A 1 368 ? -25.508 13.479 -11.693 1.00 51.35 316 ASP A CA 1
ATOM 2993 C C . ASP A 1 368 ? -24.781 14.555 -10.889 1.00 51.18 316 ASP A C 1
ATOM 2994 O O . ASP A 1 368 ? -25.172 15.707 -10.885 1.00 51.07 316 ASP A O 1
ATOM 2999 N N . ASN A 1 369 ? -23.702 14.165 -10.210 1.00 50.89 317 ASN A N 1
ATOM 3000 C CA . ASN A 1 369 ? -22.968 15.086 -9.358 1.00 50.05 317 ASN A CA 1
ATOM 3001 C C . ASN A 1 369 ? -21.682 15.678 -9.940 1.00 48.61 317 ASN A C 1
ATOM 3002 O O . ASN A 1 369 ? -21.073 16.500 -9.284 1.00 47.05 317 ASN A O 1
ATOM 3007 N N . HIS A 1 370 ? -21.264 15.287 -11.148 1.00 48.25 318 HIS A N 1
ATOM 3008 C CA . HIS A 1 370 ? -20.004 15.803 -11.746 1.00 48.28 318 HIS A CA 1
ATOM 3009 C C . HIS A 1 370 ? -18.768 15.441 -10.861 1.00 45.94 318 HIS A C 1
ATOM 3010 O O . HIS A 1 370 ? -17.924 16.294 -10.526 1.00 44.39 318 HIS A O 1
ATOM 3017 N N . THR A 1 371 ? -18.682 14.164 -10.503 1.00 43.64 319 THR A N 1
ATOM 3018 C CA . THR A 1 371 ? -17.589 13.668 -9.676 1.00 42.07 319 THR A CA 1
ATOM 3019 C C . THR A 1 371 ? -17.071 12.390 -10.262 1.00 41.83 319 THR A C 1
ATOM 3020 O O . THR A 1 371 ? -17.770 11.723 -11.068 1.00 39.38 319 THR A O 1
ATOM 3024 N N . VAL A 1 372 ? -15.815 12.103 -9.915 1.00 40.59 320 VAL A N 1
ATOM 3025 C CA . VAL A 1 372 ? -15.221 10.782 -10.034 1.00 40.03 320 VAL A CA 1
ATOM 3026 C C . VAL A 1 372 ? -14.887 10.288 -8.629 1.00 40.60 320 VAL A C 1
ATOM 3027 O O . VAL A 1 372 ? -14.492 11.081 -7.747 1.00 38.90 320 VAL A O 1
ATOM 3031 N N . GLY A 1 373 ? -15.048 8.980 -8.440 1.00 40.51 321 GLY A N 1
ATOM 3032 C CA . GLY A 1 373 ? -14.783 8.294 -7.169 1.00 39.64 321 GLY A CA 1
ATOM 3033 C C . GLY A 1 373 ? -13.689 7.240 -7.354 1.00 39.03 321 GLY A C 1
ATOM 3034 O O . GLY A 1 373 ? -13.531 6.671 -8.439 1.00 36.12 321 GLY A O 1
ATOM 3035 N N . PHE A 1 374 ? -12.945 6.984 -6.268 1.00 38.06 322 PHE A N 1
ATOM 3036 C CA . PHE A 1 374 ? -11.812 6.060 -6.262 1.00 37.83 322 PHE A CA 1
ATOM 3037 C C . PHE A 1 374 ? -11.842 5.210 -4.993 1.00 38.19 322 PHE A C 1
ATOM 3038 O O . PHE A 1 374 ? -12.137 5.716 -3.911 1.00 37.22 322 PHE A O 1
ATOM 3046 N N . ALA A 1 375 ? -11.562 3.923 -5.148 1.00 38.15 323 ALA A N 1
ATOM 3047 C CA . ALA A 1 375 ? -11.438 3.016 -4.029 1.00 39.10 323 ALA A CA 1
ATOM 3048 C C . ALA A 1 375 ? -10.504 1.884 -4.381 1.00 38.42 323 ALA A C 1
ATOM 3049 O O . ALA A 1 375 ? -10.241 1.609 -5.550 1.00 35.49 323 ALA A O 1
ATOM 3051 N N . LEU A 1 376 ? -10.018 1.203 -3.346 1.00 39.57 324 LEU A N 1
ATOM 3052 C CA . LEU A 1 376 ? -9.042 0.175 -3.543 1.00 39.18 324 LEU A CA 1
ATOM 3053 C C . LEU A 1 376 ? -9.773 -0.992 -4.132 1.00 39.22 324 LEU A C 1
ATOM 3054 O O . LEU A 1 376 ? -10.616 -1.551 -3.476 1.00 40.63 324 LEU A O 1
ATOM 3059 N N . ALA A 1 377 ? -9.415 -1.386 -5.353 1.00 39.72 325 ALA A N 1
ATOM 3060 C CA . ALA A 1 377 ? -10.013 -2.567 -5.997 1.00 40.70 325 ALA A CA 1
ATOM 3061 C C . ALA A 1 377 ? -9.661 -3.845 -5.267 1.00 43.28 325 ALA A C 1
ATOM 3062 O O . ALA A 1 377 ? -8.515 -4.014 -4.855 1.00 41.63 325 ALA A O 1
ATOM 3064 N N . LYS A 1 378 ? -10.641 -4.734 -5.148 1.00 47.49 326 LYS A N 1
ATOM 3065 C CA . LYS A 1 378 ? -10.430 -6.127 -4.727 1.00 51.14 326 LYS A CA 1
ATOM 3066 C C . LYS A 1 378 ? -9.834 -6.954 -5.820 1.00 52.55 326 LYS A C 1
ATOM 3067 O O . LYS A 1 378 ? -9.962 -6.609 -6.994 1.00 50.95 326 LYS A O 1
ATOM 3073 N N . ASN A 1 379 ? -9.204 -8.064 -5.429 1.00 56.60 327 ASN A N 1
ATOM 3074 C CA . ASN A 1 379 ? -8.564 -8.991 -6.373 1.00 59.86 327 ASN A CA 1
ATOM 3075 C C . ASN A 1 379 ? -9.467 -10.202 -6.596 1.00 63.78 327 ASN A C 1
ATOM 3076 O O . ASN A 1 379 ? -9.385 -11.189 -5.871 1.00 66.62 327 ASN A O 1
ATOM 3081 N N . LEU A 1 380 ? -10.343 -10.086 -7.598 1.00 65.56 328 LEU A N 1
ATOM 3082 C CA . LEU A 1 380 ? -11.345 -11.095 -7.945 1.00 68.15 328 LEU A CA 1
ATOM 3083 C C . LEU A 1 380 ? -11.002 -11.715 -9.290 1.00 69.71 328 LEU A C 1
ATOM 3084 O O . LEU A 1 380 ? -10.508 -11.024 -10.192 1.00 71.31 328 LEU A O 1
#

Nearest PDB structures (foldseek):
  6kub-assembly1_A  TM=1.003E+00  e=5.885E-84  Plasmodium falciparum
  6kud-assembly1_A-2  TM=9.986E-01  e=1.351E-76  Plasmodium falciparum
  3qvc-assembly1_A  TM=9.919E-01  e=7.877E-76  Plasmodium falciparum
  1miq-assembly1_A  TM=9.452E-01  e=2.571E-56  Plasmodium vivax
  5bwy-assembly1_A  TM=9.585E-01  e=8.259E-55  Plasmodium falciparum

Organism: Plasmodium falciparum (isolate HB3) (NCBI:txid137071)

CATH classification: 2.40.70.10 (+1 more: 2.40.70.10)

GO terms:
  GO:0020020 food vacuole (C, IDA)
  GO:0044002 acquisition of nutrients from host (P, IDA)
  GO:0004190 aspartic-type endopeptidase activity (F, IDA)
  GO:0005775 vacuolar lumen (C, EXP)

Radius of gyration: 21.8 Å; Cα contacts (8 Å, |Δi|>4): 899; chains: 1; bounding box: 69×36×52 Å

InterPro domains:
  IPR001461 Aspartic peptidase A1 [PR00792] (145-165)
  IPR001461 Aspartic peptidase A1 [PR00792] (289-302)
  IPR001461 Aspartic peptidase A1 [PR00792] (334-345)
  IPR001461 Aspartic peptidase A1 [PR00792] (422-437)
  IPR001461 Aspartic peptidase A1 [PTHR47966] (99-446)
  IPR021109 Aspartic peptidase domain superfamily [G3DSA:2.40.70.10] (125-446)
  IPR021109 Aspartic peptidase domain superfamily [G3DSA:2.40.70.10] (138-298)
  IPR021109 Aspartic peptidase domain superfamily [SSF50630] (91-449)
  IPR033121 Peptidase family A1 domain [PF00026] (140-447)
  IPR033121 Peptidase family A1 domain [PS51767] (139-446)
  IPR034164 Pepsin-like domain [cd05471] (140-446)

B-factor: mean 60.41, std 26.42, range [30.84, 237.67]

Secondary structure (P-SEA, 3-state):
cccccccbbbbbccccaaaaaaaaaaaaccaaaaaaaaaaaaaccccccccccccccccccccccccccccccccccbbbbbbbbbccccbbbbbcccccccccccbbbbbccccccccccccccccccccbbbbbbbbbccccccccccbbbbbbcccccccccccccccccbbbbcccccccccccccaaaaaaaaccccccbbbbbbbcccccbbbbbcccccccccccbbbbbbbccccccbbbbbbbccccccccccccccccccbbbbcaaaaaaaaccccccccccccccccccccccbbbbbbccccccccccccccccccccccccbbbbcbbbbbcccccccccaaaaaccbbbbbcccccccccccccc

Foldseek 3Di:
DPVDFPFDKDKWFKDFPVNVVVVVCVVVVCLVVVLVLVVCLVVCNDDPADDPVPVCVPDLVVQFMWIWDWQKAWAPVGQIFIATEDAQEQAWEFEAPLAPDPLQPPGRHDYQVVHPFKDDDFQKFKDQDPQWIWIFGWIWTWIDDDLAIDTFIHTHTRYITGPPPPSSVDRHGIYQYNWFHYRDPPPGGRPLVVCVVVPVAVASKKWKAQALPDNGMIMIGGRDDGPVFFDDDKDKFAAPDLTFQWGFWWKDFDPQIGHRAIEGEDQRRNFKEDAPVSVCVQCVVQSWHDSPPDNWIKDFQPSPSGGWIWTDDPPDIQIDGSVLQWADPCVSPNRMTTGRYGHDDDPPRYIYDYNSSSNQWIWMQHNVRRMMITGGTDND